Protein AF-0000000073586048 (afdb_homodimer)

Radius of gyration: 29.09 Å; Cα contacts (8 Å, |Δi|>4): 1306; chains: 2; bounding box: 111×100×62 Å

InterPro domains:
  IPR004666 Ribosomal bS6 modification enzyme RimK/Lysine biosynthesis enzyme LysX [TIGR00768] (9-281)
  IPR011761 ATP-grasp fold [PS50975] (119-310)
  IPR013651 ATP-grasp fold, RimK-type [PF08443] (114-282)
  IPR013815 ATP-grasp fold, subdomain 1 [G3DSA:3.30.1490.20] (130-196)

Foldseek 3Di:
DPPCPAAEEEEEEAPVCCPPPLNVVLVVLVVVLCVVVVHHYYYDYQVQWDWDQDPNDTWIDGPNDTDPDAHQEYEYDYPLLPDDCVRNLVSQVSNVVVNHCYQFHSQLSVCFQFFVSLVVLCPPVPAFAFDKDWDDDFPCLVVVLVVVCVLPPQKWKAFRRDPLCPRIDGQGDSVSSVVVSVVDDGPGIMMIGRDQPQQQQWKKKFKAAQLFTQFIKIFGDDPRHSDRGVSVVIDIDGDDADPQVRNSVSVSCVSSRHRIKIWIWGAHPVRHTHTDHIGSNPLPVLDDPPPDPVVPPDPPVSCCRSSVVSVSNVVVVVVVSVPPPDSPPPVPPDDPPPPPCPPPPVCPPPPPPPDDPPDDDPD/DPPCPAAEEEEEEAPVCCPPPLNVLLVVLVVVLCVVVVHHYYYDYQVQWDWDQDPNDTWIDGPNHTDPDAHQEYEYDYPLLPDDCVRNLVSQVSNVVVNHCYQFHSQLSVCFQFFVSLVVLCPPVPAFAFDKDWDDDFPCLVVVLVVVCVLPPQKWKAFRRDPLCPRIDGQGDSVSSVVVSVVDDGPGIMMIGRDQPQQQQWKKKFKAAQLFTQFIKIFGDDPRHSDRGVSVVIDIDTDDADPQVRNSVSVSCVSSRHRIKIWIWGAHPVRHTHTDHIGSNPLPVLPDPPPDPCVPPDPPVSVCRSSVVSVRNVVVVVVVSVPPPDSPPPVPPDDPPPPPPPPPPPCPPPPPPVDDPPDPDDD

Organism: Cairina moschata (NCBI:txid8855)

Nearest PDB structures (foldseek):
  7qys-assembly1_D  TM=8.452E-01  e=2.278E-23  Pseudomonas syringae pv. tomato str. DC3000
  7qyr-assembly2_E  TM=8.144E-01  e=6.868E-23  Pseudomonas aeruginosa PAO1
  4iwx-assembly1_A  TM=8.606E-01  e=1.053E-21  Escherichia coli K-12
  7qyr-assembly2_G  TM=8.186E-01  e=7.876E-22  Pseudomonas aeruginosa PAO1
  3vpc-assembly1_D  TM=8.293E-01  e=9.572E-21  Sulfurisphaera tokodaii

Structure (mmCIF, N/CA/C/O backbone):
data_AF-0000000073586048-model_v1
#
loop_
_entity.id
_entity.type
_entity.pdbx_description
1 polymer 'N-acetylaspartylglutamate synthase'
#
loop_
_atom_site.group_PDB
_atom_site.id
_atom_site.type_symbol
_atom_site.label_atom_id
_atom_site.label_alt_id
_atom_site.label_comp_id
_atom_site.label_asym_id
_atom_site.label_entity_id
_atom_site.label_seq_id
_atom_site.pdbx_PDB_ins_code
_atom_site.Cartn_x
_atom_site.Cartn_y
_atom_site.Cartn_z
_atom_site.occupancy
_atom_site.B_iso_or_equiv
_atom_site.auth_seq_id
_atom_site.auth_comp_id
_atom_site.auth_asym_id
_atom_site.auth_atom_id
_atom_site.pdbx_PDB_model_num
ATOM 1 N N . MET A 1 1 ? -30.688 -3.879 30.047 1 24.64 1 MET A N 1
ATOM 2 C CA . MET A 1 1 ? -31.297 -4.234 28.766 1 24.64 1 MET A CA 1
ATOM 3 C C . MET A 1 1 ? -30.375 -3.873 27.609 1 24.64 1 MET A C 1
ATOM 5 O O . MET A 1 1 ? -30 -2.709 27.453 1 24.64 1 MET A O 1
ATOM 9 N N . CYS A 1 2 ? -29.312 -4.562 27.312 1 34.91 2 CYS A N 1
ATOM 10 C CA . CYS A 1 2 ? -28.25 -4.375 26.312 1 34.91 2 CYS A CA 1
ATOM 11 C C . CYS A 1 2 ? -28.844 -3.996 24.969 1 34.91 2 CYS A C 1
ATOM 13 O O . CYS A 1 2 ? -29.656 -4.73 24.406 1 34.91 2 CYS A O 1
ATOM 15 N N . SER A 1 3 ? -29.375 -2.848 24.75 1 38.84 3 SER A N 1
ATOM 16 C CA . SER A 1 3 ? -30.078 -2.357 23.578 1 38.84 3 SER A CA 1
ATOM 17 C C . SER A 1 3 ? -29.562 -3.021 22.297 1 38.84 3 SER A C 1
ATOM 19 O O . SER A 1 3 ? -28.359 -3.02 22.031 1 38.84 3 SER A O 1
ATOM 21 N N . SER A 1 4 ? -30.078 -4.145 21.781 1 48.06 4 SER A N 1
ATOM 22 C CA . SER A 1 4 ? -29.812 -5.129 20.734 1 48.06 4 SER A CA 1
ATOM 23 C C . SER A 1 4 ? -29.609 -4.457 19.375 1 48.06 4 SER A C 1
ATOM 25 O O . SER A 1 4 ? -30.562 -4.246 18.641 1 48.06 4 SER A O 1
ATOM 27 N N . VAL A 1 5 ? -28.875 -3.408 19.312 1 59.84 5 VAL A N 1
ATOM 28 C CA . VAL A 1 5 ? -28.703 -2.752 18.016 1 59.84 5 VAL A CA 1
ATOM 29 C C . VAL A 1 5 ? -28.391 -3.795 16.953 1 59.84 5 VAL A C 1
ATOM 31 O O . VAL A 1 5 ? -27.562 -4.676 17.156 1 59.84 5 VAL A O 1
ATOM 34 N N . ALA A 1 6 ? -29.422 -3.982 16 1 71.44 6 ALA A N 1
ATOM 35 C CA . ALA A 1 6 ? -29.297 -4.898 14.867 1 71.44 6 ALA A CA 1
ATOM 36 C C . ALA A 1 6 ? -27.938 -4.773 14.203 1 71.44 6 ALA A C 1
ATOM 38 O O . ALA A 1 6 ? -27.406 -3.666 14.055 1 71.44 6 ALA A O 1
ATOM 39 N N . PRO A 1 7 ? -27.391 -5.98 14.016 1 79.94 7 PRO A N 1
ATOM 40 C CA . PRO A 1 7 ? -26.109 -5.934 13.312 1 79.94 7 PRO A CA 1
ATOM 41 C C . PRO A 1 7 ? -26.203 -5.246 11.953 1 79.94 7 PRO A C 1
ATOM 43 O O . PRO A 1 7 ? -27.25 -5.32 11.297 1 79.94 7 PRO A O 1
ATOM 46 N N . ARG A 1 8 ? -25.25 -4.457 11.664 1 89.19 8 ARG A N 1
ATOM 47 C CA . ARG A 1 8 ? -25.219 -3.678 10.438 1 89.19 8 ARG A CA 1
ATOM 48 C C . ARG A 1 8 ? -24.203 -4.238 9.461 1 89.19 8 ARG A C 1
ATOM 50 O O . ARG A 1 8 ? -23.062 -4.523 9.836 1 89.19 8 ARG A O 1
ATOM 57 N N . LEU A 1 9 ? -24.672 -4.508 8.211 1 90.19 9 LEU A N 1
ATOM 58 C CA . LEU A 1 9 ? -23.844 -5.035 7.133 1 90.19 9 LEU A CA 1
ATOM 59 C C . LEU A 1 9 ? -23.844 -4.094 5.934 1 90.19 9 LEU A C 1
ATOM 61 O O . LEU A 1 9 ? -24.906 -3.625 5.508 1 90.19 9 LEU A O 1
ATOM 65 N N . TRP A 1 10 ? -22.609 -3.738 5.473 1 94.25 10 TRP A N 1
ATOM 66 C CA . TRP A 1 10 ? -22.484 -2.959 4.242 1 94.25 10 TRP A CA 1
ATOM 67 C C . TRP A 1 10 ? -21.922 -3.805 3.113 1 94.25 10 TRP A C 1
ATOM 69 O O . TRP A 1 10 ? -21.109 -4.703 3.354 1 94.25 10 TRP A O 1
ATOM 79 N N . PHE A 1 11 ? -22.484 -3.629 1.967 1 94.19 11 PHE A N 1
ATOM 80 C CA . PHE A 1 11 ? -21.812 -4.031 0.738 1 94.19 11 PHE A CA 1
ATOM 81 C C . PHE A 1 11 ? -21.172 -2.832 0.05 1 94.19 11 PHE A C 1
ATOM 83 O O . PHE A 1 11 ? -21.859 -1.874 -0.305 1 94.19 11 PHE A O 1
ATOM 90 N N . LEU A 1 12 ? -19.859 -2.824 -0.031 1 94.88 12 LEU A N 1
ATOM 91 C CA . LEU A 1 12 ? -19.125 -1.706 -0.6 1 94.88 12 LEU A CA 1
ATOM 92 C C . LEU A 1 12 ? -18.422 -2.119 -1.891 1 94.88 12 LEU A C 1
ATOM 94 O O . LEU A 1 12 ? -17.625 -3.062 -1.898 1 94.88 12 LEU A O 1
ATOM 98 N N . THR A 1 13 ? -18.719 -1.441 -3.029 1 93.12 13 THR A N 1
ATOM 99 C CA . THR A 1 13 ? -18.078 -1.728 -4.305 1 93.12 13 THR A CA 1
ATOM 100 C C . THR A 1 13 ? -17.812 -0.439 -5.078 1 93.12 13 THR A C 1
ATOM 102 O O . THR A 1 13 ? -17.984 0.658 -4.547 1 93.12 13 THR A O 1
ATOM 105 N N . ASP A 1 14 ? -17.25 -0.596 -6.199 1 91.56 14 ASP A N 1
ATOM 106 C CA . ASP A 1 14 ? -16.859 0.542 -7.023 1 91.56 14 ASP A CA 1
ATOM 107 C C . ASP A 1 14 ? -17.797 0.711 -8.211 1 91.56 14 ASP A C 1
ATOM 109 O O . ASP A 1 14 ? -18.297 -0.273 -8.766 1 91.56 14 ASP A O 1
ATOM 113 N N . ARG A 1 15 ? -17.984 1.997 -8.672 1 89.94 15 ARG A N 1
ATOM 114 C CA . ARG A 1 15 ? -18.891 2.33 -9.773 1 89.94 15 ARG A CA 1
ATOM 115 C C . ARG A 1 15 ? -18.469 1.628 -11.055 1 89.94 15 ARG A C 1
ATOM 117 O O . ARG A 1 15 ? -19.312 1.212 -11.852 1 89.94 15 ARG A O 1
ATOM 124 N N . ARG A 1 16 ? -17.203 1.386 -11.258 1 88 16 ARG A N 1
ATOM 125 C CA . ARG A 1 16 ? -16.672 0.818 -12.492 1 88 16 ARG A CA 1
ATOM 126 C C . ARG A 1 16 ? -17.062 -0.646 -12.641 1 88 16 ARG A C 1
ATOM 128 O O . ARG A 1 16 ? -17.062 -1.186 -13.75 1 88 16 ARG A O 1
ATOM 135 N N . ILE A 1 17 ? -17.406 -1.292 -11.484 1 88.81 17 ILE A N 1
ATOM 136 C CA . ILE A 1 17 ? -17.672 -2.723 -11.594 1 88.81 17 ILE A CA 1
ATOM 137 C C . ILE A 1 17 ? -19.062 -3.031 -11.031 1 88.81 17 ILE A C 1
ATOM 139 O O . ILE A 1 17 ? -19.453 -4.199 -10.922 1 88.81 17 ILE A O 1
ATOM 143 N N . ARG A 1 18 ? -19.797 -2.049 -10.695 1 89.75 18 ARG A N 1
ATOM 144 C CA . ARG A 1 18 ? -21.078 -2.238 -10.016 1 89.75 18 ARG A CA 1
ATOM 145 C C . ARG A 1 18 ? -22.047 -3.055 -10.875 1 89.75 18 ARG A C 1
ATOM 147 O O . ARG A 1 18 ? -22.859 -3.809 -10.352 1 89.75 18 ARG A O 1
ATOM 154 N N . GLU A 1 19 ? -21.859 -2.951 -12.211 1 90.94 19 GLU A N 1
ATOM 155 C CA . GLU A 1 19 ? -22.828 -3.604 -13.102 1 90.94 19 GLU A CA 1
ATOM 156 C C . GLU A 1 19 ? -22.344 -5 -13.5 1 90.94 19 GLU A C 1
ATOM 158 O O . GLU A 1 19 ? -23.062 -5.742 -14.164 1 90.94 19 GLU A O 1
ATOM 163 N N . ASP A 1 20 ? -21.172 -5.305 -13.062 1 82.5 20 ASP A N 1
ATOM 164 C CA . ASP A 1 20 ? -20.672 -6.645 -13.367 1 82.5 20 ASP A CA 1
ATOM 165 C C . ASP A 1 20 ? -21.531 -7.711 -12.688 1 82.5 20 ASP A C 1
ATOM 167 O O . ASP A 1 20 ? -22.016 -7.504 -11.57 1 82.5 20 ASP A O 1
ATOM 171 N N . TYR A 1 21 ? -21.625 -8.82 -13.273 1 76.75 21 TYR A N 1
ATOM 172 C CA . TYR A 1 21 ? -22.5 -9.906 -12.859 1 76.75 21 TYR A CA 1
ATOM 173 C C . TYR A 1 21 ? -22.188 -10.344 -11.43 1 76.75 21 TYR A C 1
ATOM 175 O O . TYR A 1 21 ? -23.094 -10.43 -10.594 1 76.75 21 TYR A O 1
ATOM 183 N N . PRO A 1 22 ? -20.938 -10.562 -11.055 1 76.31 22 PRO A N 1
ATOM 184 C CA . PRO A 1 22 ? -20.656 -11.008 -9.688 1 76.31 22 PRO A CA 1
ATOM 185 C C . PRO A 1 22 ? -21.156 -10.016 -8.641 1 76.31 22 PRO A C 1
ATOM 187 O O . PRO A 1 22 ? -21.719 -10.422 -7.621 1 76.31 22 PRO A O 1
ATOM 190 N N . GLN A 1 23 ? -21 -8.773 -8.922 1 84.06 23 GLN A N 1
ATOM 191 C CA . GLN A 1 23 ? -21.422 -7.762 -7.961 1 84.06 23 GLN A CA 1
ATOM 192 C C . GLN A 1 23 ? -22.953 -7.742 -7.824 1 84.06 23 GLN A C 1
ATOM 194 O O . GLN A 1 23 ? -23.469 -7.609 -6.715 1 84.06 23 GLN A O 1
ATOM 199 N N . GLN A 1 24 ? -23.594 -7.918 -8.938 1 83.25 24 GLN A N 1
ATOM 200 C CA . GLN A 1 24 ? -25.047 -7.934 -8.914 1 83.25 24 GLN A CA 1
ATOM 201 C C . GLN A 1 24 ? -25.578 -9.125 -8.125 1 83.25 24 GLN A C 1
ATOM 203 O O . GLN A 1 24 ? -26.516 -8.992 -7.344 1 83.25 24 GLN A O 1
ATOM 208 N N . GLU A 1 25 ? -24.906 -10.242 -8.297 1 78.19 25 GLU A N 1
ATOM 209 C CA . GLU A 1 25 ? -25.328 -11.461 -7.605 1 78.19 25 GLU A CA 1
ATOM 210 C C . GLU A 1 25 ? -25.047 -11.375 -6.109 1 78.19 25 GLU A C 1
ATOM 212 O O . GLU A 1 25 ? -25.859 -11.805 -5.289 1 78.19 25 GLU A O 1
ATOM 217 N N . ILE A 1 26 ? -23.938 -10.828 -5.773 1 80.44 26 ILE A N 1
ATOM 218 C CA . ILE A 1 26 ? -23.578 -10.664 -4.371 1 80.44 26 ILE A CA 1
ATOM 219 C C . ILE A 1 26 ? -24.578 -9.719 -3.691 1 80.44 26 ILE A C 1
ATOM 221 O O . ILE A 1 26 ? -25.062 -10.008 -2.598 1 80.44 26 ILE A O 1
ATOM 225 N N . LEU A 1 27 ? -24.859 -8.648 -4.418 1 86.62 27 LEU A N 1
ATOM 226 C CA . LEU A 1 27 ? -25.797 -7.676 -3.879 1 86.62 27 LEU A CA 1
ATOM 227 C C . LEU A 1 27 ? -27.156 -8.312 -3.643 1 86.62 27 LEU A C 1
ATOM 229 O O . LEU A 1 27 ? -27.75 -8.141 -2.576 1 86.62 27 LEU A O 1
ATOM 233 N N . ARG A 1 28 ? -27.594 -9.055 -4.594 1 83.06 28 ARG A N 1
ATOM 234 C CA . ARG A 1 28 ? -28.891 -9.727 -4.488 1 83.06 28 ARG A CA 1
ATOM 235 C C . ARG A 1 28 ? -28.906 -10.703 -3.322 1 83.06 28 ARG A C 1
ATOM 237 O O . ARG A 1 28 ? -29.844 -10.711 -2.525 1 83.06 28 ARG A O 1
ATOM 244 N N . ALA A 1 29 ? -27.875 -11.484 -3.234 1 78 29 ALA A N 1
ATOM 245 C CA . ALA A 1 29 ? -27.781 -12.5 -2.188 1 78 29 ALA A CA 1
ATOM 246 C C . ALA A 1 29 ? -27.719 -11.859 -0.806 1 78 29 ALA A C 1
ATOM 248 O O . ALA A 1 29 ? -28.375 -12.32 0.133 1 78 29 ALA A O 1
ATOM 249 N N . LEU A 1 30 ? -26.938 -10.789 -0.663 1 82.69 30 LEU A N 1
ATOM 250 C CA . LEU A 1 30 ? -26.797 -10.109 0.619 1 82.69 30 LEU A CA 1
ATOM 251 C C . LEU A 1 30 ? -28.094 -9.445 1.04 1 82.69 30 LEU A C 1
ATOM 253 O O . LEU A 1 30 ? -28.5 -9.523 2.207 1 82.69 30 LEU A O 1
ATOM 257 N N . LYS A 1 31 ? -28.75 -8.844 0.092 1 85.38 31 LYS A N 1
ATOM 258 C CA . LYS A 1 31 ? -30.016 -8.203 0.384 1 85.38 31 LYS A CA 1
ATOM 259 C C . LYS A 1 31 ? -31.047 -9.219 0.887 1 85.38 31 LYS A C 1
ATOM 261 O O . LYS A 1 31 ? -31.719 -8.984 1.894 1 85.38 31 LYS A O 1
ATOM 266 N N . ALA A 1 32 ? -31.078 -10.305 0.212 1 80.88 32 ALA A N 1
ATOM 267 C CA . ALA A 1 32 ? -32.031 -11.344 0.572 1 80.88 32 ALA A CA 1
ATOM 268 C C . ALA A 1 32 ? -31.719 -11.914 1.957 1 80.88 32 ALA A C 1
ATOM 270 O O . ALA A 1 32 ? -32.625 -12.031 2.795 1 80.88 32 ALA A O 1
ATOM 271 N N . LYS A 1 33 ? -30.531 -12.172 2.213 1 77.75 33 LYS A N 1
ATOM 272 C CA . LYS A 1 33 ? -30.141 -12.773 3.482 1 77.75 33 LYS A CA 1
ATOM 273 C C . LYS A 1 33 ? -30.328 -11.797 4.641 1 77.75 33 LYS A C 1
ATOM 275 O O . LYS A 1 33 ? -30.75 -12.195 5.73 1 77.75 33 LYS A O 1
ATOM 280 N N . CYS A 1 34 ? -30 -10.555 4.387 1 80.88 34 CYS A N 1
ATOM 281 C CA . CYS A 1 34 ? -30.156 -9.547 5.438 1 80.88 34 CYS A CA 1
ATOM 282 C C . CYS A 1 34 ? -31.625 -9.336 5.781 1 80.88 34 CYS A C 1
ATOM 284 O O . CYS A 1 34 ? -31.969 -9.086 6.941 1 80.88 34 CYS A O 1
ATOM 286 N N . CYS A 1 35 ? -32.406 -9.492 4.773 1 84.19 35 CYS A N 1
ATOM 287 C CA . CYS A 1 35 ? -33.844 -9.406 5.016 1 84.19 35 CYS A CA 1
ATOM 288 C C . CYS A 1 35 ? -34.344 -10.57 5.863 1 84.19 35 CYS A C 1
ATOM 290 O O . CYS A 1 35 ? -35.094 -10.383 6.816 1 84.19 35 CYS A O 1
ATOM 292 N N . GLU A 1 36 ? -33.812 -11.664 5.562 1 78.12 36 GLU A N 1
ATOM 293 C CA . GLU A 1 36 ? -34.188 -12.883 6.273 1 78.12 36 GLU A CA 1
ATOM 294 C C . GLU A 1 36 ? -33.75 -12.828 7.738 1 78.12 36 GLU A C 1
ATOM 296 O O . GLU A 1 36 ? -34.5 -13.258 8.625 1 78.12 36 GLU A O 1
ATOM 301 N N . GLU A 1 37 ? -32.625 -12.195 7.953 1 77.12 37 GLU A N 1
ATOM 302 C CA . GLU A 1 37 ? -32.062 -12.203 9.289 1 77.12 37 GLU A CA 1
ATOM 303 C C . GLU A 1 37 ? -32.281 -10.875 10.008 1 77.12 37 GLU A C 1
ATOM 305 O O . GLU A 1 37 ? -31.781 -10.656 11.102 1 77.12 37 GLU A O 1
ATOM 310 N N . GLU A 1 38 ? -32.938 -9.93 9.383 1 82.38 38 GLU A N 1
ATOM 311 C CA . GLU A 1 38 ? -33.312 -8.633 9.953 1 82.38 38 GLU A CA 1
ATOM 312 C C . GLU A 1 38 ? -32.062 -7.836 10.312 1 82.38 38 GLU A C 1
ATOM 314 O O . GLU A 1 38 ? -31.953 -7.305 11.422 1 82.38 38 GLU A O 1
ATOM 319 N N . LEU A 1 39 ? -31.141 -7.906 9.445 1 81 39 LEU A N 1
ATOM 320 C CA . LEU A 1 39 ? -29.922 -7.098 9.578 1 81 39 LEU A CA 1
ATOM 321 C C . LEU A 1 39 ? -30.094 -5.746 8.891 1 81 39 LEU A C 1
ATOM 323 O O . LEU A 1 39 ? -30.812 -5.645 7.887 1 81 39 LEU A O 1
ATOM 327 N N . ASP A 1 40 ? -29.484 -4.766 9.477 1 88.94 40 ASP A N 1
ATOM 328 C CA . ASP A 1 40 ? -29.406 -3.473 8.797 1 88.94 40 ASP A CA 1
ATOM 329 C C . ASP A 1 40 ? -28.406 -3.514 7.656 1 88.94 40 ASP A C 1
ATOM 331 O O . ASP A 1 40 ? -27.203 -3.717 7.883 1 88.94 40 ASP A O 1
ATOM 335 N N . PHE A 1 41 ? -29 -3.41 6.43 1 91.75 41 PHE A N 1
ATOM 336 C CA . PHE A 1 41 ? -28.156 -3.598 5.25 1 91.75 41 PHE A CA 1
ATOM 337 C C . PHE A 1 41 ? -28.078 -2.314 4.434 1 91.75 41 PHE A C 1
ATOM 339 O O . PHE A 1 41 ? -29.094 -1.637 4.234 1 91.75 41 PHE A O 1
ATOM 346 N N . ARG A 1 42 ? -26.828 -1.977 4.004 1 94.75 42 ARG A N 1
ATOM 347 C CA . ARG A 1 42 ? -26.609 -0.87 3.076 1 94.75 42 ARG A CA 1
ATOM 348 C C . ARG A 1 42 ? -25.625 -1.254 1.976 1 94.75 42 ARG A C 1
ATOM 350 O O . ARG A 1 42 ? -24.625 -1.904 2.24 1 94.75 42 ARG A O 1
ATOM 357 N N . ALA A 1 43 ? -26 -0.962 0.736 1 95.44 43 ALA A N 1
ATOM 358 C CA . ALA A 1 43 ? -25.094 -1.071 -0.401 1 95.44 43 ALA A CA 1
ATOM 359 C C . ALA A 1 43 ? -24.578 0.302 -0.83 1 95.44 43 ALA A C 1
ATOM 361 O O . ALA A 1 43 ? -25.375 1.22 -1.062 1 95.44 43 ALA A O 1
ATOM 362 N N . LEU A 1 44 ? -23.266 0.408 -0.854 1 94.94 44 LEU A N 1
ATOM 363 C CA . LEU A 1 44 ? -22.672 1.708 -1.156 1 94.94 44 LEU A CA 1
ATOM 364 C C . LEU A 1 44 ? -21.594 1.581 -2.23 1 94.94 44 LEU A C 1
ATOM 366 O O . LEU A 1 44 ? -20.969 0.526 -2.369 1 94.94 44 LEU A O 1
ATOM 370 N N . LEU A 1 45 ? -21.484 2.666 -2.984 1 93.19 45 LEU A N 1
ATOM 371 C CA . LEU A 1 45 ? -20.328 2.842 -3.844 1 93.19 45 LEU A CA 1
ATOM 372 C C . LEU A 1 45 ? -19.234 3.625 -3.123 1 93.19 45 LEU A C 1
ATOM 374 O O . LEU A 1 45 ? -19.516 4.531 -2.34 1 93.19 45 LEU A O 1
ATOM 378 N N . MET A 1 46 ? -18.031 3.273 -3.416 1 91.06 46 MET A N 1
ATOM 379 C CA . MET A 1 46 ? -16.906 3.902 -2.75 1 91.06 46 MET A CA 1
ATOM 380 C C . MET A 1 46 ? -16.922 5.414 -2.941 1 91.06 46 MET A C 1
ATOM 382 O O . MET A 1 46 ? -16.562 6.168 -2.035 1 91.06 46 MET A O 1
ATOM 386 N N . ASP A 1 47 ? -17.375 5.82 -4.094 1 89.19 47 ASP A N 1
ATOM 387 C CA . ASP A 1 47 ? -17.344 7.25 -4.387 1 89.19 47 ASP A CA 1
ATOM 388 C C . ASP A 1 47 ? -18.5 7.977 -3.697 1 89.19 47 ASP A C 1
ATOM 390 O O . ASP A 1 47 ? -18.609 9.203 -3.791 1 89.19 47 ASP A O 1
ATOM 394 N N . GLU A 1 48 ? -19.344 7.262 -2.98 1 91.75 48 GLU A N 1
ATOM 395 C CA . GLU A 1 48 ? -20.406 7.871 -2.201 1 91.75 48 GLU A CA 1
ATOM 396 C C . GLU A 1 48 ? -19.953 8.195 -0.782 1 91.75 48 GLU A C 1
ATOM 398 O O . GLU A 1 48 ? -20.625 8.906 -0.048 1 91.75 48 GLU A O 1
ATOM 403 N N . VAL A 1 49 ? -18.812 7.719 -0.456 1 93.12 49 VAL A N 1
ATOM 404 C CA . VAL A 1 49 ? -18.328 7.828 0.916 1 93.12 49 VAL A CA 1
ATOM 405 C C . VAL A 1 49 ? -17.375 9.023 1.038 1 93.12 49 VAL A C 1
ATOM 407 O O . VAL A 1 49 ? -16.453 9.172 0.231 1 93.12 49 VAL A O 1
ATOM 410 N N . VAL A 1 50 ? -17.625 9.891 1.949 1 94.88 50 VAL A N 1
ATOM 411 C CA . VAL A 1 50 ? -16.719 10.969 2.316 1 94.88 50 VAL A CA 1
ATOM 412 C C . VAL A 1 50 ? -16 10.625 3.623 1 94.88 50 VAL A C 1
ATOM 414 O O . VAL A 1 50 ? -16.641 10.273 4.613 1 94.88 50 VAL A O 1
ATOM 417 N N . LEU A 1 51 ? -14.758 10.664 3.574 1 96.56 51 LEU A N 1
ATOM 418 C CA . LEU A 1 51 ? -13.93 10.391 4.746 1 96.56 51 LEU A CA 1
ATOM 419 C C . LEU A 1 51 ? -13.664 11.664 5.531 1 96.56 51 LEU A C 1
ATOM 421 O O . LEU A 1 51 ? -13.25 12.68 4.957 1 96.56 51 LEU A O 1
ATOM 425 N N . THR A 1 52 ? -13.875 11.586 6.832 1 97.06 52 THR A N 1
ATOM 426 C CA . THR A 1 52 ? -13.727 12.82 7.605 1 97.06 52 THR A CA 1
ATOM 427 C C . THR A 1 52 ? -12.836 12.594 8.82 1 97.06 52 THR A C 1
ATOM 429 O O . THR A 1 52 ? -12.773 11.477 9.352 1 97.06 52 THR A O 1
ATOM 432 N N . ILE A 1 53 ? -12.102 13.516 9.148 1 97.56 53 ILE A N 1
ATOM 433 C CA . ILE A 1 53 ? -11.43 13.672 10.438 1 97.56 53 ILE A CA 1
ATOM 434 C C . ILE A 1 53 ? -11.891 14.961 11.109 1 97.56 53 ILE A C 1
ATOM 436 O O . ILE A 1 53 ? -11.633 16.062 10.609 1 97.56 53 ILE A O 1
ATOM 440 N N . GLU A 1 54 ? -12.594 14.836 12.125 1 96.12 54 GLU A N 1
ATOM 441 C CA . GLU A 1 54 ? -13.133 15.953 12.891 1 96.12 54 GLU A CA 1
ATOM 442 C C . GLU A 1 54 ? -12.812 15.812 14.375 1 96.12 54 GLU A C 1
ATOM 444 O O . GLU A 1 54 ? -13.031 14.75 14.961 1 96.12 54 GLU A O 1
ATOM 449 N N . ASP A 1 55 ? -12.242 16.875 14.93 1 95.31 55 ASP A N 1
ATOM 450 C CA . ASP A 1 55 ? -11.828 16.891 16.328 1 95.31 55 ASP A CA 1
ATOM 451 C C . ASP A 1 55 ? -10.898 15.719 16.641 1 95.31 55 ASP A C 1
ATOM 453 O O . ASP A 1 55 ? -11.039 15.062 17.672 1 95.31 55 ASP A O 1
ATOM 457 N N . GLY A 1 56 ? -10.156 15.375 15.648 1 95.88 56 GLY A N 1
ATOM 458 C CA . GLY A 1 56 ? -9.125 14.375 15.844 1 95.88 56 GLY A CA 1
ATOM 459 C C . GLY A 1 56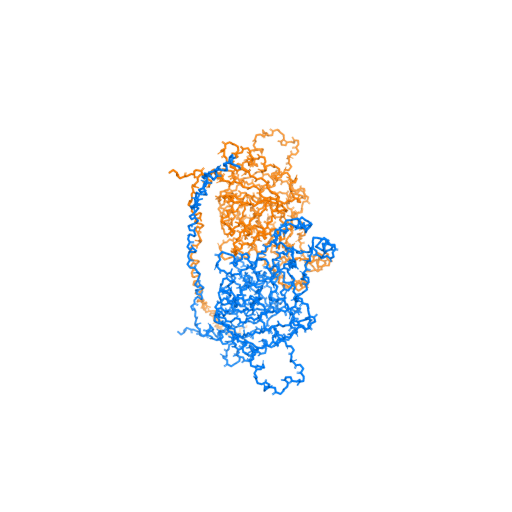 ? -9.648 12.953 15.719 1 95.88 56 GLY A C 1
ATOM 460 O O . GLY A 1 56 ? -8.93 12 16.016 1 95.88 56 GLY A O 1
ATOM 461 N N . ASN A 1 57 ? -10.898 12.852 15.258 1 97.12 57 ASN A N 1
ATOM 462 C CA . ASN A 1 57 ? -11.484 11.523 15.164 1 97.12 57 ASN A CA 1
ATOM 463 C C . ASN A 1 57 ? -11.93 11.203 13.734 1 97.12 57 ASN A C 1
ATOM 465 O O . ASN A 1 57 ? -12.359 12.094 13 1 97.12 57 ASN A O 1
ATOM 469 N N . LEU A 1 58 ? -11.836 9.914 13.453 1 97.94 58 LEU A N 1
ATOM 470 C CA . LEU A 1 58 ? -12.32 9.461 12.156 1 97.94 58 LEU A CA 1
ATOM 471 C C . LEU A 1 58 ? -13.844 9.508 12.094 1 97.94 58 LEU A C 1
ATOM 473 O O . LEU A 1 58 ? -14.516 9.227 13.086 1 97.94 58 LEU A O 1
ATOM 477 N N . GLY A 1 59 ? -14.352 9.852 10.938 1 96.94 59 GLY A N 1
ATOM 478 C CA . GLY A 1 59 ? -15.773 9.836 10.656 1 96.94 59 GLY A CA 1
ATOM 479 C C . GLY A 1 59 ? -16.094 9.578 9.195 1 96.94 59 GLY A C 1
ATOM 480 O O . GLY A 1 59 ? -15.188 9.461 8.375 1 96.94 59 GLY A O 1
ATOM 481 N N . LEU A 1 60 ? -17.406 9.453 8.961 1 95.75 60 LEU A N 1
ATOM 482 C CA . LEU A 1 60 ? -17.875 9.188 7.609 1 95.75 60 LEU A CA 1
ATOM 483 C C . LEU A 1 60 ? -19.141 9.992 7.309 1 95.75 60 LEU A C 1
ATOM 485 O O . LEU A 1 60 ? -19.953 10.234 8.195 1 95.75 60 LEU A O 1
ATOM 489 N N . ARG A 1 61 ? -19.172 10.391 6.105 1 94.5 61 ARG A N 1
ATOM 490 C CA . ARG A 1 61 ? -20.422 10.914 5.562 1 94.5 61 ARG A CA 1
ATOM 491 C C . ARG A 1 61 ? -20.812 10.18 4.281 1 94.5 61 ARG A C 1
ATOM 493 O O . ARG A 1 61 ? -19.953 9.82 3.479 1 94.5 61 ARG A O 1
ATOM 500 N N . VAL A 1 62 ? -22.047 9.914 4.129 1 92.31 62 VAL A N 1
ATOM 501 C CA . VAL A 1 62 ? -22.594 9.305 2.92 1 92.31 62 VAL A CA 1
ATOM 502 C C . VAL A 1 62 ? -23.766 10.148 2.404 1 92.31 62 VAL A C 1
ATOM 504 O O . VAL A 1 62 ? -24.719 10.406 3.133 1 92.31 62 VAL A O 1
ATOM 507 N N . ASN A 1 63 ? -23.609 10.594 1.206 1 85.31 63 ASN A N 1
ATOM 508 C CA . ASN A 1 63 ? -24.625 11.445 0.597 1 85.31 63 ASN A CA 1
ATOM 509 C C . ASN A 1 63 ? -24.969 12.633 1.484 1 85.31 63 ASN A C 1
ATOM 511 O O . ASN A 1 63 ? -26.141 12.906 1.745 1 85.31 63 ASN A O 1
ATOM 515 N N . GLY A 1 64 ? -23.969 13.195 2.094 1 85.69 64 GLY A N 1
ATOM 516 C CA . GLY A 1 64 ? -24.109 14.422 2.859 1 85.69 64 GLY A CA 1
ATOM 517 C C . GLY A 1 64 ? -24.5 14.18 4.305 1 85.69 64 GLY A C 1
ATOM 518 O O . GLY A 1 64 ? -24.578 15.117 5.098 1 85.69 64 GLY A O 1
ATOM 519 N N . GLU A 1 65 ? -24.688 12.891 4.645 1 90.88 65 GLU A N 1
ATOM 520 C CA . GLU A 1 65 ? -25.141 12.578 5.996 1 90.88 65 GLU A CA 1
ATOM 521 C C . GLU A 1 65 ? -24.031 11.969 6.828 1 90.88 65 GLU A C 1
ATOM 523 O O . GLU A 1 65 ? -23.328 11.062 6.367 1 90.88 65 GLU A O 1
ATOM 528 N N . LEU A 1 66 ? -24.047 12.531 8.031 1 92.38 66 LEU A N 1
ATOM 529 C CA . LEU A 1 66 ? -23.094 11.961 8.977 1 92.38 66 LEU A CA 1
ATOM 530 C C . LEU A 1 66 ? -23.531 10.57 9.422 1 92.38 66 LEU A C 1
ATOM 532 O O . LEU A 1 66 ? -24.672 10.367 9.828 1 92.38 66 LEU A O 1
ATOM 536 N N . ILE A 1 67 ? -22.625 9.625 9.281 1 94.69 67 ILE A N 1
ATOM 537 C CA . ILE A 1 67 ? -22.906 8.266 9.711 1 94.69 67 ILE A CA 1
ATOM 538 C C . ILE A 1 67 ? -22.5 8.094 11.18 1 94.69 67 ILE A C 1
ATOM 540 O O . ILE A 1 67 ? -21.359 8.328 11.547 1 94.69 67 ILE A O 1
ATOM 544 N N . THR A 1 68 ? -23.422 7.711 11.977 1 91.75 68 THR A N 1
ATOM 545 C CA . THR A 1 68 ? -23.156 7.578 13.406 1 91.75 68 THR A CA 1
ATOM 546 C C . THR A 1 68 ? -23.141 6.109 13.82 1 91.75 68 THR A C 1
ATOM 548 O O . THR A 1 68 ? -22.641 5.77 14.891 1 91.75 68 THR A O 1
ATOM 551 N N . ALA A 1 69 ? -23.797 5.301 12.992 1 91.12 69 ALA A N 1
ATOM 552 C CA . ALA A 1 69 ? -23.766 3.859 13.219 1 91.12 69 ALA A CA 1
ATOM 553 C C . ALA A 1 69 ? -23 3.141 12.117 1 91.12 69 ALA A C 1
ATOM 555 O O . ALA A 1 69 ? -23.453 3.07 10.969 1 91.12 69 ALA A O 1
ATOM 556 N N . TYR A 1 70 ? -21.906 2.572 12.555 1 92.06 70 TYR A N 1
ATOM 557 C CA . TYR A 1 70 ? -21.016 1.955 11.578 1 92.06 70 TYR A CA 1
ATOM 558 C C . TYR A 1 70 ? -21.297 0.463 11.445 1 92.06 70 TYR A C 1
ATOM 560 O O . TYR A 1 70 ? -21.766 -0.17 12.398 1 92.06 70 TYR A O 1
ATOM 568 N N . PRO A 1 71 ? -21.031 -0.079 10.273 1 92.12 71 PRO A N 1
ATOM 569 C CA . PRO A 1 71 ? -21.219 -1.521 10.109 1 92.12 71 PRO A CA 1
ATOM 570 C C . PRO A 1 71 ? -20.203 -2.348 10.891 1 92.12 71 PRO A C 1
ATOM 572 O O . PRO A 1 71 ? -19.047 -1.925 11.047 1 92.12 71 PRO A O 1
ATOM 575 N N . GLN A 1 72 ? -20.703 -3.459 11.289 1 86.75 72 GLN A N 1
ATOM 576 C CA . GLN A 1 72 ? -19.766 -4.406 11.883 1 86.75 72 GLN A CA 1
ATOM 577 C C . GLN A 1 72 ? -18.938 -5.102 10.805 1 86.75 72 GLN A C 1
ATOM 579 O O . GLN A 1 72 ? -17.734 -5.332 10.992 1 86.75 72 GLN A O 1
ATOM 584 N N . VAL A 1 73 ? -19.625 -5.375 9.703 1 89.19 73 VAL A N 1
ATOM 585 C CA . VAL A 1 73 ? -18.969 -6.07 8.602 1 89.19 73 VAL A CA 1
ATOM 586 C C . VAL A 1 73 ? -19.203 -5.312 7.297 1 89.19 73 VAL A C 1
ATOM 588 O O . VAL A 1 73 ? -20.312 -4.812 7.055 1 89.19 73 VAL A O 1
ATOM 591 N N . VAL A 1 74 ? -18.188 -5.199 6.586 1 93.5 74 VAL A N 1
ATOM 592 C CA . VAL A 1 74 ? -18.266 -4.641 5.242 1 93.5 74 VAL A CA 1
ATOM 593 C C . VAL A 1 74 ? -17.781 -5.668 4.223 1 93.5 74 VAL A C 1
ATOM 595 O O . VAL A 1 74 ? -16.609 -6.07 4.25 1 93.5 74 VAL A O 1
ATOM 598 N N . VAL A 1 75 ? -18.672 -6.125 3.354 1 90.94 75 VAL A N 1
ATOM 599 C CA . VAL A 1 75 ? -18.281 -6.949 2.217 1 90.94 75 VAL A CA 1
ATOM 600 C C . VAL A 1 75 ? -17.781 -6.059 1.081 1 90.94 75 VAL A C 1
ATOM 602 O O . VAL A 1 75 ? -18.5 -5.18 0.609 1 90.94 75 VAL A O 1
ATOM 605 N N . VAL A 1 76 ? -16.547 -6.379 0.649 1 93.31 76 VAL A N 1
ATOM 606 C CA . VAL A 1 76 ? -15.883 -5.449 -0.258 1 93.31 76 VAL A CA 1
ATOM 607 C C . VAL A 1 76 ? -15.648 -6.125 -1.607 1 93.31 76 VAL A C 1
ATOM 609 O O . VAL A 1 76 ? -15.234 -7.285 -1.666 1 93.31 76 VAL A O 1
ATOM 612 N N . ARG A 1 77 ? -15.93 -5.383 -2.66 1 91.31 77 ARG A N 1
ATOM 613 C CA . ARG A 1 77 ? -15.523 -5.727 -4.02 1 91.31 77 ARG A CA 1
ATOM 614 C C . ARG A 1 77 ? -14.812 -4.559 -4.691 1 91.31 77 ARG A C 1
ATOM 616 O O . ARG A 1 77 ? -15.391 -3.482 -4.859 1 91.31 77 ARG A O 1
ATOM 623 N N . VAL A 1 78 ? -13.547 -4.785 -4.984 1 90.25 78 VAL A N 1
ATOM 624 C CA . VAL A 1 78 ? -12.75 -3.725 -5.586 1 90.25 78 VAL A CA 1
ATOM 625 C C . VAL A 1 78 ? -12.43 -4.074 -7.035 1 90.25 78 VAL A C 1
ATOM 627 O O . VAL A 1 78 ? -12.461 -5.246 -7.418 1 90.25 78 VAL A O 1
ATOM 630 N N . PRO A 1 79 ? -12.164 -3.035 -7.812 1 87.62 79 PRO A N 1
ATOM 631 C CA . PRO A 1 79 ? -11.742 -3.297 -9.188 1 87.62 79 PRO A CA 1
ATOM 632 C C . PRO A 1 79 ? -10.273 -3.711 -9.289 1 87.62 79 PRO A C 1
ATOM 634 O O . PRO A 1 79 ? -9.422 -2.891 -9.633 1 87.62 79 PRO A O 1
ATOM 637 N N . THR A 1 80 ? -9.914 -4.855 -9.039 1 78.44 80 THR A N 1
ATOM 638 C CA . THR A 1 80 ? -8.578 -5.375 -8.773 1 78.44 80 THR A CA 1
ATOM 639 C C . THR A 1 80 ? -7.594 -4.918 -9.844 1 78.44 80 THR A C 1
ATOM 641 O O . THR A 1 80 ? -6.457 -4.555 -9.539 1 78.44 80 THR A O 1
ATOM 644 N N . PRO A 1 81 ? -7.852 -4.918 -11.18 1 73.12 81 PRO A N 1
ATOM 645 C CA . PRO A 1 81 ? -6.75 -4.418 -12 1 73.12 81 PRO A CA 1
ATOM 646 C C . PRO A 1 81 ? -6.543 -2.912 -11.867 1 73.12 81 PRO A C 1
ATOM 648 O O . PRO A 1 81 ? -5.461 -2.402 -12.164 1 73.12 81 PRO A O 1
ATOM 651 N N . TRP A 1 82 ? -7.5 -2.244 -11.305 1 82.44 82 TRP A N 1
ATOM 652 C CA . TRP A 1 82 ? -7.445 -0.788 -11.352 1 82.44 82 TRP A CA 1
ATOM 653 C C . TRP A 1 82 ? -7.469 -0.201 -9.938 1 82.44 82 TRP A C 1
ATOM 655 O O . TRP A 1 82 ? -7.605 1.013 -9.766 1 82.44 82 TRP A O 1
ATOM 665 N N . VAL A 1 83 ? -7.344 -1.098 -9.023 1 87.69 83 VAL A N 1
ATOM 666 C CA . VAL A 1 83 ? -7.414 -0.616 -7.648 1 87.69 83 VAL A CA 1
ATOM 667 C C . VAL A 1 83 ? -6.332 0.433 -7.414 1 87.69 83 VAL A C 1
ATOM 669 O O . VAL A 1 83 ? -5.164 0.215 -7.75 1 87.69 83 VAL A O 1
ATOM 672 N N . GLN A 1 84 ? -6.762 1.512 -6.945 1 87.06 84 GLN A N 1
ATOM 673 C CA . GLN A 1 84 ? -5.824 2.584 -6.629 1 87.06 84 GLN A CA 1
ATOM 674 C C . GLN A 1 84 ? -5.621 2.711 -5.121 1 87.06 84 GLN A C 1
ATOM 676 O O . GLN A 1 84 ? -6.582 2.885 -4.375 1 87.06 84 GLN A O 1
ATOM 681 N N . SER A 1 85 ? -4.391 2.707 -4.758 1 88.19 85 SER A N 1
ATOM 682 C CA . SER A 1 85 ? -4.059 2.77 -3.34 1 88.19 85 SER A CA 1
ATOM 683 C C . SER A 1 85 ? -4.543 4.074 -2.717 1 88.19 85 SER A C 1
ATOM 685 O O . SER A 1 85 ? -5.156 4.07 -1.647 1 88.19 85 SER A O 1
ATOM 687 N N . ASP A 1 86 ? -4.387 5.16 -3.408 1 89.75 86 ASP A N 1
ATOM 688 C CA . ASP A 1 86 ? -4.656 6.473 -2.832 1 89.75 86 ASP A CA 1
ATOM 689 C C . ASP A 1 86 ? -6.156 6.762 -2.807 1 89.75 86 ASP A C 1
ATOM 691 O O . ASP A 1 86 ? -6.594 7.73 -2.184 1 89.75 86 ASP A O 1
ATOM 695 N N . SER A 1 87 ? -6.906 5.914 -3.432 1 89.81 87 SER A N 1
ATOM 696 C CA . SER A 1 87 ? -8.344 6.168 -3.494 1 89.81 87 SER A CA 1
ATOM 697 C C . SER A 1 87 ? -9.133 5.016 -2.887 1 89.81 87 SER A C 1
ATOM 699 O O . SER A 1 87 ? -9.508 5.059 -1.713 1 89.81 87 SER A O 1
ATOM 701 N N . ASP A 1 88 ? -9.125 3.904 -3.594 1 91.56 88 ASP A N 1
ATOM 702 C CA . ASP A 1 88 ? -9.922 2.766 -3.162 1 91.56 88 ASP A CA 1
ATOM 703 C C . ASP A 1 88 ? -9.453 2.238 -1.81 1 91.56 88 ASP A C 1
ATOM 705 O O . ASP A 1 88 ? -10.25 2.062 -0.89 1 91.56 88 ASP A O 1
ATOM 709 N N . ILE A 1 89 ? -8.219 2.064 -1.7 1 93.62 89 ILE A N 1
ATOM 710 C CA . ILE A 1 89 ? -7.664 1.477 -0.488 1 93.62 89 ILE A CA 1
ATOM 711 C C . ILE A 1 89 ? -7.797 2.459 0.672 1 93.62 89 ILE A C 1
ATOM 713 O O . ILE A 1 89 ? -7.984 2.053 1.821 1 93.62 89 ILE A O 1
ATOM 717 N N . THR A 1 90 ? -7.75 3.754 0.381 1 95.44 90 THR A N 1
ATOM 718 C CA . THR A 1 90 ? -7.926 4.766 1.416 1 95.44 90 THR A CA 1
ATOM 719 C C . THR A 1 90 ? -9.281 4.605 2.105 1 95.44 90 THR A C 1
ATOM 721 O O . THR A 1 90 ? -9.375 4.695 3.33 1 95.44 90 THR A O 1
ATOM 724 N N . VAL A 1 91 ? -10.305 4.332 1.327 1 95.94 91 VAL A N 1
ATOM 725 C CA . VAL A 1 91 ? -11.641 4.145 1.872 1 95.94 91 VAL A CA 1
ATOM 726 C C . VAL A 1 91 ? -11.664 2.914 2.773 1 95.94 91 VAL A C 1
ATOM 728 O O . VAL A 1 91 ? -12.18 2.967 3.895 1 95.94 91 VAL A O 1
ATOM 731 N N . LEU A 1 92 ? -11.086 1.87 2.305 1 96.75 92 LEU A N 1
ATOM 732 C CA . LEU A 1 92 ? -11.102 0.615 3.047 1 96.75 92 LEU A CA 1
ATOM 733 C C . LEU A 1 92 ? -10.305 0.742 4.344 1 96.75 92 LEU A C 1
ATOM 735 O O . LEU A 1 92 ? -10.758 0.286 5.398 1 96.75 92 LEU A O 1
ATOM 739 N N . ARG A 1 93 ? -9.18 1.357 4.25 1 96.19 93 ARG A N 1
ATOM 740 C CA . ARG A 1 93 ? -8.359 1.554 5.438 1 96.19 93 ARG A CA 1
ATOM 741 C C . ARG A 1 93 ? -9.086 2.395 6.477 1 96.19 93 ARG A C 1
ATOM 743 O O . ARG A 1 93 ? -8.961 2.148 7.68 1 96.19 93 ARG A O 1
ATOM 750 N N . HIS A 1 94 ? -9.789 3.381 5.98 1 97.69 94 HIS A N 1
ATOM 751 C CA . HIS A 1 94 ? -10.555 4.246 6.875 1 97.69 94 HIS A CA 1
ATOM 752 C C . HIS A 1 94 ? -11.586 3.449 7.664 1 97.69 94 HIS A C 1
ATOM 754 O O . HIS A 1 94 ? -11.656 3.557 8.891 1 97.69 94 HIS A O 1
ATOM 760 N N . LEU A 1 95 ? -12.289 2.621 6.984 1 97.06 95 LEU A N 1
ATOM 761 C CA . LEU A 1 95 ? -13.312 1.789 7.609 1 97.06 95 LEU A CA 1
ATOM 762 C C . LEU A 1 95 ? -12.688 0.797 8.586 1 97.06 95 LEU A C 1
ATOM 764 O O . LEU A 1 95 ? -13.203 0.589 9.68 1 97.06 95 LEU A O 1
ATOM 768 N N . GLU A 1 96 ? -11.594 0.262 8.172 1 96.75 96 GLU A N 1
ATOM 769 C CA . GLU A 1 96 ? -10.898 -0.671 9.055 1 96.75 96 GLU A CA 1
ATOM 770 C C . GLU A 1 96 ? -10.453 0.015 10.336 1 96.75 96 GLU A C 1
ATOM 772 O O . GLU A 1 96 ? -10.633 -0.523 11.43 1 96.75 96 GLU A O 1
ATOM 777 N N . LYS A 1 97 ? -9.898 1.164 10.203 1 96.5 97 LYS A N 1
ATOM 778 C CA . LYS A 1 97 ? -9.398 1.901 11.352 1 96.5 97 LYS A CA 1
ATOM 779 C C . LYS A 1 97 ? -10.539 2.346 12.266 1 96.5 97 LYS A C 1
ATOM 781 O O . LYS A 1 97 ? -10.336 2.584 13.453 1 96.5 97 LYS A O 1
ATOM 786 N N . MET A 1 98 ? -11.695 2.449 11.68 1 96.25 98 MET A N 1
ATOM 787 C CA . MET A 1 98 ? -12.867 2.809 12.469 1 96.25 98 MET A CA 1
ATOM 788 C C . MET A 1 98 ? -13.414 1.593 13.211 1 96.25 98 MET A C 1
ATOM 790 O O . MET A 1 98 ? -14.383 1.706 13.969 1 96.25 98 MET A O 1
ATOM 794 N N . GLY A 1 99 ? -12.883 0.413 12.906 1 92.25 99 GLY A N 1
ATOM 795 C CA . GLY A 1 99 ? -13.258 -0.774 13.664 1 92.25 99 GLY A CA 1
ATOM 796 C C . GLY A 1 99 ? -14.125 -1.735 12.875 1 92.25 99 GLY A C 1
ATOM 797 O O . GLY A 1 99 ? -14.555 -2.764 13.406 1 92.25 99 GLY A O 1
ATOM 798 N N . CYS A 1 100 ? -14.336 -1.462 11.625 1 93.12 100 CYS A N 1
ATOM 799 C CA . CYS A 1 100 ? -15.133 -2.357 10.789 1 93.12 100 CYS A CA 1
ATOM 800 C C . CYS A 1 100 ? -14.312 -3.562 10.344 1 93.12 100 CYS A C 1
ATOM 802 O O . CYS A 1 100 ? -13.117 -3.439 10.062 1 93.12 100 CYS A O 1
ATOM 804 N N . ARG A 1 101 ? -14.992 -4.645 10.289 1 89.69 101 ARG A N 1
ATOM 805 C CA . ARG A 1 101 ? -14.359 -5.816 9.688 1 89.69 101 ARG A CA 1
ATOM 806 C C . ARG A 1 101 ? -14.625 -5.867 8.188 1 89.69 101 ARG A C 1
ATOM 808 O O . ARG A 1 101 ? -15.766 -5.992 7.75 1 89.69 101 ARG A O 1
ATOM 815 N N . LEU A 1 102 ? -13.594 -5.816 7.496 1 93.62 102 LEU A N 1
ATOM 816 C CA . LEU A 1 102 ? -13.75 -5.852 6.043 1 93.62 102 LEU A CA 1
ATOM 817 C C . LEU A 1 102 ? -13.445 -7.242 5.5 1 93.62 102 LEU A C 1
ATOM 819 O O . LEU A 1 102 ? -12.5 -7.898 5.941 1 93.62 102 LEU A O 1
ATOM 823 N N . MET A 1 103 ? -14.297 -7.625 4.562 1 90.25 103 MET A N 1
ATOM 824 C CA . MET A 1 103 ? -14.125 -8.898 3.873 1 90.25 103 MET A CA 1
ATOM 825 C C . MET A 1 103 ? -13.93 -8.688 2.377 1 90.25 103 MET A C 1
ATOM 827 O O . MET A 1 103 ? -14.898 -8.656 1.617 1 90.25 103 MET A O 1
ATOM 831 N N . ASN A 1 104 ? -12.648 -8.602 2.115 1 92.56 104 ASN A N 1
ATOM 832 C CA . ASN A 1 104 ? -11.359 -8.805 2.771 1 92.56 104 ASN A CA 1
ATOM 833 C C . ASN A 1 104 ? -10.781 -7.496 3.297 1 92.56 104 ASN A C 1
ATOM 835 O O . ASN A 1 104 ? -11.234 -6.418 2.918 1 92.56 104 ASN A O 1
ATOM 839 N N . ARG A 1 105 ? -9.781 -7.645 4.172 1 94.19 105 ARG A N 1
ATOM 840 C CA . ARG A 1 105 ? -9.062 -6.488 4.699 1 94.19 105 ARG A CA 1
ATOM 841 C C . ARG A 1 105 ? -8.234 -5.812 3.607 1 94.19 105 ARG A C 1
ATOM 843 O O . ARG A 1 105 ? -7.797 -6.465 2.66 1 94.19 105 ARG A O 1
ATOM 850 N N . PRO A 1 106 ? -7.996 -4.496 3.752 1 95.06 106 PRO A N 1
ATOM 851 C CA . PRO A 1 106 ? -7.281 -3.748 2.713 1 95.06 106 PRO A CA 1
ATOM 852 C C . PRO A 1 106 ? -5.898 -4.324 2.42 1 95.06 106 PRO A C 1
ATOM 854 O O . PRO A 1 106 ? -5.516 -4.453 1.254 1 95.06 106 PRO A O 1
ATOM 857 N N . GLN A 1 107 ? -5.191 -4.727 3.436 1 94.5 107 GLN A N 1
ATOM 858 C CA . GLN A 1 107 ? -3.846 -5.246 3.223 1 94.5 107 GLN A CA 1
ATOM 859 C C . GLN A 1 107 ? -3.881 -6.574 2.471 1 94.5 107 GLN A C 1
ATOM 861 O O . GLN A 1 107 ? -3.016 -6.844 1.636 1 94.5 107 GLN A O 1
ATOM 866 N N . ALA A 1 108 ? -4.824 -7.395 2.783 1 95 108 ALA A N 1
ATOM 867 C CA . ALA A 1 108 ? -4.98 -8.656 2.064 1 95 108 ALA A CA 1
ATOM 868 C C . ALA A 1 108 ? -5.277 -8.414 0.588 1 95 108 ALA A C 1
ATOM 870 O O . ALA A 1 108 ? -4.734 -9.102 -0.281 1 95 108 ALA A O 1
ATOM 871 N N . ILE A 1 109 ? -6.09 -7.453 0.368 1 94.75 109 ILE A N 1
ATOM 872 C CA . ILE A 1 109 ? -6.434 -7.094 -1.004 1 94.75 109 ILE A CA 1
ATOM 873 C C . ILE A 1 109 ? -5.184 -6.625 -1.744 1 94.75 109 ILE A C 1
ATOM 875 O O . ILE A 1 109 ? -4.906 -7.078 -2.857 1 94.75 109 ILE A O 1
ATOM 879 N N . LEU A 1 110 ? -4.426 -5.801 -1.108 1 93.69 110 LEU A N 1
ATOM 880 C CA . LEU A 1 110 ? -3.213 -5.273 -1.72 1 93.69 110 LEU A CA 1
ATOM 881 C C . LEU A 1 110 ? -2.221 -6.391 -2.016 1 93.69 110 LEU A C 1
ATOM 883 O O . LEU A 1 110 ? -1.601 -6.41 -3.082 1 93.69 110 LEU A O 1
ATOM 887 N N . ASN A 1 111 ? -2.121 -7.305 -1.112 1 95.12 111 ASN A N 1
ATOM 888 C CA . ASN A 1 111 ? -1.209 -8.43 -1.291 1 95.12 111 ASN A CA 1
ATOM 889 C C . ASN A 1 111 ? -1.604 -9.289 -2.488 1 95.12 111 ASN A C 1
ATOM 891 O O . ASN A 1 111 ? -0.755 -9.945 -3.094 1 95.12 111 ASN A O 1
ATOM 895 N N . CYS A 1 112 ? -2.832 -9.203 -2.873 1 94.44 112 CYS A N 1
ATOM 896 C CA . CYS A 1 112 ? -3.303 -10.047 -3.967 1 94.44 112 CYS A CA 1
ATOM 897 C C . CYS A 1 112 ? -3.303 -9.281 -5.285 1 94.44 112 CYS A C 1
ATOM 899 O O . CYS A 1 112 ? -3.273 -9.883 -6.359 1 94.44 112 CYS A O 1
ATOM 901 N N . VAL A 1 113 ? -3.367 -7.988 -5.188 1 92.88 113 VAL A N 1
ATOM 902 C CA . VAL A 1 113 ? -3.422 -7.168 -6.395 1 92.88 113 VAL A CA 1
ATOM 903 C C . VAL A 1 113 ? -2.076 -7.215 -7.113 1 92.88 113 VAL A C 1
ATOM 905 O O . VAL A 1 113 ? -2.025 -7.27 -8.344 1 92.88 113 VAL A O 1
ATOM 908 N N . ASN A 1 114 ? -1.038 -7.195 -6.391 1 93.75 114 ASN A N 1
ATOM 909 C CA . ASN A 1 114 ? 0.311 -7.379 -6.918 1 93.75 114 ASN A CA 1
ATOM 910 C C . ASN A 1 114 ? 0.777 -8.828 -6.781 1 93.75 114 ASN A C 1
ATOM 912 O O . ASN A 1 114 ? 1.034 -9.297 -5.672 1 93.75 114 ASN A O 1
ATOM 916 N N . LYS A 1 115 ? 0.965 -9.484 -7.941 1 94.75 115 LYS A N 1
ATOM 917 C CA . LYS A 1 115 ? 1.278 -10.906 -7.949 1 94.75 115 LYS A CA 1
ATOM 918 C C . LYS A 1 115 ? 2.59 -11.188 -7.219 1 94.75 115 LYS A C 1
ATOM 920 O O . LYS A 1 115 ? 2.738 -12.227 -6.57 1 94.75 115 LYS A O 1
ATOM 925 N N . PHE A 1 116 ? 3.48 -10.328 -7.355 1 96.94 116 PHE A N 1
ATOM 926 C CA . PHE A 1 116 ? 4.754 -10.57 -6.684 1 96.94 116 PHE A CA 1
ATOM 927 C C . PHE A 1 116 ? 4.617 -10.375 -5.18 1 96.94 116 PHE A C 1
ATOM 929 O O . PHE A 1 116 ? 5.258 -11.078 -4.395 1 96.94 116 PHE A O 1
ATOM 936 N N . TRP A 1 117 ? 3.803 -9.422 -4.742 1 96.81 117 TRP A N 1
ATOM 937 C CA . TRP A 1 117 ? 3.539 -9.266 -3.314 1 96.81 117 TRP A CA 1
ATOM 938 C C . TRP A 1 117 ? 2.953 -10.539 -2.719 1 96.81 117 TRP A C 1
ATOM 940 O O . TRP A 1 117 ? 3.268 -10.898 -1.583 1 96.81 117 TRP A O 1
ATOM 950 N N . THR A 1 118 ? 2.109 -11.164 -3.473 1 97.81 118 THR A N 1
ATOM 951 C CA . THR A 1 118 ? 1.573 -12.445 -3.027 1 97.81 118 THR A CA 1
ATOM 952 C C . THR A 1 118 ? 2.703 -13.422 -2.703 1 97.81 118 THR A C 1
ATOM 954 O O . THR A 1 118 ? 2.719 -14.023 -1.63 1 97.81 118 THR A O 1
ATOM 957 N N . PHE A 1 119 ? 3.619 -13.539 -3.57 1 98.25 119 PHE A N 1
ATOM 958 C CA . PHE A 1 119 ? 4.723 -14.477 -3.406 1 98.25 119 PHE A CA 1
ATOM 959 C C . PHE A 1 119 ? 5.625 -14.055 -2.256 1 98.25 119 PHE A C 1
ATOM 961 O O . PHE A 1 119 ? 6.141 -14.898 -1.521 1 98.25 119 PHE A O 1
ATOM 968 N N . GLN A 1 120 ? 5.824 -12.742 -2.131 1 97.88 120 GLN A N 1
ATOM 969 C CA . GLN A 1 120 ? 6.605 -12.266 -0.998 1 97.88 120 GLN A CA 1
ATOM 970 C C . GLN A 1 120 ? 5.992 -12.711 0.325 1 97.88 120 GLN A C 1
ATOM 972 O O . GLN A 1 120 ? 6.711 -13.094 1.252 1 97.88 120 GLN A O 1
ATOM 977 N N . GLU A 1 121 ? 4.664 -12.641 0.396 1 97.94 121 GLU A N 1
ATOM 978 C CA . GLU A 1 121 ? 3.961 -13 1.622 1 97.94 121 GLU A CA 1
ATOM 979 C C . GLU A 1 121 ? 4.039 -14.508 1.879 1 97.94 121 GLU A C 1
ATOM 981 O O . GLU A 1 121 ? 4.121 -14.938 3.029 1 97.94 121 GLU A O 1
ATOM 986 N N . LEU A 1 122 ? 4.062 -15.258 0.858 1 98.5 122 LEU A N 1
ATOM 987 C CA . LEU A 1 122 ? 3.986 -16.719 0.987 1 98.5 122 LEU A CA 1
ATOM 988 C C . LEU A 1 122 ? 5.367 -17.312 1.226 1 98.5 122 LEU A C 1
ATOM 990 O O . LEU A 1 122 ? 5.496 -18.359 1.863 1 98.5 122 LEU A O 1
ATOM 994 N N . ALA A 1 123 ? 6.344 -16.672 0.733 1 98.25 123 ALA A N 1
ATOM 995 C CA . ALA A 1 123 ? 7.707 -17.172 0.847 1 98.25 123 ALA A CA 1
ATOM 996 C C . ALA A 1 123 ? 8.102 -17.375 2.309 1 98.25 123 ALA A C 1
ATOM 998 O O . ALA A 1 123 ? 7.762 -16.547 3.164 1 98.25 123 ALA A O 1
ATOM 999 N N . GLY A 1 124 ? 8.789 -18.484 2.572 1 96.12 124 GLY A N 1
ATOM 1000 C CA . GLY A 1 124 ? 9.273 -18.781 3.912 1 96.12 124 GLY A CA 1
ATOM 1001 C C . GLY A 1 124 ? 8.273 -19.547 4.758 1 96.12 124 GLY A C 1
ATOM 1002 O O . GLY A 1 124 ? 8.578 -19.922 5.891 1 96.12 124 GLY A O 1
ATOM 1003 N N . HIS A 1 125 ? 7.102 -19.844 4.207 1 97 125 HIS A N 1
ATOM 1004 C CA . HIS A 1 125 ? 6.07 -20.516 4.988 1 97 125 HIS A CA 1
ATOM 1005 C C . HIS A 1 125 ? 5.887 -21.969 4.531 1 97 125 HIS A C 1
ATOM 1007 O O . HIS A 1 125 ? 4.887 -22.609 4.859 1 97 125 HIS A O 1
ATOM 1013 N N . GLY A 1 126 ? 6.75 -22.422 3.75 1 96.25 126 GLY A N 1
ATOM 1014 C CA . GLY A 1 126 ? 6.668 -23.797 3.266 1 96.25 126 GLY A CA 1
ATOM 1015 C C . GLY A 1 126 ? 5.691 -23.969 2.117 1 96.25 126 GLY A C 1
ATOM 1016 O O . GLY A 1 126 ? 5.289 -25.078 1.798 1 96.25 126 GLY A O 1
ATOM 1017 N N . VAL A 1 127 ? 5.215 -22.922 1.589 1 97.94 127 VAL A N 1
ATOM 1018 C CA . VAL A 1 127 ? 4.316 -22.953 0.44 1 97.94 127 VAL A CA 1
ATOM 1019 C C . VAL A 1 127 ? 5.121 -23.172 -0.84 1 97.94 127 VAL A C 1
ATOM 1021 O O . VAL A 1 127 ? 6.113 -22.484 -1.081 1 97.94 127 VAL A O 1
ATOM 1024 N N . PRO A 1 128 ? 4.738 -24.172 -1.603 1 98.12 128 PRO A N 1
ATOM 1025 C CA . PRO A 1 128 ? 5.441 -24.375 -2.869 1 98.12 128 PRO A CA 1
ATOM 1026 C C . PRO A 1 128 ? 5.184 -23.25 -3.875 1 98.12 128 PRO A C 1
ATOM 1028 O O . PRO A 1 128 ? 4.035 -23.016 -4.262 1 98.12 128 PRO A O 1
ATOM 1031 N N . LEU A 1 129 ? 6.215 -22.609 -4.273 1 98.31 129 LEU A N 1
ATOM 1032 C CA . LEU A 1 129 ? 6.176 -21.531 -5.254 1 98.31 129 LEU A CA 1
ATOM 1033 C C . LEU A 1 129 ? 7.148 -21.812 -6.395 1 98.31 129 LEU A C 1
ATOM 1035 O O . LEU A 1 129 ? 8.258 -22.297 -6.172 1 98.31 129 LEU A O 1
ATOM 1039 N N . PRO A 1 130 ? 6.738 -21.516 -7.633 1 97.62 130 PRO A N 1
ATOM 1040 C CA . PRO A 1 130 ? 7.777 -21.531 -8.664 1 97.62 130 PRO A CA 1
ATOM 1041 C C . PRO A 1 130 ? 8.875 -20.5 -8.414 1 97.62 130 PRO A C 1
ATOM 1043 O O . PRO A 1 130 ? 8.609 -19.422 -7.863 1 97.62 130 PRO A O 1
ATOM 1046 N N . ASP A 1 131 ? 10.109 -20.844 -8.82 1 97.88 131 ASP A N 1
ATOM 1047 C CA . ASP A 1 131 ? 11.164 -19.844 -8.742 1 97.88 131 ASP A CA 1
ATOM 1048 C C . ASP A 1 131 ? 10.789 -18.578 -9.523 1 97.88 131 ASP A C 1
ATOM 1050 O O . ASP A 1 131 ? 10.398 -18.672 -10.688 1 97.88 131 ASP A O 1
ATOM 1054 N N . THR A 1 132 ? 10.867 -17.438 -8.844 1 98.12 132 THR A N 1
ATOM 1055 C CA . THR A 1 132 ? 10.336 -16.203 -9.398 1 98.12 132 THR A CA 1
ATOM 1056 C C . THR A 1 132 ? 11.281 -15.039 -9.133 1 98.12 132 THR A C 1
ATOM 1058 O O . THR A 1 132 ? 11.789 -14.883 -8.016 1 98.12 132 THR A O 1
ATOM 1061 N N . PHE A 1 133 ? 11.562 -14.258 -10.18 1 96.31 133 PHE A N 1
ATOM 1062 C CA . PHE A 1 133 ? 12.367 -13.047 -10.062 1 96.31 133 PHE A CA 1
ATOM 1063 C C . PHE A 1 133 ? 11.555 -11.812 -10.43 1 96.31 133 PHE A C 1
ATOM 1065 O O . PHE A 1 133 ? 10.664 -11.883 -11.281 1 96.31 133 PHE A O 1
ATOM 1072 N N . SER A 1 134 ? 11.797 -10.742 -9.773 1 95.38 134 SER A N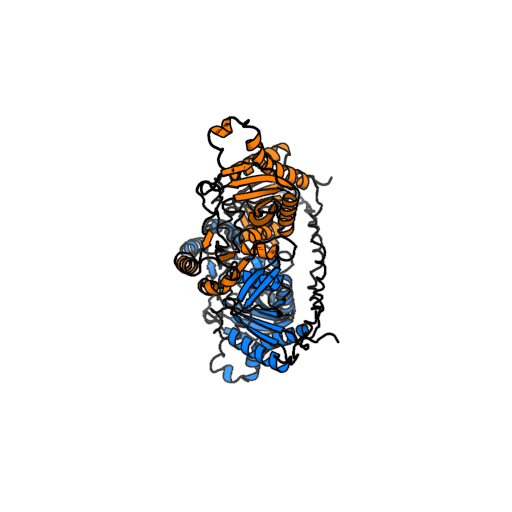 1
ATOM 1073 C CA . SER A 1 134 ? 11.25 -9.438 -10.133 1 95.38 134 SER A CA 1
ATOM 1074 C C . SER A 1 134 ? 12.242 -8.32 -9.805 1 95.38 134 SER A C 1
ATOM 1076 O O . SER A 1 134 ? 13.422 -8.586 -9.539 1 95.38 134 SER A O 1
ATOM 1078 N N . TYR A 1 135 ? 11.875 -7.141 -10.016 1 90.38 135 TYR A N 1
ATOM 1079 C CA . TYR A 1 135 ? 12.781 -6.008 -9.859 1 90.38 135 TYR A CA 1
ATOM 1080 C C . TYR A 1 135 ? 12.031 -4.77 -9.383 1 90.38 135 TYR A C 1
ATOM 1082 O O . TYR A 1 135 ? 10.797 -4.734 -9.406 1 90.38 135 TYR A O 1
ATOM 1090 N N . GLY A 1 136 ? 12.867 -3.973 -8.711 1 80.19 136 GLY A N 1
ATOM 1091 C CA . GLY A 1 136 ? 12.344 -2.656 -8.391 1 80.19 136 GLY A CA 1
ATOM 1092 C C . GLY A 1 136 ? 12.773 -1.585 -9.375 1 80.19 136 GLY A C 1
ATOM 1093 O O . GLY A 1 136 ? 13.672 -1.805 -10.188 1 80.19 136 GLY A O 1
ATOM 1094 N N . GLY A 1 137 ? 12.195 -0.494 -9.359 1 66.19 137 GLY A N 1
ATOM 1095 C CA . GLY A 1 137 ? 12.562 0.656 -10.164 1 66.19 137 GLY A CA 1
ATOM 1096 C C . GLY A 1 137 ? 11.969 0.62 -11.562 1 66.19 137 GLY A C 1
ATOM 1097 O O . GLY A 1 137 ? 11.742 -0.457 -12.117 1 66.19 137 GLY A O 1
ATOM 1098 N N . HIS A 1 138 ? 11.438 1.703 -12.008 1 60.47 138 HIS A N 1
ATOM 1099 C CA . HIS A 1 138 ? 10.812 1.875 -13.312 1 60.47 138 HIS A CA 1
ATOM 1100 C C . HIS A 1 138 ? 11.812 1.636 -14.438 1 60.47 138 HIS A C 1
ATOM 1102 O O . HIS A 1 138 ? 12.992 1.983 -14.312 1 60.47 138 HIS A O 1
ATOM 1108 N N . GLU A 1 139 ? 11.484 0.888 -15.375 1 61.47 139 GLU A N 1
ATOM 1109 C CA . GLU A 1 139 ? 12.148 0.847 -16.672 1 61.47 139 GLU A CA 1
ATOM 1110 C C . GLU A 1 139 ? 13.359 -0.082 -16.656 1 61.47 139 GLU A C 1
ATOM 1112 O O . GLU A 1 139 ? 14.312 0.116 -17.406 1 61.47 139 GLU A O 1
ATOM 1117 N N . ASN A 1 140 ? 13.156 -0.996 -15.797 1 77.69 140 ASN A N 1
ATOM 1118 C CA . ASN A 1 140 ? 14.367 -1.807 -15.727 1 77.69 140 ASN A CA 1
ATOM 1119 C C . ASN A 1 140 ? 14.109 -3.23 -16.219 1 77.69 140 ASN A C 1
ATOM 1121 O O . ASN A 1 140 ? 14.781 -4.168 -15.781 1 77.69 140 ASN A O 1
ATOM 1125 N N . PHE A 1 141 ? 13.234 -3.35 -17.141 1 83.12 141 PHE A N 1
ATOM 1126 C CA . PHE A 1 141 ? 12.938 -4.66 -17.719 1 83.12 141 PHE A CA 1
ATOM 1127 C C . PHE A 1 141 ? 14.172 -5.238 -18.406 1 83.12 141 PHE A C 1
ATOM 1129 O O . PHE A 1 141 ? 14.445 -6.434 -18.297 1 83.12 141 PHE A O 1
ATOM 1136 N N . ALA A 1 142 ? 14.938 -4.355 -19.047 1 81.44 142 ALA A N 1
ATOM 1137 C CA . ALA A 1 142 ? 16.062 -4.789 -19.859 1 81.44 142 ALA A CA 1
ATOM 1138 C C . ALA A 1 142 ? 17.141 -5.461 -19 1 81.44 142 ALA A C 1
ATOM 1140 O O . ALA A 1 142 ? 17.797 -6.406 -19.453 1 81.44 142 ALA A O 1
ATOM 1141 N N . LYS A 1 143 ? 17.219 -5 -17.891 1 83.69 143 LYS A N 1
ATOM 1142 C CA . LYS A 1 143 ? 18.25 -5.578 -17.031 1 83.69 143 LYS A CA 1
ATOM 1143 C C . LYS A 1 143 ? 17.906 -7.023 -16.672 1 83.69 143 LYS A C 1
ATOM 1145 O O . LYS A 1 143 ? 18.797 -7.824 -16.391 1 83.69 143 LYS A O 1
ATOM 1150 N N . MET A 1 144 ? 16.594 -7.344 -16.688 1 88.19 144 MET A N 1
ATOM 1151 C CA . MET A 1 144 ? 16.141 -8.664 -16.266 1 88.19 144 MET A CA 1
ATOM 1152 C C . MET A 1 144 ? 16.422 -9.711 -17.344 1 88.19 144 MET A C 1
ATOM 1154 O O . MET A 1 144 ? 16.359 -10.914 -17.078 1 88.19 144 MET A O 1
ATOM 1158 N N . ILE A 1 145 ? 16.766 -9.234 -18.516 1 86.75 145 ILE A N 1
ATOM 1159 C CA . ILE A 1 145 ? 17.047 -10.164 -19.609 1 86.75 145 ILE A CA 1
ATOM 1160 C C . ILE A 1 145 ? 18.219 -11.062 -19.219 1 86.75 145 ILE A C 1
ATOM 1162 O O . ILE A 1 145 ? 18.156 -12.281 -19.406 1 86.75 145 ILE A O 1
ATOM 1166 N N . ASP A 1 146 ? 19.172 -10.438 -18.609 1 87.38 146 ASP A N 1
ATOM 1167 C CA . ASP A 1 146 ? 20.344 -11.211 -18.203 1 87.38 146 ASP A CA 1
ATOM 1168 C C . ASP A 1 146 ? 20.141 -11.844 -16.828 1 87.38 146 ASP A C 1
ATOM 1170 O O . ASP A 1 146 ? 20.469 -13.008 -16.609 1 87.38 146 ASP A O 1
ATOM 1174 N N . GLU A 1 147 ? 19.516 -11.133 -15.953 1 89.38 147 GLU A N 1
ATOM 1175 C CA . GLU A 1 147 ? 19.375 -11.547 -14.562 1 89.38 147 GLU A CA 1
ATOM 1176 C C . GLU A 1 147 ? 18.453 -12.758 -14.438 1 89.38 147 GLU A C 1
ATOM 1178 O O . GLU A 1 147 ? 18.641 -13.594 -13.547 1 89.38 147 GLU A O 1
ATOM 1183 N N . ALA A 1 148 ? 17.531 -12.867 -15.281 1 89.25 148 ALA A N 1
ATOM 1184 C CA . ALA A 1 148 ? 16.516 -13.914 -15.164 1 89.25 148 ALA A CA 1
ATOM 1185 C C . ALA A 1 148 ? 16.969 -15.203 -15.852 1 89.25 148 ALA A C 1
ATOM 1187 O O . ALA A 1 148 ? 16.281 -16.219 -15.766 1 89.25 148 ALA A O 1
ATOM 1188 N N . GLU A 1 149 ? 18.109 -15.211 -16.516 1 90.5 149 GLU A N 1
ATOM 1189 C CA . GLU A 1 149 ? 18.578 -16.375 -17.266 1 90.5 149 GLU A CA 1
ATOM 1190 C C . GLU A 1 149 ? 18.734 -17.594 -16.344 1 90.5 149 GLU A C 1
ATOM 1192 O O . GLU A 1 149 ? 18.594 -18.719 -16.797 1 90.5 149 GLU A O 1
ATOM 1197 N N . VAL A 1 150 ? 18.969 -17.328 -15.156 1 89.94 150 VAL A N 1
ATOM 1198 C CA . VAL A 1 150 ? 19.172 -18.406 -14.195 1 89.94 150 VAL A CA 1
ATOM 1199 C C . VAL A 1 150 ? 17.891 -19.234 -14.07 1 89.94 150 VAL A C 1
ATOM 1201 O O . VAL A 1 150 ? 17.953 -20.406 -13.695 1 89.94 150 VAL A O 1
ATOM 1204 N N . LEU A 1 151 ? 16.75 -18.734 -14.375 1 93.5 151 LEU A N 1
ATOM 1205 C CA . LEU A 1 151 ? 15.477 -19.438 -14.336 1 93.5 151 LEU A CA 1
ATOM 1206 C C . LEU A 1 151 ? 15.352 -20.406 -15.508 1 93.5 151 LEU A C 1
ATOM 1208 O O . LEU A 1 151 ? 14.477 -21.281 -15.508 1 93.5 151 LEU A O 1
ATOM 1212 N N . GLU A 1 152 ? 16.188 -20.219 -16.438 1 93.44 152 GLU A N 1
ATOM 1213 C CA . GLU A 1 152 ? 16.203 -21.047 -17.641 1 93.44 152 GLU A CA 1
ATOM 1214 C C . GLU A 1 152 ? 14.992 -20.781 -18.516 1 93.44 152 GLU A C 1
ATOM 1216 O O . GLU A 1 152 ? 13.938 -20.359 -18.031 1 93.44 152 GLU A O 1
ATOM 1221 N N . PHE A 1 153 ? 15.164 -21.047 -19.828 1 94.69 153 PHE A N 1
ATOM 1222 C CA . PHE A 1 153 ? 14.094 -20.922 -20.797 1 94.69 153 PHE A CA 1
ATOM 1223 C C . PHE A 1 153 ? 13.484 -22.297 -21.109 1 94.69 153 PHE A C 1
ATOM 1225 O O . PHE A 1 153 ? 14.164 -23.312 -21.031 1 94.69 153 PHE A O 1
ATOM 1232 N N . PRO A 1 154 ? 12.227 -22.469 -21.469 1 96.06 154 PRO A N 1
ATOM 1233 C CA . PRO A 1 154 ? 11.289 -21.344 -21.5 1 96.06 154 PRO A CA 1
ATOM 1234 C C . PRO A 1 154 ? 10.906 -20.859 -20.109 1 96.06 154 PRO A C 1
ATOM 1236 O O . PRO A 1 154 ? 10.938 -21.641 -19.141 1 96.06 154 PRO A O 1
ATOM 1239 N N . MET A 1 155 ? 10.609 -19.547 -19.953 1 96.06 155 MET A N 1
ATOM 1240 C CA . MET A 1 155 ? 10.164 -19 -18.672 1 96.06 155 MET A CA 1
ATOM 1241 C C . MET A 1 155 ? 8.914 -18.141 -18.859 1 96.06 155 MET A C 1
ATOM 1243 O O . MET A 1 155 ? 8.641 -17.672 -19.969 1 96.06 155 MET A O 1
ATOM 1247 N N . VAL A 1 156 ? 8.141 -18 -17.812 1 95.81 156 VAL A N 1
ATOM 1248 C CA . VAL A 1 156 ? 6.895 -17.25 -17.828 1 95.81 156 VAL A CA 1
ATOM 1249 C C . VAL A 1 156 ? 7.16 -15.797 -17.422 1 95.81 156 VAL A C 1
ATOM 1251 O O . VAL A 1 156 ? 7.871 -15.539 -16.453 1 95.81 156 VAL A O 1
ATOM 1254 N N . VAL A 1 157 ? 6.664 -14.859 -18.188 1 93.94 157 VAL A N 1
ATOM 1255 C CA . VAL A 1 157 ? 6.762 -13.43 -17.891 1 93.94 157 VAL A CA 1
ATOM 1256 C C . VAL A 1 157 ? 5.367 -12.852 -17.688 1 93.94 157 VAL A C 1
ATOM 1258 O O . VAL A 1 157 ? 4.492 -12.977 -18.547 1 93.94 157 VAL A O 1
ATOM 1261 N N . LYS A 1 158 ? 5.195 -12.273 -16.453 1 93.06 158 LYS A N 1
ATOM 1262 C CA . LYS A 1 158 ? 3.885 -11.75 -16.078 1 93.06 158 LYS A CA 1
ATOM 1263 C C . LYS A 1 158 ? 3.998 -10.32 -15.555 1 93.06 158 LYS A C 1
ATOM 1265 O O . LYS A 1 158 ? 4.898 -10.008 -14.781 1 93.06 158 LYS A O 1
ATOM 1270 N N . ASN A 1 159 ? 3.08 -9.477 -16.094 1 91.75 159 ASN A N 1
ATOM 1271 C CA . ASN A 1 159 ? 2.918 -8.195 -15.406 1 91.75 159 ASN A CA 1
ATOM 1272 C C . ASN A 1 159 ? 2.412 -8.391 -13.977 1 91.75 159 ASN A C 1
ATOM 1274 O O . ASN A 1 159 ? 1.479 -9.156 -13.742 1 91.75 159 ASN A O 1
ATOM 1278 N N . THR A 1 160 ? 2.986 -7.715 -13.008 1 92.44 160 THR A N 1
ATOM 1279 C CA . THR A 1 160 ? 2.648 -7.973 -11.609 1 92.44 160 THR A CA 1
ATOM 1280 C C . THR A 1 160 ? 1.204 -7.578 -11.32 1 92.44 160 THR A C 1
ATOM 1282 O O . THR A 1 160 ? 0.593 -8.078 -10.375 1 92.44 160 THR A O 1
ATOM 1285 N N . ARG A 1 161 ? 0.64 -6.672 -12.109 1 90.06 161 ARG A N 1
ATOM 1286 C CA . ARG A 1 161 ? -0.737 -6.223 -11.922 1 90.06 161 ARG A CA 1
ATOM 1287 C C . ARG A 1 161 ? -1.635 -6.738 -13.047 1 90.06 161 ARG A C 1
ATOM 1289 O O . ARG A 1 161 ? -2.768 -6.273 -13.203 1 90.06 161 ARG A O 1
ATOM 1296 N N . GLY A 1 162 ? -1.104 -7.574 -13.812 1 84.25 162 GLY A N 1
ATOM 1297 C CA . GLY A 1 162 ? -1.894 -8.102 -14.914 1 84.25 162 GLY A CA 1
ATOM 1298 C C . GLY A 1 162 ? -3.086 -8.922 -14.453 1 84.25 162 GLY A C 1
ATOM 1299 O O . GLY A 1 162 ? -3.082 -9.469 -13.352 1 84.25 162 GLY A O 1
ATOM 1300 N N . HIS A 1 163 ? -4.078 -8.898 -15.398 1 79.25 163 HIS A N 1
ATOM 1301 C CA . HIS A 1 163 ? -5.309 -9.633 -15.094 1 79.25 163 HIS A CA 1
ATOM 1302 C C . HIS A 1 163 ? -5.84 -10.344 -16.328 1 79.25 163 HIS A C 1
ATOM 1304 O O . HIS A 1 163 ? -5.48 -10 -17.453 1 79.25 163 HIS A O 1
ATOM 1310 N N . ARG A 1 164 ? -6.594 -11.375 -16.016 1 75.69 164 ARG A N 1
ATOM 1311 C CA . ARG A 1 164 ? -7.34 -12.07 -17.062 1 75.69 164 ARG A CA 1
ATOM 1312 C C . ARG A 1 164 ? -6.398 -12.68 -18.094 1 75.69 164 ARG A C 1
ATOM 1314 O O . ARG A 1 164 ? -6.734 -12.75 -19.281 1 75.69 164 ARG A O 1
ATOM 1321 N N . GLY A 1 165 ? -5.25 -12.969 -17.594 1 75.62 165 GLY A N 1
ATOM 1322 C CA . GLY A 1 165 ? -4.297 -13.602 -18.5 1 75.62 165 GLY A CA 1
ATOM 1323 C C . GLY A 1 165 ? -3.666 -12.633 -19.469 1 75.62 165 GLY A C 1
ATOM 1324 O O . GLY A 1 165 ? -2.832 -13.023 -20.297 1 75.62 165 GLY A O 1
ATOM 1325 N N . LYS A 1 166 ? -3.994 -11.391 -19.203 1 77.75 166 LYS A N 1
ATOM 1326 C CA . LYS A 1 166 ? -3.41 -10.375 -20.062 1 77.75 166 LYS A CA 1
ATOM 1327 C C . LYS A 1 166 ? -1.98 -10.047 -19.641 1 77.75 166 LYS A C 1
ATOM 1329 O O . LYS A 1 166 ? -1.638 -10.148 -18.453 1 77.75 166 LYS A O 1
ATOM 1334 N N . ALA A 1 167 ? -1.145 -9.883 -20.453 1 82.94 167 ALA A N 1
ATOM 1335 C CA . ALA A 1 167 ? 0.249 -9.5 -20.234 1 82.94 167 ALA A CA 1
ATOM 1336 C C . ALA A 1 167 ? 1.036 -10.648 -19.609 1 82.94 167 ALA A C 1
ATOM 1338 O O . ALA A 1 167 ? 1.779 -10.438 -18.641 1 82.94 167 ALA A O 1
ATOM 1339 N N . VAL A 1 168 ? 0.632 -11.828 -19.828 1 88.5 168 VAL A N 1
ATOM 1340 C CA . VAL A 1 168 ? 1.357 -13.047 -19.469 1 88.5 168 VAL A CA 1
ATOM 1341 C C . VAL A 1 168 ? 1.922 -13.688 -20.734 1 88.5 168 VAL A C 1
ATOM 1343 O O . VAL A 1 168 ? 1.194 -13.898 -21.719 1 88.5 168 VAL A O 1
ATOM 1346 N N . PHE A 1 169 ? 3.236 -14.07 -20.672 1 90.31 169 PHE A N 1
ATOM 1347 C CA . PHE A 1 169 ? 3.904 -14.609 -21.859 1 90.31 169 PHE A CA 1
ATOM 1348 C C . PHE A 1 169 ? 4.848 -15.742 -21.484 1 90.31 169 PHE A C 1
ATOM 1350 O O . PHE A 1 169 ? 5.375 -15.773 -20.359 1 90.31 169 PHE A O 1
ATOM 1357 N N . LEU A 1 170 ? 4.887 -16.641 -22.438 1 93.88 170 LEU A N 1
ATOM 1358 C CA . LEU A 1 170 ? 5.941 -17.641 -22.344 1 93.88 170 LEU A CA 1
ATOM 1359 C C . LEU A 1 170 ? 7.137 -17.25 -23.203 1 93.88 170 LEU A C 1
ATOM 1361 O O . LEU A 1 170 ? 7.066 -17.312 -24.438 1 93.88 170 LEU A O 1
ATOM 1365 N N . ALA A 1 171 ? 8.188 -16.844 -22.594 1 94.5 171 ALA A N 1
ATOM 1366 C CA . ALA A 1 171 ? 9.406 -16.516 -23.328 1 94.5 171 ALA A CA 1
ATOM 1367 C C . ALA A 1 171 ? 10.211 -17.766 -23.656 1 94.5 171 ALA A C 1
ATOM 1369 O O . ALA A 1 171 ? 10.672 -18.469 -22.75 1 94.5 171 ALA A O 1
ATOM 1370 N N . ARG A 1 172 ? 10.492 -17.969 -24.859 1 94.94 172 ARG A N 1
ATOM 1371 C CA . ARG A 1 172 ? 11.117 -19.203 -25.312 1 94.94 172 ARG A CA 1
ATOM 1372 C C . ARG A 1 172 ? 12.633 -19.125 -25.188 1 94.94 172 ARG A C 1
ATOM 1374 O O . ARG A 1 172 ? 13.289 -20.141 -24.938 1 94.94 172 ARG A O 1
ATOM 1381 N N . ASP A 1 173 ? 13.18 -18.016 -25.484 1 93.75 173 ASP A N 1
ATOM 1382 C CA . ASP A 1 173 ? 14.617 -17.781 -25.406 1 93.75 173 ASP A CA 1
ATOM 1383 C C . ASP A 1 173 ? 14.914 -16.312 -25.125 1 93.75 173 ASP A C 1
ATOM 1385 O O . ASP A 1 173 ? 14 -15.508 -24.953 1 93.75 173 ASP A O 1
ATOM 1389 N N . LYS A 1 174 ? 16.188 -16.094 -25.031 1 92.88 174 LYS A N 1
ATOM 1390 C CA . LYS A 1 174 ? 16.656 -14.758 -24.672 1 92.88 174 LYS A CA 1
ATOM 1391 C C . LYS A 1 174 ? 16.234 -13.727 -25.703 1 92.88 174 LYS A C 1
ATOM 1393 O O . LYS A 1 174 ? 15.859 -12.602 -25.359 1 92.88 174 LYS A O 1
ATOM 1398 N N . HIS A 1 175 ? 16.297 -14.055 -26.938 1 92 175 HIS A N 1
ATOM 1399 C CA . HIS A 1 175 ? 15.914 -13.148 -28 1 92 175 HIS A CA 1
ATOM 1400 C C . HIS A 1 175 ? 14.43 -12.82 -27.938 1 92 175 HIS A C 1
ATOM 1402 O O . HIS A 1 175 ? 14.039 -11.656 -28.109 1 92 175 HIS A O 1
ATOM 1408 N N . HIS A 1 176 ? 13.664 -13.82 -27.719 1 92.88 176 HIS A N 1
ATOM 1409 C CA . HIS A 1 176 ? 12.227 -13.609 -27.562 1 92.88 176 HIS A CA 1
ATOM 1410 C C . HIS A 1 176 ? 11.93 -12.672 -26.406 1 92.88 176 HIS A C 1
ATOM 1412 O O . HIS A 1 176 ? 11.094 -11.773 -26.516 1 92.88 176 HIS A O 1
ATOM 1418 N N . LEU A 1 177 ? 12.578 -12.875 -25.344 1 90.94 177 LEU A N 1
ATOM 1419 C CA . LEU A 1 177 ? 12.43 -12.023 -24.156 1 90.94 177 LEU A CA 1
ATOM 1420 C C . LEU A 1 177 ? 12.781 -10.578 -24.484 1 90.94 177 LEU A C 1
ATOM 1422 O O . LEU A 1 177 ? 12.086 -9.656 -24.062 1 90.94 177 LEU A O 1
ATOM 1426 N N . ALA A 1 178 ? 13.789 -10.367 -25.188 1 89.25 178 ALA A N 1
ATOM 1427 C CA . ALA A 1 178 ? 14.211 -9.031 -25.609 1 89.25 178 ALA A CA 1
ATOM 1428 C C . ALA A 1 178 ? 13.148 -8.375 -26.484 1 89.25 178 ALA A C 1
ATOM 1430 O O . ALA A 1 178 ? 12.875 -7.176 -26.359 1 89.25 178 ALA A O 1
ATOM 1431 N N . ASP A 1 179 ? 12.547 -9.094 -27.328 1 88.38 179 ASP A N 1
ATOM 1432 C CA . ASP A 1 179 ? 11.484 -8.586 -28.188 1 88.38 179 ASP A CA 1
ATOM 1433 C C . ASP A 1 179 ? 10.273 -8.141 -27.375 1 88.38 179 ASP A C 1
ATOM 1435 O O . ASP A 1 179 ? 9.648 -7.125 -27.688 1 88.38 179 ASP A O 1
ATOM 1439 N N . LEU A 1 180 ? 10 -8.914 -26.344 1 84.31 180 LEU A N 1
ATOM 1440 C CA . LEU A 1 180 ? 8.875 -8.602 -25.484 1 84.31 180 LEU A CA 1
ATOM 1441 C C . LEU A 1 180 ? 9.086 -7.262 -24.781 1 84.31 180 LEU A C 1
ATOM 1443 O O . LEU A 1 180 ? 8.141 -6.496 -24.578 1 84.31 180 LEU A O 1
ATOM 1447 N N . SER A 1 181 ? 10.273 -7 -24.406 1 81.81 181 SER A N 1
ATOM 1448 C CA . SER A 1 181 ? 10.617 -5.77 -23.703 1 81.81 181 SER A CA 1
ATOM 1449 C C . SER A 1 181 ? 10.164 -4.539 -24.469 1 81.81 181 SER A C 1
ATOM 1451 O O . SER A 1 181 ? 9.812 -3.518 -23.875 1 81.81 181 SER A O 1
ATOM 1453 N N . HIS A 1 182 ? 10.023 -4.645 -25.75 1 77.94 182 HIS A N 1
ATOM 1454 C CA . HIS A 1 182 ? 9.664 -3.529 -26.625 1 77.94 182 HIS A CA 1
ATOM 1455 C C . HIS A 1 182 ? 8.156 -3.436 -26.797 1 77.94 182 HIS A C 1
ATOM 1457 O O . HIS A 1 182 ? 7.637 -2.396 -27.219 1 77.94 182 HIS A O 1
ATOM 1463 N N . LEU A 1 183 ? 7.504 -4.504 -26.359 1 70.38 183 LEU A N 1
ATOM 1464 C CA . LEU A 1 183 ? 6.086 -4.578 -26.688 1 70.38 183 LEU A CA 1
ATOM 1465 C C . LEU A 1 183 ? 5.227 -4.316 -25.453 1 70.38 183 LEU A C 1
ATOM 1467 O O . LEU A 1 183 ? 4.027 -4.062 -25.562 1 70.38 183 LEU A O 1
ATOM 1471 N N . ILE A 1 184 ? 5.953 -4.277 -24.375 1 73 184 ILE A N 1
ATOM 1472 C CA . ILE A 1 184 ? 5.121 -4.297 -23.188 1 73 184 ILE A CA 1
ATOM 1473 C C . ILE A 1 184 ? 5.105 -2.908 -22.547 1 73 184 ILE A C 1
ATOM 1475 O O . ILE A 1 184 ? 5.996 -2.094 -22.797 1 73 184 ILE A O 1
ATOM 1479 N N . ARG A 1 185 ? 3.939 -2.672 -21.828 1 72.5 185 ARG A N 1
ATOM 1480 C CA . ARG A 1 185 ? 3.809 -1.455 -21.031 1 72.5 185 ARG A CA 1
ATOM 1481 C C . ARG A 1 185 ? 4.523 -1.596 -19.688 1 72.5 185 ARG A C 1
ATOM 1483 O O . ARG A 1 185 ? 4.52 -2.672 -19.094 1 72.5 185 ARG A O 1
ATOM 1490 N N . HIS A 1 186 ? 5.082 -0.559 -19.297 1 67.88 186 HIS A N 1
ATOM 1491 C CA . HIS A 1 186 ? 5.969 -0.654 -18.141 1 67.88 186 HIS A CA 1
ATOM 1492 C C . HIS A 1 186 ? 5.395 0.091 -16.938 1 67.88 186 HIS A C 1
ATOM 1494 O O . HIS A 1 186 ? 6.141 0.588 -16.094 1 67.88 186 HIS A O 1
ATOM 1500 N N . ASP A 1 187 ? 4.113 0.171 -16.844 1 74.69 187 ASP A N 1
ATOM 1501 C CA . ASP A 1 187 ? 3.488 0.89 -15.734 1 74.69 187 ASP A CA 1
ATOM 1502 C C . ASP A 1 187 ? 3.76 0.192 -14.398 1 74.69 187 ASP A C 1
ATOM 1504 O O . ASP A 1 187 ? 3.855 0.845 -13.359 1 74.69 187 ASP A O 1
ATOM 1508 N N . ALA A 1 188 ? 3.822 -1.122 -14.445 1 83.38 188 ALA A N 1
ATOM 1509 C CA . ALA A 1 188 ? 4.215 -1.938 -13.297 1 83.38 188 ALA A CA 1
ATOM 1510 C C . ALA A 1 188 ? 5.324 -2.912 -13.672 1 83.38 188 ALA A C 1
ATOM 1512 O O . ALA A 1 188 ? 5.473 -3.275 -14.844 1 83.38 188 ALA A O 1
ATOM 1513 N N . PRO A 1 189 ? 6.043 -3.301 -12.664 1 90.5 189 PRO A N 1
ATOM 1514 C CA . PRO A 1 189 ? 7.098 -4.266 -12.977 1 90.5 189 PRO A CA 1
ATOM 1515 C C . PRO A 1 189 ? 6.547 -5.617 -13.43 1 90.5 189 PRO A C 1
ATOM 1517 O O . PRO A 1 189 ? 5.355 -5.887 -13.266 1 90.5 189 PRO A O 1
ATOM 1520 N N . TYR A 1 190 ? 7.453 -6.359 -14.078 1 92.62 190 TYR A N 1
ATOM 1521 C CA . TYR A 1 190 ? 7.133 -7.73 -14.469 1 92.62 190 TYR A CA 1
ATOM 1522 C C . TYR A 1 190 ? 7.82 -8.734 -13.547 1 92.62 190 TYR A C 1
ATOM 1524 O O . TYR A 1 190 ? 8.812 -8.406 -12.891 1 92.62 190 TYR A O 1
ATOM 1532 N N . LEU A 1 191 ? 7.207 -9.836 -13.445 1 94.75 191 LEU A N 1
ATOM 1533 C CA . LEU A 1 191 ? 7.902 -10.945 -12.805 1 94.75 191 LEU A CA 1
ATOM 1534 C C . LEU A 1 191 ? 8.258 -12.023 -13.82 1 94.75 191 LEU A C 1
ATOM 1536 O O . LEU A 1 191 ? 7.598 -12.148 -14.852 1 94.75 191 LEU A O 1
ATOM 1540 N N . PHE A 1 192 ? 9.305 -12.719 -13.57 1 95.69 192 PHE A N 1
ATOM 1541 C CA . PHE A 1 192 ? 9.859 -13.82 -14.352 1 95.69 192 PHE A CA 1
ATOM 1542 C C . PHE A 1 192 ? 9.828 -15.117 -13.547 1 95.69 192 PHE A C 1
ATOM 1544 O O . PHE A 1 192 ? 10.32 -15.172 -12.422 1 95.69 192 PHE A O 1
ATOM 1551 N N . GLN A 1 193 ? 9.273 -16.109 -14.148 1 97.25 193 GLN A N 1
ATOM 1552 C CA . GLN A 1 193 ? 8.984 -17.297 -13.352 1 97.25 193 GLN A CA 1
ATOM 1553 C C . GLN A 1 193 ? 9.336 -18.578 -14.109 1 97.25 193 GLN A C 1
ATOM 1555 O O . GLN A 1 193 ? 9.141 -18.656 -15.32 1 97.25 193 GLN A O 1
ATOM 1560 N N . LYS A 1 194 ? 9.805 -19.5 -13.344 1 97 194 LYS A N 1
ATOM 1561 C CA . LYS A 1 194 ? 10.047 -20.812 -13.93 1 97 194 LYS A CA 1
ATOM 1562 C C . LYS A 1 194 ? 8.766 -21.406 -14.516 1 97 194 LYS A C 1
ATOM 1564 O O . LYS A 1 194 ? 7.707 -21.359 -13.891 1 97 194 LYS A O 1
ATOM 1569 N N . TYR A 1 195 ? 8.977 -21.953 -15.727 1 96.56 195 TYR A N 1
ATOM 1570 C CA . TYR A 1 195 ? 7.855 -22.562 -16.438 1 96.56 195 TYR A CA 1
ATOM 1571 C C . TYR A 1 195 ? 7.539 -23.953 -15.891 1 96.56 195 TYR A C 1
ATOM 1573 O O . TYR A 1 195 ? 8.43 -24.797 -15.773 1 96.56 195 TYR A O 1
ATOM 1581 N N . VAL A 1 196 ? 6.258 -24.125 -15.547 1 95.31 196 VAL A N 1
ATOM 1582 C CA . VAL A 1 196 ? 5.789 -25.438 -15.125 1 95.31 196 VAL A CA 1
ATOM 1583 C C . VAL A 1 196 ? 5.098 -26.141 -16.297 1 95.31 196 VAL A C 1
ATOM 1585 O O . VAL A 1 196 ? 3.883 -26.016 -16.469 1 95.31 196 VAL A O 1
ATOM 1588 N N . LYS A 1 197 ? 5.797 -26.891 -16.953 1 93.94 197 LYS A N 1
ATOM 1589 C CA . LYS A 1 197 ? 5.355 -27.469 -18.219 1 93.94 197 LYS A CA 1
ATOM 1590 C C . LYS A 1 197 ? 4.152 -28.391 -18.016 1 93.94 197 LYS A C 1
ATOM 1592 O O . LYS A 1 197 ? 3.256 -28.438 -18.859 1 93.94 197 LYS A O 1
ATOM 1597 N N . GLU A 1 198 ? 4.113 -29.094 -16.906 1 92.31 198 GLU A N 1
ATOM 1598 C CA . GLU A 1 198 ? 3.062 -30.062 -16.625 1 92.31 198 GLU A CA 1
ATOM 1599 C C . GLU A 1 198 ? 1.697 -29.391 -16.531 1 92.31 198 GLU A C 1
ATOM 1601 O O . GLU A 1 198 ? 0.662 -30.047 -16.672 1 92.31 198 GLU A O 1
ATOM 1606 N N . SER A 1 199 ? 1.701 -28.125 -16.281 1 93.25 199 SER A N 1
ATOM 1607 C CA . SER A 1 199 ? 0.452 -27.391 -16.078 1 93.25 199 SER A CA 1
ATOM 1608 C C . SER A 1 199 ? 0.131 -26.5 -17.281 1 93.25 199 SER A C 1
ATOM 1610 O O . SER A 1 199 ? -0.722 -25.625 -17.188 1 93.25 199 SER A O 1
ATOM 1612 N N . HIS A 1 200 ? 0.798 -26.734 -18.375 1 93.38 200 HIS A N 1
ATOM 1613 C CA . HIS A 1 200 ? 0.548 -25.938 -19.562 1 93.38 200 HIS A CA 1
ATOM 1614 C C . HIS A 1 200 ? -0.928 -25.953 -19.938 1 93.38 200 HIS A C 1
ATOM 1616 O O . HIS A 1 200 ? -1.498 -27.031 -20.172 1 93.38 200 HIS A O 1
ATOM 1622 N N . GLY A 1 201 ? -1.515 -24.812 -19.891 1 91.19 201 GLY A N 1
ATOM 1623 C CA . GLY A 1 201 ? -2.895 -24.641 -20.312 1 91.19 201 GLY A CA 1
ATOM 1624 C C . GLY A 1 201 ? -3.898 -25.141 -19.297 1 91.19 201 GLY A C 1
ATOM 1625 O O . GLY A 1 201 ? -5.074 -25.344 -19.625 1 91.19 201 GLY A O 1
ATOM 1626 N N . LYS A 1 202 ? -3.418 -25.438 -18.172 1 92.12 202 LYS A N 1
ATOM 1627 C CA . LYS A 1 202 ? -4.316 -25.969 -17.141 1 92.12 202 LYS A CA 1
ATOM 1628 C C . LYS A 1 202 ? -3.955 -25.422 -15.766 1 92.12 202 LYS A C 1
ATOM 1630 O O . LYS A 1 202 ? -2.773 -25.281 -15.438 1 92.12 202 LYS A O 1
ATOM 1635 N N . ASP A 1 203 ? -4.945 -25.047 -15.016 1 93 203 ASP A N 1
ATOM 1636 C CA . ASP A 1 203 ? -4.793 -24.719 -13.602 1 93 203 ASP A CA 1
ATOM 1637 C C . ASP A 1 203 ? -6.07 -25.016 -12.82 1 93 203 ASP A C 1
ATOM 1639 O O . ASP A 1 203 ? -7.109 -25.312 -13.422 1 93 203 ASP A O 1
ATOM 1643 N N . VAL A 1 204 ? -5.969 -25.141 -11.578 1 92.62 204 VAL A N 1
ATOM 1644 C CA . VAL A 1 204 ? -7.117 -25.375 -10.711 1 92.62 204 VAL A CA 1
ATOM 1645 C C . VAL A 1 204 ? -7.391 -24.141 -9.852 1 92.62 204 VAL A C 1
ATOM 1647 O O . VAL A 1 204 ? -6.504 -23.672 -9.141 1 92.62 204 VAL A O 1
ATOM 1650 N N . ARG A 1 205 ? -8.594 -23.656 -9.984 1 90.12 205 ARG A N 1
ATOM 1651 C CA . ARG A 1 205 ? -9.031 -22.594 -9.094 1 90.12 205 ARG A CA 1
ATOM 1652 C C . ARG A 1 205 ? -9.773 -23.156 -7.887 1 90.12 205 ARG A C 1
ATOM 1654 O O . ARG A 1 205 ? -10.734 -23.906 -8.039 1 90.12 205 ARG A O 1
ATOM 1661 N N . VAL A 1 206 ? -9.297 -22.766 -6.723 1 91.69 206 VAL A N 1
ATOM 1662 C CA . VAL A 1 206 ? -9.898 -23.188 -5.465 1 91.69 206 VAL A CA 1
ATOM 1663 C C . VAL A 1 206 ? -10.531 -21.984 -4.762 1 91.69 206 VAL A C 1
ATOM 1665 O O . VAL A 1 206 ? -9.852 -21 -4.492 1 91.69 206 VAL A O 1
ATOM 1668 N N . ILE A 1 207 ? -11.797 -22.078 -4.453 1 87.94 207 ILE A N 1
ATOM 1669 C CA . ILE A 1 207 ? -12.492 -21 -3.756 1 87.94 207 ILE A CA 1
ATOM 1670 C C . ILE A 1 207 ? -12.5 -21.281 -2.254 1 87.94 207 ILE A C 1
ATOM 1672 O O . ILE A 1 207 ? -12.961 -22.344 -1.816 1 87.94 207 ILE A O 1
ATOM 1676 N N . VAL A 1 208 ? -11.945 -20.359 -1.522 1 89.44 208 VAL A N 1
ATOM 1677 C CA . VAL A 1 208 ? -11.859 -20.484 -0.073 1 89.44 208 VAL A CA 1
ATOM 1678 C C . VAL A 1 208 ? -12.672 -19.391 0.599 1 89.44 208 VAL A C 1
ATOM 1680 O O . VAL A 1 208 ? -12.523 -18.203 0.275 1 89.44 208 VAL A O 1
ATOM 1683 N N . VAL A 1 209 ? -13.586 -19.75 1.495 1 85.06 209 VAL A N 1
ATOM 1684 C CA . VAL A 1 209 ? -14.383 -18.828 2.293 1 85.06 209 VAL A CA 1
ATOM 1685 C C . VAL A 1 209 ? -14.266 -19.188 3.773 1 85.06 209 VAL A C 1
ATOM 1687 O O . VAL A 1 209 ? -14.57 -20.312 4.176 1 85.06 209 VAL A O 1
ATOM 1690 N N . GLY A 1 210 ? -13.82 -18.281 4.531 1 82.81 210 GLY A N 1
ATOM 1691 C CA . GLY A 1 210 ? -13.703 -18.516 5.961 1 82.81 210 GLY A CA 1
ATOM 1692 C C . GLY A 1 210 ? -12.789 -19.672 6.305 1 82.81 210 GLY A C 1
ATOM 1693 O O . GLY A 1 210 ? -13.109 -20.484 7.176 1 82.81 210 GLY A O 1
ATOM 1694 N N . GLY A 1 211 ? -11.836 -19.875 5.473 1 86.12 211 GLY A N 1
ATOM 1695 C CA . GLY A 1 211 ? -10.875 -20.938 5.746 1 86.12 211 GLY A CA 1
ATOM 1696 C C . GLY A 1 211 ? -11.352 -22.297 5.301 1 86.12 211 GLY A C 1
ATOM 1697 O O . GLY A 1 211 ? -10.805 -23.328 5.715 1 86.12 211 GLY A O 1
ATOM 1698 N N . ARG A 1 212 ? -12.352 -22.328 4.488 1 85.44 212 ARG A N 1
ATOM 1699 C CA . ARG A 1 212 ? -12.875 -23.594 3.967 1 85.44 212 ARG A CA 1
ATOM 1700 C C . ARG A 1 212 ? -12.969 -23.562 2.445 1 85.44 212 ARG A C 1
ATOM 1702 O O . ARG A 1 212 ? -13.359 -22.547 1.863 1 85.44 212 ARG A O 1
ATOM 1709 N N . VAL A 1 213 ? -12.617 -24.703 1.906 1 87.88 213 VAL A N 1
ATOM 1710 C CA . VAL A 1 213 ? -12.789 -24.844 0.463 1 87.88 213 VAL A CA 1
ATOM 1711 C C . VAL A 1 213 ? -14.266 -25.031 0.13 1 87.88 213 VAL A C 1
ATOM 1713 O O . VAL A 1 213 ? -14.898 -25.969 0.64 1 87.88 213 VAL A O 1
ATOM 1716 N N . VAL A 1 214 ? -14.773 -24.203 -0.707 1 80.56 214 VAL A N 1
ATOM 1717 C CA . VAL A 1 214 ? -16.203 -24.297 -1 1 80.56 214 VAL A CA 1
ATOM 1718 C C . VAL A 1 214 ? -16.391 -24.688 -2.461 1 80.56 214 VAL A C 1
ATOM 1720 O O . VAL A 1 214 ? -17.5 -25.047 -2.867 1 80.56 214 VAL A O 1
ATOM 1723 N N . GLY A 1 215 ? -15.32 -24.609 -3.191 1 80.62 215 GLY A N 1
ATOM 1724 C CA . GLY A 1 215 ? -15.406 -24.969 -4.598 1 80.62 215 GLY A CA 1
ATOM 1725 C C . GLY A 1 215 ? -14.055 -25.078 -5.27 1 80.62 215 GLY A C 1
ATOM 1726 O O . GLY A 1 215 ? -13.094 -24.422 -4.848 1 80.62 215 GLY A O 1
ATOM 1727 N N . THR A 1 216 ? -14.047 -25.984 -6.285 1 86.19 216 THR A N 1
ATOM 1728 C CA . THR A 1 216 ? -12.844 -26.172 -7.09 1 86.19 216 THR A CA 1
ATOM 1729 C C . THR A 1 216 ? -13.195 -26.266 -8.57 1 86.19 216 THR A C 1
ATOM 1731 O O . THR A 1 216 ? -14.211 -26.859 -8.945 1 86.19 216 THR A O 1
ATOM 1734 N N . MET A 1 217 ? -12.328 -25.594 -9.32 1 82.62 217 MET A N 1
ATOM 1735 C CA . MET A 1 217 ? -12.562 -25.594 -10.758 1 82.62 217 MET A CA 1
ATOM 1736 C C . MET A 1 217 ? -11.266 -25.828 -11.523 1 82.62 217 MET A C 1
ATOM 1738 O O . MET A 1 217 ? -10.273 -25.125 -11.312 1 82.62 217 MET A O 1
ATOM 1742 N N . LEU A 1 218 ? -11.367 -26.844 -12.367 1 87.94 218 LEU A N 1
ATOM 1743 C CA . LEU A 1 218 ? -10.281 -27.047 -13.312 1 87.94 218 LEU A CA 1
ATOM 1744 C C . LEU A 1 218 ? -10.477 -26.188 -14.555 1 87.94 218 LEU A C 1
ATOM 1746 O O . LEU A 1 218 ? -11.531 -26.25 -15.195 1 87.94 218 LEU A O 1
ATOM 1750 N N . ARG A 1 219 ? -9.523 -25.328 -14.852 1 87.31 219 ARG A N 1
ATOM 1751 C CA . ARG A 1 219 ? -9.586 -24.5 -16.047 1 87.31 219 ARG A CA 1
ATOM 1752 C C . ARG A 1 219 ? -8.594 -24.984 -17.094 1 87.31 219 ARG A C 1
ATOM 1754 O O . ARG A 1 219 ? -7.43 -25.25 -16.797 1 87.31 219 ARG A O 1
ATOM 1761 N N . CYS A 1 220 ? -9.086 -25.078 -18.344 1 88 220 CYS A N 1
ATOM 1762 C CA . CYS A 1 220 ? -8.258 -25.594 -19.422 1 88 220 CYS A CA 1
ATOM 1763 C C . CYS A 1 220 ? -8.344 -24.672 -20.641 1 88 220 CYS A C 1
ATOM 1765 O O . CYS A 1 220 ? -9.422 -24.188 -20.984 1 88 220 CYS A O 1
ATOM 1767 N N . SER A 1 221 ? -7.125 -24.547 -21.172 1 87.12 221 SER A N 1
ATOM 1768 C CA . SER A 1 221 ? -7.102 -23.844 -22.438 1 87.12 221 SER A CA 1
ATOM 1769 C C . SER A 1 221 ? -7.648 -24.703 -23.578 1 87.12 221 SER A C 1
ATOM 1771 O O . SER A 1 221 ? -7.504 -25.922 -23.547 1 87.12 221 SER A O 1
ATOM 1773 N N . THR A 1 222 ? -8.297 -24.062 -24.531 1 80.19 222 THR A N 1
ATOM 1774 C CA . THR A 1 222 ? -8.875 -24.812 -25.641 1 80.19 222 THR A CA 1
ATOM 1775 C C . THR A 1 222 ? -8.055 -24.625 -26.906 1 80.19 222 THR A C 1
ATOM 1777 O O . THR A 1 222 ? -8.234 -25.359 -27.891 1 80.19 222 THR A O 1
ATOM 1780 N N . ASP A 1 223 ? -7.199 -23.688 -26.922 1 82.62 223 ASP A N 1
ATOM 1781 C CA . ASP A 1 223 ? -6.461 -23.391 -28.156 1 82.62 223 ASP A CA 1
ATOM 1782 C C . ASP A 1 223 ? -4.965 -23.609 -27.953 1 82.62 223 ASP A C 1
ATOM 1784 O O . ASP A 1 223 ? -4.148 -23.047 -28.688 1 82.62 223 ASP A O 1
ATOM 1788 N N . GLY A 1 224 ? -4.574 -24.328 -26.953 1 81.12 224 GLY A N 1
ATOM 1789 C CA . GLY A 1 224 ? -3.182 -24.703 -26.75 1 81.12 224 GLY A CA 1
ATOM 1790 C C . GLY A 1 224 ? -2.371 -23.625 -26.062 1 81.12 224 GLY A C 1
ATOM 1791 O O . GLY A 1 224 ? -1.193 -23.828 -25.75 1 81.12 224 GLY A O 1
ATOM 1792 N N . ARG A 1 225 ? -2.898 -22.578 -25.766 1 82.69 225 ARG A N 1
ATOM 1793 C CA . ARG A 1 225 ? -2.197 -21.5 -25.062 1 82.69 225 ARG A CA 1
ATOM 1794 C C . ARG A 1 225 ? -1.877 -21.906 -23.625 1 82.69 225 ARG A C 1
ATOM 1796 O O . ARG A 1 225 ? -2.525 -22.797 -23.062 1 82.69 225 ARG A O 1
ATOM 1803 N N . MET A 1 226 ? -0.86 -21.219 -23.094 1 81.06 226 MET A N 1
ATOM 1804 C CA . MET A 1 226 ? -0.462 -21.469 -21.719 1 81.06 226 MET A CA 1
ATOM 1805 C C . MET A 1 226 ? -1.506 -20.938 -20.734 1 81.06 226 MET A C 1
ATOM 1807 O O . MET A 1 226 ? -1.768 -21.562 -19.703 1 81.06 226 MET A O 1
ATOM 1811 N N . GLN A 1 227 ? -2.16 -19.875 -21.141 1 81.75 227 GLN A N 1
ATOM 1812 C CA . GLN A 1 227 ? -3.176 -19.266 -20.281 1 81.75 227 GLN A CA 1
ATOM 1813 C C . GLN A 1 227 ? -4.477 -20.062 -20.328 1 81.75 227 GLN A C 1
ATOM 1815 O O . GLN A 1 227 ? -4.977 -20.391 -21.406 1 81.75 227 GLN A O 1
ATOM 1820 N N . SER A 1 228 ? -5.035 -20.297 -19.172 1 80.25 228 SER A N 1
ATOM 1821 C CA . SER A 1 228 ? -6.238 -21.109 -19.078 1 80.25 228 SER A CA 1
ATOM 1822 C C . SER A 1 228 ? -7.465 -20.266 -18.75 1 80.25 228 SER A C 1
ATOM 1824 O O . SER A 1 228 ? -8.562 -20.797 -18.562 1 80.25 228 SER A O 1
ATOM 1826 N N . ASN A 1 229 ? -7.301 -19.016 -18.75 1 73.31 229 ASN A N 1
ATOM 1827 C CA . ASN A 1 229 ? -8.352 -18.109 -18.312 1 73.31 229 ASN A CA 1
ATOM 1828 C C . ASN A 1 229 ? -9.617 -18.266 -19.156 1 73.31 229 ASN A C 1
ATOM 1830 O O . ASN A 1 229 ? -9.547 -18.266 -20.391 1 73.31 229 ASN A O 1
ATOM 1834 N N . CYS A 1 230 ? -10.688 -18.281 -18.422 1 66.38 230 CYS A N 1
ATOM 1835 C CA . CYS A 1 230 ? -11.969 -18.359 -19.109 1 66.38 230 CYS A CA 1
ATOM 1836 C C . CYS A 1 230 ? -12.211 -17.109 -19.953 1 66.38 230 CYS A C 1
ATOM 1838 O O . CYS A 1 230 ? -12.836 -17.188 -21.016 1 66.38 230 CYS A O 1
ATOM 1840 N N . SER A 1 231 ? -11.719 -16.031 -19.484 1 69 231 SER A N 1
ATOM 1841 C CA . SER A 1 231 ? -11.844 -14.766 -20.203 1 69 231 SER A CA 1
ATOM 1842 C C . SER A 1 231 ? -11.18 -14.836 -21.578 1 69 231 SER A C 1
ATOM 1844 O O . SER A 1 231 ? -11.492 -14.031 -22.469 1 69 231 SER A O 1
ATOM 1846 N N . LEU A 1 232 ? -10.32 -15.836 -21.75 1 75.06 232 LEU A N 1
ATOM 1847 C CA . LEU A 1 232 ? -9.609 -15.992 -23.016 1 75.06 232 LEU A CA 1
ATOM 1848 C C . LEU A 1 232 ? -10.117 -17.203 -23.781 1 75.06 232 LEU A C 1
ATOM 1850 O O . LEU A 1 232 ? -9.445 -17.703 -24.688 1 75.06 232 LEU A O 1
ATOM 1854 N N . GLY A 1 233 ? -11.211 -17.734 -23.312 1 70.75 233 GLY A N 1
ATOM 1855 C CA . GLY A 1 233 ? -11.82 -18.844 -24.031 1 70.75 233 GLY A CA 1
ATOM 1856 C C . GLY A 1 233 ? -11.586 -20.188 -23.359 1 70.75 233 GLY A C 1
ATOM 1857 O O . GLY A 1 233 ? -12.016 -21.219 -23.875 1 70.75 233 GLY A O 1
ATOM 1858 N N . GLY A 1 234 ? -10.93 -20.141 -22.266 1 74.56 234 GLY A N 1
ATOM 1859 C CA . GLY A 1 234 ? -10.773 -21.375 -21.516 1 74.56 234 GLY A CA 1
ATOM 1860 C C . GLY A 1 234 ? -12.086 -21.906 -20.953 1 74.56 234 GLY A C 1
ATOM 1861 O O . GLY A 1 234 ? -13.086 -21.172 -20.906 1 74.56 234 GLY A O 1
ATOM 1862 N N . VAL A 1 235 ? -11.984 -23.219 -20.656 1 76.69 235 VAL A N 1
ATOM 1863 C CA . VAL A 1 235 ? -13.172 -23.875 -20.109 1 76.69 235 VAL A CA 1
ATOM 1864 C C . VAL A 1 235 ? -12.898 -24.297 -18.656 1 76.69 235 VAL A C 1
ATOM 1866 O O . VAL A 1 235 ? -11.797 -24.75 -18.344 1 76.69 235 VAL A O 1
ATOM 1869 N N . GLY A 1 236 ? -13.883 -24.125 -17.906 1 80.06 236 GLY A N 1
ATOM 1870 C CA . GLY A 1 236 ? -13.82 -24.531 -16.516 1 80.06 236 GLY A CA 1
ATOM 1871 C C . GLY A 1 236 ? -14.719 -25.719 -16.203 1 80.06 236 GLY A C 1
ATOM 1872 O O . GLY A 1 236 ? -15.844 -25.797 -16.703 1 80.06 236 GLY A O 1
ATOM 1873 N N . MET A 1 237 ? -14.117 -26.719 -15.398 1 75.56 237 MET A N 1
ATOM 1874 C CA . MET A 1 237 ? -14.875 -27.875 -14.953 1 75.56 237 MET A CA 1
ATOM 1875 C C . MET A 1 237 ? -14.711 -28.109 -13.453 1 75.56 237 MET A C 1
ATOM 1877 O O . MET A 1 237 ? -13.609 -27.938 -12.914 1 75.56 237 MET A O 1
ATOM 1881 N N . MET A 1 238 ? -15.844 -28.391 -12.898 1 77.69 238 MET A N 1
ATOM 1882 C CA . MET A 1 238 ? -15.719 -28.797 -11.5 1 77.69 238 MET A CA 1
ATOM 1883 C C . MET A 1 238 ? -14.82 -30.031 -11.367 1 77.69 238 MET A C 1
ATOM 1885 O O . MET A 1 238 ? -14.852 -30.922 -12.219 1 77.69 238 MET A O 1
ATOM 1889 N N . CYS A 1 239 ? -14.078 -29.953 -10.328 1 80.62 239 CYS A N 1
ATOM 1890 C CA . CYS A 1 239 ? -13.164 -31.062 -10.125 1 80.62 239 CYS A CA 1
ATOM 1891 C C . CYS A 1 239 ? -12.938 -31.328 -8.648 1 80.62 239 CYS A C 1
ATOM 1893 O O . CYS A 1 239 ? -13.367 -30.547 -7.797 1 80.62 239 CYS A O 1
ATOM 1895 N N . SER A 1 240 ? -12.461 -32.562 -8.438 1 84.38 240 SER A N 1
ATOM 1896 C CA . SER A 1 240 ? -12.023 -32.875 -7.082 1 84.38 240 SER A CA 1
ATOM 1897 C C . SER A 1 240 ? -10.547 -32.531 -6.887 1 84.38 240 SER A C 1
ATOM 1899 O O . SER A 1 240 ? -9.75 -32.625 -7.816 1 84.38 240 SER A O 1
ATOM 1901 N N . LEU A 1 241 ? -10.32 -32.031 -5.758 1 90.19 241 LEU A N 1
ATOM 1902 C CA . LEU A 1 241 ? -8.945 -31.688 -5.391 1 90.19 241 LEU A CA 1
ATOM 1903 C C . LEU A 1 241 ? -8.438 -32.594 -4.273 1 90.19 241 LEU A C 1
ATOM 1905 O O . LEU A 1 241 ? -9.195 -32.969 -3.373 1 90.19 241 LEU A O 1
ATOM 1909 N N . SER A 1 242 ? -7.234 -33.031 -4.355 1 92.88 242 SER A N 1
ATOM 1910 C CA . SER A 1 242 ? -6.633 -33.812 -3.279 1 92.88 242 SER A CA 1
ATOM 1911 C C . SER A 1 242 ? -6.672 -33.062 -1.958 1 92.88 242 SER A C 1
ATOM 1913 O O . SER A 1 242 ? -6.777 -31.812 -1.945 1 92.88 242 SER A O 1
ATOM 1915 N N . GLU A 1 243 ? -6.609 -33.812 -0.933 1 94.44 243 GLU A N 1
ATOM 1916 C CA . GLU A 1 243 ? -6.578 -33.188 0.385 1 94.44 243 GLU A CA 1
ATOM 1917 C C . GLU A 1 243 ? -5.383 -32.25 0.522 1 94.44 243 GLU A C 1
ATOM 1919 O O . GLU A 1 243 ? -5.484 -31.188 1.139 1 94.44 243 GLU A O 1
ATOM 1924 N N . GLN A 1 244 ? -4.344 -32.656 -0.081 1 94.5 244 GLN A N 1
ATOM 1925 C CA . GLN A 1 244 ? -3.152 -31.812 -0.07 1 94.5 244 GLN A CA 1
ATOM 1926 C C . GLN A 1 244 ? -3.412 -30.469 -0.762 1 94.5 244 GLN A C 1
ATOM 1928 O O . GLN A 1 244 ? -2.992 -29.422 -0.272 1 94.5 244 GLN A O 1
ATOM 1933 N N . GLY A 1 245 ? -4.09 -30.547 -1.813 1 96.62 245 GLY A N 1
ATOM 1934 C CA . GLY A 1 245 ? -4.441 -29.328 -2.523 1 96.62 245 GLY A CA 1
ATOM 1935 C C . GLY A 1 245 ? -5.371 -28.422 -1.734 1 96.62 245 GLY A C 1
ATOM 1936 O O . GLY A 1 245 ? -5.188 -27.203 -1.717 1 96.62 245 GLY A O 1
ATOM 1937 N N . LYS A 1 246 ? -6.277 -29.031 -1.105 1 95.94 246 LYS A N 1
ATOM 1938 C CA . LYS A 1 246 ? -7.219 -28.281 -0.288 1 95.94 246 LYS A CA 1
ATOM 1939 C C . LYS A 1 246 ? -6.508 -27.594 0.878 1 95.94 246 LYS A C 1
ATOM 1941 O O . LYS A 1 246 ? -6.719 -26.406 1.131 1 95.94 246 LYS A O 1
ATOM 1946 N N . GLN A 1 247 ? -5.695 -28.344 1.514 1 97.19 247 GLN A N 1
ATOM 1947 C CA . GLN A 1 247 ? -4.957 -27.812 2.654 1 97.19 247 GLN A CA 1
ATOM 1948 C C . GLN A 1 247 ? -4.031 -26.688 2.23 1 97.19 247 GLN A C 1
ATOM 1950 O O . GLN A 1 247 ? -3.891 -25.688 2.945 1 97.19 247 GLN A O 1
ATOM 1955 N N . LEU A 1 248 ? -3.457 -26.859 1.087 1 98.19 248 LEU A N 1
ATOM 1956 C CA . LEU A 1 248 ? -2.576 -25.828 0.564 1 98.19 248 LEU A CA 1
ATOM 1957 C C . LEU A 1 248 ? -3.35 -24.531 0.309 1 98.19 248 LEU A C 1
ATOM 1959 O O . LEU A 1 248 ? -2.898 -23.453 0.686 1 98.19 248 LEU A O 1
ATOM 1963 N N . ALA A 1 249 ? -4.512 -24.641 -0.279 1 97.44 249 ALA A N 1
ATOM 1964 C CA . ALA A 1 249 ? -5.34 -23.469 -0.566 1 97.44 249 ALA A CA 1
ATOM 1965 C C . ALA A 1 249 ? -5.746 -22.766 0.72 1 97.44 249 ALA A C 1
ATOM 1967 O O . ALA A 1 249 ? -5.707 -21.531 0.792 1 97.44 249 ALA A O 1
ATOM 1968 N N . VAL A 1 250 ? -6.055 -23.5 1.664 1 97.12 250 VAL A N 1
ATOM 1969 C CA . VAL A 1 250 ? -6.449 -22.938 2.951 1 97.12 250 VAL A CA 1
ATOM 1970 C C . VAL A 1 250 ? -5.25 -22.25 3.605 1 97.12 250 VAL A C 1
ATOM 1972 O O . VAL A 1 250 ? -5.375 -21.156 4.148 1 97.12 250 VAL A O 1
ATOM 1975 N N . GLN A 1 251 ? -4.133 -22.922 3.553 1 98.25 251 GLN A N 1
ATOM 1976 C CA . GLN A 1 251 ? -2.912 -22.344 4.105 1 98.25 251 GLN A CA 1
ATOM 1977 C C . GLN A 1 251 ? -2.594 -21 3.453 1 98.25 251 GLN A C 1
ATOM 1979 O O . GLN A 1 251 ? -2.275 -20.031 4.145 1 98.25 251 GLN A O 1
ATOM 1984 N N . VAL A 1 252 ? -2.705 -20.953 2.15 1 98.31 252 VAL A N 1
ATOM 1985 C CA . VAL A 1 252 ? -2.441 -19.734 1.394 1 98.31 252 VAL A CA 1
ATOM 1986 C C . VAL A 1 252 ? -3.414 -18.641 1.82 1 98.31 252 VAL A C 1
ATOM 1988 O O . VAL A 1 252 ? -3.006 -17.516 2.094 1 98.31 252 VAL A O 1
ATOM 1991 N N . SER A 1 253 ? -4.652 -18.953 1.913 1 96.31 253 SER A N 1
ATOM 1992 C CA . SER A 1 253 ? -5.676 -18 2.336 1 96.31 253 SER A CA 1
ATOM 1993 C C . SER A 1 253 ? -5.371 -17.438 3.719 1 96.31 253 SER A C 1
ATOM 1995 O O . SER A 1 253 ? -5.484 -16.234 3.941 1 96.31 253 SER A O 1
ATOM 1997 N N . ASN A 1 254 ? -4.887 -18.297 4.602 1 96.62 254 ASN A N 1
ATOM 1998 C CA . ASN A 1 254 ? -4.574 -17.891 5.969 1 96.62 254 ASN A CA 1
ATOM 1999 C C . ASN A 1 254 ? -3.363 -16.969 6.016 1 96.62 254 ASN A C 1
ATOM 2001 O O . ASN A 1 254 ? -3.385 -15.945 6.707 1 96.62 254 ASN A O 1
ATOM 2005 N N . ILE A 1 255 ? -2.393 -17.328 5.297 1 97.62 255 ILE A N 1
ATOM 2006 C CA . ILE A 1 255 ? -1.176 -16.516 5.293 1 97.62 255 ILE A CA 1
ATOM 2007 C C . ILE A 1 255 ? -1.48 -15.133 4.746 1 97.62 255 ILE A C 1
ATOM 2009 O O . ILE A 1 255 ? -1.001 -14.125 5.285 1 97.62 255 ILE A O 1
ATOM 2013 N N . LEU A 1 256 ? -2.322 -15.055 3.752 1 97.38 256 LEU A N 1
ATOM 2014 C CA . LEU A 1 256 ? -2.643 -13.789 3.109 1 97.38 256 LEU A CA 1
ATOM 2015 C C . LEU A 1 256 ? -3.711 -13.031 3.895 1 97.38 256 LEU A C 1
ATOM 2017 O O . LEU A 1 256 ? -3.975 -11.859 3.625 1 97.38 256 LEU A O 1
ATOM 2021 N N . GLY A 1 257 ? -4.332 -13.672 4.812 1 94.31 257 GLY A N 1
ATOM 2022 C CA . GLY A 1 257 ? -5.363 -13.047 5.629 1 94.31 257 GLY A CA 1
ATOM 2023 C C . GLY A 1 257 ? -6.66 -12.812 4.879 1 94.31 257 GLY A C 1
ATOM 2024 O O . GLY A 1 257 ? -7.344 -11.812 5.098 1 94.31 257 GLY A O 1
ATOM 2025 N N . MET A 1 258 ? -7.008 -13.711 4 1 92.81 258 MET A N 1
ATOM 2026 C CA . MET A 1 258 ? -8.203 -13.547 3.178 1 92.81 258 MET A CA 1
ATOM 2027 C C . MET A 1 258 ? -9.383 -14.305 3.773 1 92.81 258 MET A C 1
ATOM 2029 O O . MET A 1 258 ? -9.234 -15.453 4.191 1 92.81 258 MET A O 1
ATOM 2033 N N . ASP A 1 259 ? -10.5 -13.641 3.797 1 88.19 259 ASP A N 1
ATOM 2034 C CA . ASP A 1 259 ? -11.75 -14.297 4.188 1 88.19 259 ASP A CA 1
ATOM 2035 C C . ASP A 1 259 ? -12.398 -14.992 2.996 1 88.19 259 ASP A C 1
ATOM 2037 O O . ASP A 1 259 ? -13 -16.062 3.146 1 88.19 259 ASP A O 1
ATOM 2041 N N . VAL A 1 260 ? -12.312 -14.336 1.917 1 88.19 260 VAL A N 1
ATOM 2042 C CA . VAL A 1 260 ? -12.852 -14.852 0.658 1 88.19 260 VAL A CA 1
ATOM 2043 C C . VAL A 1 260 ? -11.812 -14.688 -0.448 1 88.19 260 VAL A C 1
ATOM 2045 O O . VAL A 1 260 ? -11.32 -13.578 -0.693 1 88.19 260 VAL A O 1
ATOM 2048 N N . CYS A 1 261 ? -11.477 -15.828 -1.067 1 91.56 261 CYS A N 1
ATOM 2049 C CA . CYS A 1 261 ? -10.477 -15.695 -2.123 1 91.56 261 CYS A CA 1
ATOM 2050 C C . CYS A 1 261 ? -10.516 -16.891 -3.064 1 91.56 261 CYS A C 1
ATOM 2052 O O . CYS A 1 261 ? -11.188 -17.891 -2.781 1 91.56 261 CYS A O 1
ATOM 2054 N N . GLY A 1 262 ? -9.969 -16.703 -4.176 1 91.81 262 GLY A N 1
ATOM 2055 C CA . GLY A 1 262 ? -9.664 -17.75 -5.133 1 91.81 262 GLY A CA 1
ATOM 2056 C C . GLY A 1 262 ? -8.18 -18 -5.285 1 91.81 262 GLY A C 1
ATOM 2057 O O . GLY A 1 262 ? -7.414 -17.078 -5.586 1 91.81 262 GLY A O 1
ATOM 2058 N N . ILE A 1 263 ? -7.816 -19.281 -5.074 1 95.81 263 ILE A N 1
ATOM 2059 C CA . ILE A 1 263 ? -6.41 -19.672 -5.191 1 95.81 263 ILE A CA 1
ATOM 2060 C C . ILE A 1 263 ? -6.203 -20.5 -6.457 1 95.81 263 ILE A C 1
ATOM 2062 O O . ILE A 1 263 ? -6.875 -21.516 -6.656 1 95.81 263 ILE A O 1
ATOM 2066 N N . ASP A 1 264 ? -5.316 -20.078 -7.328 1 94.81 264 ASP A N 1
ATOM 2067 C CA . ASP A 1 264 ? -4.973 -20.828 -8.531 1 94.81 264 ASP A CA 1
ATOM 2068 C C . ASP A 1 264 ? -3.75 -21.703 -8.305 1 94.81 264 ASP A C 1
ATOM 2070 O O . ASP A 1 264 ? -2.688 -21.219 -7.918 1 94.81 264 ASP A O 1
ATOM 2074 N N . LEU A 1 265 ? -3.932 -22.953 -8.594 1 97 265 LEU A N 1
ATOM 2075 C CA . LEU A 1 265 ? -2.875 -23.938 -8.375 1 97 265 LEU A CA 1
ATOM 2076 C C . LEU A 1 265 ? -2.426 -24.547 -9.703 1 97 265 LEU A C 1
ATOM 2078 O O . LEU A 1 265 ? -3.252 -24.828 -10.578 1 97 265 LEU A O 1
ATOM 2082 N N . LEU A 1 266 ? -1.094 -24.719 -9.828 1 96.94 266 LEU A N 1
ATOM 2083 C CA . LEU A 1 266 ? -0.509 -25.469 -10.938 1 96.94 266 LEU A CA 1
ATOM 2084 C C . LEU A 1 266 ? -0.189 -26.906 -10.516 1 96.94 266 LEU A C 1
ATOM 2086 O O . LEU A 1 266 ? 0.578 -27.125 -9.578 1 96.94 266 LEU A O 1
ATOM 2090 N N . MET A 1 267 ? -0.739 -27.766 -11.203 1 94.06 267 MET A N 1
ATOM 2091 C CA . MET A 1 267 ? -0.529 -29.172 -10.859 1 94.06 267 MET A CA 1
ATOM 2092 C C . MET A 1 267 ? 0.787 -29.672 -11.438 1 94.06 267 MET A C 1
ATOM 2094 O O . MET A 1 267 ? 1.081 -29.453 -12.617 1 94.06 267 MET A O 1
ATOM 2098 N N . LYS A 1 268 ? 1.52 -30.359 -10.625 1 94.56 268 LYS A N 1
ATOM 2099 C CA . LYS A 1 268 ? 2.766 -30.984 -11.047 1 94.56 268 LYS A CA 1
ATOM 2100 C C . LYS A 1 268 ? 2.531 -32.438 -11.445 1 94.56 268 LYS A C 1
ATOM 2102 O O . LYS A 1 268 ? 1.441 -32.969 -11.242 1 94.56 268 LYS A O 1
ATOM 2107 N N . ASP A 1 269 ? 3.617 -33.062 -11.922 1 92.44 269 ASP A N 1
ATOM 2108 C CA . ASP A 1 269 ? 3.531 -34.438 -12.391 1 92.44 269 ASP A CA 1
ATOM 2109 C C . ASP A 1 269 ? 3.301 -35.406 -11.227 1 92.44 269 ASP A C 1
ATOM 2111 O O . ASP A 1 269 ? 2.621 -36.406 -11.383 1 92.44 269 ASP A O 1
ATOM 2115 N N . ASP A 1 270 ? 3.818 -35.094 -10.094 1 93.5 270 ASP A N 1
ATOM 2116 C CA . ASP A 1 270 ? 3.717 -36 -8.945 1 93.5 270 ASP A CA 1
ATOM 2117 C C . ASP A 1 270 ? 2.414 -35.781 -8.188 1 93.5 270 ASP A C 1
ATOM 2119 O O . ASP A 1 270 ? 2.197 -36.375 -7.125 1 93.5 270 ASP A O 1
ATOM 2123 N N . GLY A 1 271 ? 1.602 -34.906 -8.672 1 91.62 271 GLY A N 1
ATOM 2124 C CA . GLY A 1 271 ? 0.311 -34.656 -8.047 1 91.62 271 GLY A CA 1
ATOM 2125 C C . GLY A 1 271 ? 0.333 -33.5 -7.07 1 91.62 271 GLY A C 1
ATOM 2126 O O . GLY A 1 271 ? -0.716 -33.062 -6.586 1 91.62 271 GLY A O 1
ATOM 2127 N N . SER A 1 272 ? 1.505 -33.062 -6.812 1 95.31 272 SER A N 1
ATOM 2128 C CA . SER A 1 272 ? 1.61 -31.891 -5.938 1 95.31 272 SER A CA 1
ATOM 2129 C C . SER A 1 272 ? 1.347 -30.594 -6.699 1 95.31 272 SER A C 1
ATOM 2131 O O . SER A 1 272 ? 1.008 -30.625 -7.883 1 95.31 272 SER A O 1
ATOM 2133 N N . PHE A 1 273 ? 1.404 -29.469 -5.934 1 97.31 273 PHE A N 1
ATOM 2134 C CA . PHE A 1 273 ? 0.971 -28.219 -6.562 1 97.31 273 PHE A CA 1
ATOM 2135 C C . PHE A 1 273 ? 1.99 -27.109 -6.328 1 97.31 273 PHE A C 1
ATOM 2137 O O . PHE A 1 273 ? 2.727 -27.141 -5.34 1 97.31 273 PHE A O 1
ATOM 2144 N N . TYR A 1 274 ? 2.043 -26.188 -7.277 1 97.94 274 TYR A N 1
ATOM 2145 C CA . TYR A 1 274 ? 2.541 -24.844 -7.043 1 97.94 274 TYR A CA 1
ATOM 2146 C C . TYR A 1 274 ? 1.391 -23.844 -6.906 1 97.94 274 TYR A C 1
ATOM 2148 O O . TYR A 1 274 ? 0.354 -24 -7.555 1 97.94 274 TYR A O 1
ATOM 2156 N N . VAL A 1 275 ? 1.574 -22.906 -6.027 1 98.25 275 VAL A N 1
ATOM 2157 C CA . VAL A 1 275 ? 0.643 -21.781 -6.004 1 98.25 275 VAL A CA 1
ATOM 2158 C C . VAL A 1 275 ? 0.976 -20.812 -7.137 1 98.25 275 VAL A C 1
ATOM 2160 O O . VAL A 1 275 ? 2.123 -20.375 -7.273 1 98.25 275 VAL A O 1
ATOM 2163 N N . CYS A 1 276 ? -0.015 -20.469 -7.918 1 96.31 276 CYS A N 1
ATOM 2164 C CA . CYS A 1 276 ? 0.179 -19.641 -9.102 1 96.31 276 CYS A CA 1
ATOM 2165 C C . CYS A 1 276 ? -0.251 -18.203 -8.836 1 96.31 276 CYS A C 1
ATOM 2167 O O . CYS A 1 276 ? 0.448 -17.266 -9.211 1 96.31 276 CYS A O 1
ATOM 2169 N N . GLU A 1 277 ? -1.376 -18.031 -8.234 1 94.81 277 GLU A N 1
ATOM 2170 C CA . GLU A 1 277 ? -1.97 -16.703 -8 1 94.81 277 GLU A CA 1
ATOM 2171 C C . GLU A 1 277 ? -3.039 -16.766 -6.914 1 94.81 277 GLU A C 1
ATOM 2173 O O . GLU A 1 277 ? -3.592 -17.844 -6.641 1 94.81 277 GLU A O 1
ATOM 2178 N N . ALA A 1 278 ? -3.189 -15.727 -6.23 1 95.75 278 ALA A N 1
ATOM 2179 C CA . ALA A 1 278 ? -4.301 -15.547 -5.297 1 95.75 278 ALA A CA 1
ATOM 2180 C C . ALA A 1 278 ? -5.152 -14.344 -5.688 1 95.75 278 ALA A C 1
ATOM 2182 O O . ALA A 1 278 ? -4.625 -13.266 -5.988 1 95.75 278 ALA A O 1
ATOM 2183 N N . ASN A 1 279 ? -6.445 -14.508 -5.68 1 91.56 279 ASN A N 1
ATOM 2184 C CA . ASN A 1 279 ? -7.391 -13.469 -6.07 1 91.56 279 ASN A CA 1
ATOM 2185 C C . ASN A 1 279 ? -8.305 -13.078 -4.914 1 91.56 279 ASN A C 1
ATOM 2187 O O . ASN A 1 279 ? -8.961 -13.938 -4.32 1 91.56 279 ASN A O 1
ATOM 2191 N N . ALA A 1 280 ? -8.391 -11.773 -4.746 1 90.31 280 ALA A N 1
ATOM 2192 C CA . ALA A 1 280 ? -9.148 -11.273 -3.604 1 90.31 280 ALA A CA 1
ATOM 2193 C C . ALA A 1 280 ? -10.625 -11.094 -3.961 1 90.31 280 ALA A C 1
ATOM 2195 O O . ALA A 1 280 ? -11.469 -10.945 -3.078 1 90.31 280 ALA A O 1
ATOM 2196 N N . ASN A 1 281 ? -11.016 -10.844 -5.25 1 77.25 281 ASN A N 1
ATOM 2197 C CA . ASN A 1 281 ? -12.398 -10.672 -5.676 1 77.25 281 ASN A CA 1
ATOM 2198 C C . ASN A 1 281 ? -13.039 -12.008 -6.055 1 77.25 281 ASN A C 1
ATOM 2200 O O . ASN A 1 281 ? -13.992 -12.039 -6.836 1 77.25 281 ASN A O 1
ATOM 2204 N N . GLU A 1 282 ? -12.641 -12.969 -5.441 1 61.41 282 GLU A N 1
ATOM 2205 C CA . GLU A 1 282 ? -13.125 -14.25 -5.949 1 61.41 282 GLU A CA 1
ATOM 2206 C C . GLU A 1 282 ? -14.609 -14.445 -5.645 1 61.41 282 GLU A C 1
ATOM 2208 O O . GLU A 1 282 ? -15.039 -14.242 -4.508 1 61.41 282 GLU A O 1
ATOM 2213 N N . CYS A 1 283 ? -15.562 -14.125 -6.836 1 51.03 283 CYS A N 1
ATOM 2214 C CA . CYS A 1 283 ? -16.891 -14.688 -7.008 1 51.03 283 CYS A CA 1
ATOM 2215 C C . CYS A 1 283 ? -17.266 -14.773 -8.484 1 51.03 283 CYS A C 1
ATOM 2217 O O . CYS A 1 283 ? -18.375 -15.203 -8.82 1 51.03 283 CYS A O 1
ATOM 2219 N N . ASN A 1 284 ? -16.25 -14.305 -9.383 1 42.84 284 ASN A N 1
ATOM 2220 C CA . ASN A 1 284 ? -16.656 -14.219 -10.781 1 42.84 284 ASN A CA 1
ATOM 2221 C C . ASN A 1 284 ? -16.828 -15.609 -11.391 1 42.84 284 ASN A C 1
ATOM 2223 O O . ASN A 1 284 ? -17.547 -15.766 -12.383 1 42.84 284 ASN A O 1
ATOM 2227 N N . ALA A 1 285 ? -15.75 -16.312 -11.266 1 38.5 285 ALA A N 1
ATOM 2228 C CA . ALA A 1 285 ? -15.609 -17.422 -12.203 1 38.5 285 ALA A CA 1
ATOM 2229 C C . ALA A 1 285 ? -16.922 -18.203 -12.336 1 38.5 285 ALA A C 1
ATOM 2231 O O . ALA A 1 285 ? -16.984 -19.219 -13.031 1 38.5 285 ALA A O 1
ATOM 2232 N N . CYS A 1 286 ? -17.703 -18.094 -11.422 1 34.81 286 CYS A N 1
ATOM 2233 C CA . CYS A 1 286 ? -18.875 -18.828 -11.883 1 34.81 286 CYS A CA 1
ATOM 2234 C C . CYS A 1 286 ? -19.594 -18.094 -13.008 1 34.81 286 CYS A C 1
ATOM 2236 O O . CYS A 1 286 ? -20.609 -17.453 -12.789 1 34.81 286 CYS A O 1
ATOM 2238 N N . GLU A 1 287 ? -18.797 -17.25 -13.797 1 34.34 287 GLU A N 1
ATOM 2239 C CA . GLU A 1 287 ? -19.344 -16.344 -14.805 1 34.34 287 GLU A CA 1
ATOM 2240 C C . GLU A 1 287 ? -20.547 -16.969 -15.508 1 34.34 287 GLU A C 1
ATOM 2242 O O . GLU A 1 287 ? -21.641 -16.422 -15.477 1 34.34 287 GLU A O 1
ATOM 2247 N N . LYS A 1 288 ? -20.125 -17.234 -17.125 1 33.72 288 LYS A N 1
ATOM 2248 C CA . LYS A 1 288 ? -21.172 -17.469 -18.125 1 33.72 288 LYS A CA 1
ATOM 2249 C C . LYS A 1 288 ? -21.938 -18.75 -17.812 1 33.72 288 LYS A C 1
ATOM 2251 O O . LYS A 1 288 ? -21.359 -19.75 -17.391 1 33.72 288 LYS A O 1
ATOM 2256 N N . PRO A 1 289 ? -23.234 -18.703 -17.766 1 30.73 289 PRO A N 1
ATOM 2257 C CA . PRO A 1 289 ? -23.859 -19.984 -18.031 1 30.73 289 PRO A CA 1
ATOM 2258 C C . PRO A 1 289 ? -23.141 -20.781 -19.125 1 30.73 289 PRO A C 1
ATOM 2260 O O . PRO A 1 289 ? -22.75 -20.219 -20.141 1 30.73 289 PRO A O 1
ATOM 2263 N N . MET A 1 290 ? -22.203 -21.766 -18.922 1 28.16 290 MET A N 1
ATOM 2264 C CA . MET A 1 290 ? -22 -22.719 -20 1 28.16 290 MET A CA 1
ATOM 2265 C C . MET A 1 290 ? -23.141 -22.625 -21.016 1 28.16 290 MET A C 1
ATOM 2267 O O . MET A 1 290 ? -24.312 -22.672 -20.641 1 28.16 290 MET A O 1
ATOM 2271 N N . ASP A 1 291 ? -23.062 -22.109 -22.188 1 27.95 291 ASP A N 1
ATOM 2272 C CA . ASP A 1 291 ? -24.078 -22.297 -23.234 1 27.95 291 ASP A CA 1
ATOM 2273 C C . ASP A 1 291 ? -24.984 -23.469 -22.906 1 27.95 291 ASP A C 1
ATOM 2275 O O . ASP A 1 291 ? -24.719 -24.25 -22 1 27.95 291 ASP A O 1
ATOM 2279 N N . GLN A 1 292 ? -25.625 -24.172 -24.125 1 27.91 292 GLN A N 1
ATOM 2280 C CA . GLN A 1 292 ? -26.578 -25.219 -24.484 1 27.91 292 GLN A CA 1
ATOM 2281 C C . GLN A 1 292 ? -26.281 -26.516 -23.75 1 27.91 292 GLN A C 1
ATOM 2283 O O . GLN A 1 292 ? -27.203 -27.219 -23.312 1 27.91 292 GLN A O 1
ATOM 2288 N N . GLN A 1 293 ? -25.141 -27.203 -24.156 1 25.64 293 GLN A N 1
ATOM 2289 C CA . GLN A 1 293 ? -25.047 -28.625 -23.844 1 25.64 293 GLN A CA 1
ATOM 2290 C C . GLN A 1 293 ? -24.969 -28.859 -22.344 1 25.64 293 GLN A C 1
ATOM 2292 O O . GLN A 1 293 ? -25.359 -29.922 -21.844 1 25.64 293 GLN A O 1
ATOM 2297 N N . LEU A 1 294 ? -24.234 -28.094 -21.594 1 27.31 294 LEU A N 1
ATOM 2298 C CA . LEU A 1 294 ? -24.391 -28.469 -20.188 1 27.31 294 LEU A CA 1
ATOM 2299 C C . LEU A 1 294 ? -25.75 -28 -19.656 1 27.31 294 LEU A C 1
ATOM 2301 O O . LEU A 1 294 ? -25.969 -28.016 -18.438 1 27.31 294 LEU A O 1
ATOM 2305 N N . GLN A 1 295 ? -26.781 -27.469 -20.328 1 26.92 295 GLN A N 1
ATOM 2306 C CA . GLN A 1 295 ? -28.219 -27.484 -20.062 1 26.92 295 GLN A CA 1
ATOM 2307 C C . GLN A 1 295 ? -28.656 -28.797 -19.422 1 26.92 295 GLN A C 1
ATOM 2309 O O . GLN A 1 295 ? -29.688 -28.844 -18.75 1 26.92 295 GLN A O 1
ATOM 2314 N N . ARG A 1 296 ? -28.281 -29.938 -19.969 1 26.75 296 ARG A N 1
ATOM 2315 C CA . ARG A 1 296 ? -28.859 -31.156 -19.422 1 26.75 296 ARG A CA 1
ATOM 2316 C C . ARG A 1 296 ? -28.391 -31.375 -17.984 1 26.75 296 ARG A C 1
ATOM 2318 O O . ARG A 1 296 ? -28.828 -32.312 -17.312 1 26.75 296 ARG A O 1
ATOM 2325 N N . LEU A 1 297 ? -27.109 -31.125 -17.688 1 25.89 297 LEU A N 1
ATOM 2326 C CA . LEU A 1 297 ? -26.984 -31.438 -16.266 1 25.89 297 LEU A CA 1
ATOM 2327 C C . LEU A 1 297 ? -27.703 -30.422 -15.406 1 25.89 297 LEU A C 1
ATOM 2329 O O . LEU A 1 297 ? -27.781 -29.25 -15.766 1 25.89 297 LEU A O 1
ATOM 2333 N N . ASN A 1 298 ? -28.594 -30.75 -14.32 1 25.19 298 ASN A N 1
ATOM 2334 C CA . ASN A 1 298 ? -29.594 -30.031 -13.531 1 25.19 298 ASN A CA 1
ATOM 2335 C C . ASN A 1 298 ? -29.078 -28.672 -13.086 1 25.19 298 ASN A C 1
ATOM 2337 O O . ASN A 1 298 ? -27.922 -28.531 -12.68 1 25.19 298 ASN A O 1
ATOM 2341 N N . SER A 1 299 ? -29.531 -27.516 -13.664 1 28.53 299 SER A N 1
ATOM 2342 C CA . SER A 1 299 ? -29.625 -26.078 -13.414 1 28.53 299 SER A CA 1
ATOM 2343 C C . SER A 1 299 ? -29.344 -25.75 -11.945 1 28.53 299 SER A C 1
ATOM 2345 O O . SER A 1 299 ? -29.109 -24.594 -11.594 1 28.53 299 SER A O 1
ATOM 2347 N N . SER A 1 300 ? -29.688 -26.641 -11.031 1 27.72 300 SER A N 1
ATOM 2348 C CA . SER A 1 300 ? -29.703 -26.469 -9.578 1 27.72 300 SER A CA 1
ATOM 2349 C C . SER A 1 300 ? -28.297 -26.312 -9.031 1 27.72 300 SER A C 1
ATOM 2351 O O . SER A 1 300 ? -28.094 -25.672 -7.988 1 27.72 300 SER A O 1
ATOM 2353 N N . THR A 1 301 ? -27.359 -26.984 -9.664 1 25.55 301 THR A N 1
ATOM 2354 C CA . THR A 1 301 ? -26.078 -27.062 -8.977 1 25.55 301 THR A CA 1
ATOM 2355 C C . THR A 1 301 ? -25.25 -25.812 -9.211 1 25.55 301 THR A C 1
ATOM 2357 O O . THR A 1 301 ? -24.531 -25.359 -8.32 1 25.55 301 THR A O 1
ATOM 2360 N N . CYS A 1 302 ? -25.172 -25.375 -10.445 1 28.3 302 CYS A N 1
ATOM 2361 C CA . CYS A 1 302 ? -24.281 -24.219 -10.633 1 28.3 302 CYS A CA 1
ATOM 2362 C C . CYS A 1 302 ? -24.891 -22.969 -10.023 1 28.3 302 CYS A C 1
ATOM 2364 O O . CYS A 1 302 ? -24.172 -22.031 -9.688 1 28.3 302 CYS A O 1
ATOM 2366 N N . ARG A 1 303 ? -26.141 -22.672 -10.219 1 33.66 303 ARG A N 1
ATOM 2367 C CA . ARG A 1 303 ? -26.812 -21.703 -9.367 1 33.66 303 ARG A CA 1
ATOM 2368 C C . ARG A 1 303 ? -26.484 -21.938 -7.895 1 33.66 303 ARG A C 1
ATOM 2370 O O . ARG A 1 303 ? -26.688 -21.062 -7.059 1 33.66 303 ARG A O 1
ATOM 2377 N N . LYS A 1 304 ? -26.219 -23.141 -7.535 1 32.59 304 LYS A N 1
ATOM 2378 C CA . LYS A 1 304 ? -25.844 -23.531 -6.18 1 32.59 304 LYS A CA 1
ATOM 2379 C C . LYS A 1 304 ? -24.422 -23.094 -5.848 1 32.59 304 LYS A C 1
ATOM 2381 O O . LYS A 1 304 ? -24.078 -22.922 -4.676 1 32.59 304 LYS A O 1
ATOM 2386 N N . GLY A 1 305 ? -23.578 -22.922 -6.797 1 33.59 305 GLY A N 1
ATOM 2387 C CA . GLY A 1 305 ? -22.203 -22.594 -6.473 1 33.59 305 GLY A CA 1
ATOM 2388 C C . GLY A 1 305 ? -22.016 -21.156 -6.031 1 33.59 305 GLY A C 1
ATOM 2389 O O . GLY A 1 305 ? -21.375 -20.906 -5.008 1 33.59 305 GLY A O 1
ATOM 2390 N N . PHE A 1 306 ? -22.375 -20.172 -6.977 1 37.16 306 PHE A N 1
ATOM 2391 C CA . PHE A 1 306 ? -22.297 -18.781 -6.539 1 37.16 306 PHE A CA 1
ATOM 2392 C C . PHE A 1 306 ? -23.125 -18.562 -5.277 1 37.16 306 PHE A C 1
ATOM 2394 O O . PHE A 1 306 ? -22.703 -17.844 -4.371 1 37.16 306 PHE A O 1
ATOM 2401 N N . SER A 1 307 ? -24.359 -19 -5.547 1 39.41 307 SER A N 1
ATOM 2402 C CA . SER A 1 307 ? -25.234 -18.938 -4.379 1 39.41 307 SER A CA 1
ATOM 2403 C C . SER A 1 307 ? -24.594 -19.594 -3.168 1 39.41 307 SER A C 1
ATOM 2405 O O . SER A 1 307 ? -24.812 -19.156 -2.031 1 39.41 307 SER A O 1
ATOM 2407 N N . ALA A 1 308 ? -23.703 -20.438 -3.598 1 40.78 308 ALA A N 1
ATOM 2408 C CA . ALA A 1 308 ? -23 -21.094 -2.508 1 40.78 308 ALA A CA 1
ATOM 2409 C C . ALA A 1 308 ? -21.938 -20.188 -1.903 1 40.78 308 ALA A C 1
ATOM 2411 O O . ALA A 1 308 ? -21.781 -20.125 -0.681 1 40.78 308 ALA A O 1
ATOM 2412 N N . SER A 1 309 ? -21.203 -19.453 -2.924 1 46.81 309 SER A N 1
ATOM 2413 C CA . SER A 1 309 ? -20.188 -18.578 -2.348 1 46.81 309 SER A CA 1
ATOM 2414 C C . SER A 1 309 ? -20.828 -17.453 -1.526 1 46.81 309 SER A C 1
ATOM 2416 O O . SER A 1 309 ? -20.391 -17.188 -0.406 1 46.81 309 SER A O 1
ATOM 2418 N N . ALA A 1 310 ? -21.828 -16.812 -2.316 1 49.75 310 ALA A N 1
ATOM 2419 C CA . ALA A 1 310 ? -22.531 -15.789 -1.548 1 49.75 310 ALA A CA 1
ATOM 2420 C C . ALA A 1 310 ? -23.156 -16.375 -0.29 1 49.75 310 ALA A C 1
ATOM 2422 O O . ALA A 1 310 ? -23.094 -15.773 0.784 1 49.75 310 ALA A O 1
ATOM 2423 N N . GLY A 1 311 ? -23.688 -17.547 -0.67 1 50.25 311 GLY A N 1
ATOM 2424 C CA . GLY A 1 311 ? -24.25 -18.234 0.476 1 50.25 311 GLY A CA 1
ATOM 2425 C C . GLY A 1 311 ? -23.234 -18.562 1.543 1 50.25 311 GLY A C 1
ATOM 2426 O O . GLY A 1 311 ? -23.5 -18.406 2.736 1 50.25 311 GLY A O 1
ATOM 2427 N N . CYS A 1 312 ? -22.094 -18.906 0.99 1 53.88 312 CYS A N 1
ATOM 2428 C CA . CYS A 1 312 ? -21.031 -19.25 1.926 1 53.88 312 CYS A CA 1
ATOM 2429 C C . CYS A 1 312 ? -20.531 -18 2.658 1 53.88 312 CYS A C 1
ATOM 2431 O O . CYS A 1 312 ? -20.266 -18.047 3.859 1 53.88 312 CYS A O 1
ATOM 2433 N N . VAL A 1 313 ? -20.438 -16.984 1.797 1 60.66 313 VAL A N 1
ATOM 2434 C CA . VAL A 1 313 ? -20.047 -15.75 2.463 1 60.66 313 VAL A CA 1
ATOM 2435 C C . VAL A 1 313 ? -21.094 -15.391 3.529 1 60.66 313 VAL A C 1
ATOM 2437 O O . VAL A 1 313 ? -20.734 -15.039 4.656 1 60.66 313 VAL A O 1
ATOM 2440 N N . LEU A 1 314 ? -22.25 -15.711 3.064 1 57.97 314 LEU A N 1
ATOM 2441 C CA . LEU A 1 314 ? -23.344 -15.352 3.973 1 57.97 314 LEU A CA 1
ATOM 2442 C C . LEU A 1 314 ? -23.359 -16.281 5.184 1 57.97 314 LEU A C 1
ATOM 2444 O O . LEU A 1 314 ? -23.609 -15.828 6.305 1 57.97 314 LEU A O 1
ATOM 2448 N N . SER A 1 315 ? -23.188 -17.5 4.75 1 56.94 315 SER A N 1
ATOM 2449 C CA . SER A 1 315 ? -23.125 -18.438 5.867 1 56.94 315 SER A CA 1
ATOM 2450 C C . SER A 1 315 ? -21.969 -18.094 6.801 1 56.94 315 SER A C 1
ATOM 2452 O O . SER A 1 315 ? -22.094 -18.172 8.023 1 56.94 315 SER A O 1
ATOM 2454 N N . PHE A 1 316 ? -21 -17.734 6.109 1 56.47 316 PHE A N 1
ATOM 2455 C CA . PHE A 1 316 ? -19.828 -17.328 6.879 1 56.47 316 PHE A CA 1
ATOM 2456 C C . PHE A 1 316 ? -20.125 -16.078 7.691 1 56.47 316 PHE A C 1
ATOM 2458 O O . PHE A 1 316 ? -19.781 -16 8.875 1 56.47 316 PHE A O 1
ATOM 2465 N N . LEU A 1 317 ? -20.734 -15.211 7.027 1 60.16 317 LEU A N 1
ATOM 2466 C CA . LEU A 1 317 ? -21.078 -13.961 7.707 1 60.16 317 LEU A CA 1
ATOM 2467 C C . LEU A 1 317 ? -22.078 -14.211 8.828 1 60.16 317 LEU A C 1
ATOM 2469 O O . LEU A 1 317 ? -22.016 -13.562 9.875 1 60.16 317 LEU A O 1
ATOM 2473 N N . SER A 1 318 ? -23 -15.094 8.508 1 51.97 318 SER A N 1
ATOM 2474 C CA . SER A 1 318 ? -24.016 -15.398 9.516 1 51.97 318 SER A CA 1
ATOM 2475 C C . SER A 1 318 ? -23.375 -15.898 10.805 1 51.97 318 SER A C 1
ATOM 2477 O O . SER A 1 318 ? -23.844 -15.586 11.898 1 51.97 318 SER A O 1
ATOM 2479 N N . GLY A 1 319 ? -22.359 -16.703 10.586 1 48.44 319 GLY A N 1
ATOM 2480 C CA . GLY A 1 319 ? -21.656 -17.125 11.781 1 48.44 319 GLY A CA 1
ATOM 2481 C C . GLY A 1 319 ? -20.969 -16 12.516 1 48.44 319 GLY A C 1
ATOM 2482 O O . GLY A 1 319 ? -20.906 -15.992 13.742 1 48.44 319 GLY A O 1
ATOM 2483 N N . HIS A 1 320 ? -20.484 -15.141 11.797 1 48.16 320 HIS A N 1
ATOM 2484 C CA . HIS A 1 320 ? -19.766 -14.023 12.391 1 48.16 320 HIS A CA 1
ATOM 2485 C C . HIS A 1 320 ? -20.719 -12.953 12.906 1 48.16 320 HIS A C 1
ATOM 2487 O O . HIS A 1 320 ? -20.422 -12.266 13.883 1 48.16 320 HIS A O 1
ATOM 2493 N N . LEU A 1 321 ? -21.688 -12.758 12.141 1 46.25 321 LEU A N 1
ATOM 2494 C CA . LEU A 1 321 ? -22.656 -11.758 12.578 1 46.25 321 LEU A CA 1
ATOM 2495 C C . LEU A 1 321 ? -23.422 -12.242 13.805 1 46.25 321 LEU A C 1
ATOM 2497 O O . LEU A 1 321 ? -23.859 -11.438 14.625 1 46.25 321 LEU A O 1
ATOM 2501 N N . SER A 1 322 ? -23.766 -13.547 13.867 1 41.78 322 SER A N 1
ATOM 2502 C CA . SER A 1 322 ? -24.422 -14.039 15.07 1 41.78 322 SER A CA 1
ATOM 2503 C C . SER A 1 322 ? -23.516 -13.93 16.281 1 41.78 322 SER A C 1
ATOM 2505 O O . SER A 1 322 ? -23.953 -14.125 17.422 1 41.78 322 SER A O 1
ATOM 2507 N N . LEU A 1 323 ? -22.188 -14.18 16.062 1 36.53 323 LEU A N 1
ATOM 2508 C CA . LEU A 1 323 ? -21.297 -14.07 17.234 1 36.53 323 LEU A CA 1
ATOM 2509 C C . LEU A 1 323 ? -21.219 -12.633 17.719 1 36.53 323 LEU A C 1
ATOM 2511 O O . LEU A 1 323 ? -21.078 -11.703 16.922 1 36.53 323 LEU A O 1
ATOM 2515 N N . GLY A 1 324 ? -22.031 -12.18 18.688 1 32.62 324 GLY A N 1
ATOM 2516 C CA . GLY A 1 324 ? -22 -10.914 19.406 1 32.62 324 GLY A CA 1
ATOM 2517 C C . GLY A 1 324 ? -20.688 -10.172 19.219 1 32.62 324 GLY A C 1
ATOM 2518 O O . GLY A 1 324 ? -19.812 -10.617 18.484 1 32.62 324 GLY A O 1
ATOM 2519 N N . ASN A 1 325 ? -20.406 -9.117 20.281 1 34.12 325 ASN A N 1
ATOM 2520 C CA . ASN A 1 325 ? -19.359 -8.133 20.516 1 34.12 325 ASN A CA 1
ATOM 2521 C C . ASN A 1 325 ? -17.969 -8.773 20.562 1 34.12 325 ASN A C 1
ATOM 2523 O O . ASN A 1 325 ? -17.094 -8.305 21.281 1 34.12 325 ASN A O 1
ATOM 2527 N N . ALA A 1 326 ? -17.828 -10.047 20.453 1 29.83 326 ALA A N 1
ATOM 2528 C CA . ALA A 1 326 ? -16.453 -10.422 20.766 1 29.83 326 ALA A CA 1
ATOM 2529 C C . ALA A 1 326 ? -15.484 -9.852 19.734 1 29.83 326 ALA A C 1
ATOM 2531 O O . ALA A 1 326 ? -15.758 -9.883 18.531 1 29.83 326 ALA A O 1
ATOM 2532 N N . PRO A 1 327 ? -14.727 -8.961 20.172 1 30.98 327 PRO A N 1
ATOM 2533 C CA . PRO A 1 327 ? -13.688 -8.445 19.281 1 30.98 327 PRO A CA 1
ATOM 2534 C C . PRO A 1 327 ? -13.062 -9.531 18.406 1 30.98 327 PRO A C 1
ATOM 2536 O O . PRO A 1 327 ? -12.859 -10.656 18.875 1 30.98 327 PRO A O 1
ATOM 2539 N N . PHE A 1 328 ? -13.555 -9.656 17.297 1 31.42 328 PHE A N 1
ATOM 2540 C CA . PHE A 1 328 ? -12.836 -10.523 16.359 1 31.42 328 PHE A CA 1
ATOM 2541 C C . PHE A 1 328 ? -11.359 -10.578 16.719 1 31.42 328 PHE A C 1
ATOM 2543 O O . PHE A 1 328 ? -10.648 -9.578 16.609 1 31.42 328 PHE A O 1
ATOM 2550 N N . THR A 1 329 ? -11.031 -11.281 17.75 1 28.05 329 THR A N 1
ATOM 2551 C CA . THR A 1 329 ? -9.609 -11.5 18 1 28.05 329 THR A CA 1
ATOM 2552 C C . THR A 1 329 ? -8.945 -12.164 16.797 1 28.05 329 THR A C 1
ATOM 2554 O O . THR A 1 329 ? -9.289 -13.289 16.438 1 28.05 329 THR A O 1
ATOM 2557 N N . VAL A 1 330 ? -8.852 -11.453 15.844 1 26.81 330 VAL A N 1
ATOM 2558 C CA . VAL A 1 330 ? -7.934 -12.016 14.859 1 26.81 330 VAL A CA 1
ATOM 2559 C C . VAL A 1 330 ? -6.789 -12.734 15.562 1 26.81 330 VAL A C 1
ATOM 2561 O O . VAL A 1 330 ? -6.066 -12.133 16.359 1 26.81 330 VAL A O 1
ATOM 2564 N N . LYS A 1 331 ? -7 -13.977 15.906 1 27.12 331 LYS A N 1
ATOM 2565 C CA . LYS A 1 331 ? -5.828 -14.703 16.391 1 27.12 331 LYS A CA 1
ATOM 2566 C C . LYS A 1 331 ? -4.574 -14.297 15.617 1 27.12 331 LYS A C 1
ATOM 2568 O O . LYS A 1 331 ? -4.457 -14.562 14.422 1 27.12 331 LYS A O 1
ATOM 2573 N N . GLY A 1 332 ? -4.16 -13.117 15.828 1 26.81 332 GLY A N 1
ATOM 2574 C CA . GLY A 1 332 ? -2.814 -12.828 15.359 1 26.81 332 GLY A CA 1
ATOM 2575 C C . GLY A 1 332 ? -1.842 -13.969 15.594 1 26.81 332 GLY A C 1
ATOM 2576 O O . GLY A 1 332 ? -1.859 -14.602 16.641 1 26.81 332 GLY A O 1
ATOM 2577 N N . ARG A 1 333 ? -1.624 -14.75 14.508 1 25.58 333 ARG A N 1
ATOM 2578 C CA . ARG A 1 333 ? -0.559 -15.734 14.672 1 25.58 333 ARG A CA 1
ATOM 2579 C C . ARG A 1 333 ? 0.428 -15.297 15.75 1 25.58 333 ARG A C 1
ATOM 2581 O O . ARG A 1 333 ? 0.697 -14.109 15.906 1 25.58 333 ARG A O 1
ATOM 2588 N N . ARG A 1 334 ? 0.596 -16.156 16.828 1 25.52 334 ARG A N 1
ATOM 2589 C CA . ARG A 1 334 ? 1.756 -16.219 17.703 1 25.52 334 ARG A CA 1
ATOM 2590 C C . ARG A 1 334 ? 3.016 -15.734 17 1 25.52 334 ARG A C 1
ATOM 2592 O O . ARG A 1 334 ? 3.074 -15.719 15.766 1 25.52 334 ARG A O 1
ATOM 2599 N N . ASP A 1 335 ? 4.008 -15.312 17.797 1 26.47 335 ASP A N 1
ATOM 2600 C CA . ASP A 1 335 ? 5.383 -14.93 17.484 1 26.47 335 ASP A CA 1
ATOM 2601 C C . ASP A 1 335 ? 5.973 -15.82 16.406 1 26.47 335 ASP A C 1
ATOM 2603 O O . ASP A 1 335 ? 5.797 -17.031 16.422 1 26.47 335 ASP A O 1
ATOM 2607 N N . ARG A 1 336 ? 5.969 -15.422 15.211 1 26.89 336 ARG A N 1
ATOM 2608 C CA . ARG A 1 336 ? 6.812 -16.188 14.305 1 26.89 336 ARG A CA 1
ATOM 2609 C C . ARG A 1 336 ? 7.977 -16.828 15.055 1 26.89 336 ARG A C 1
ATOM 2611 O O . ARG A 1 336 ? 8.641 -16.188 15.859 1 26.89 336 ARG A O 1
ATOM 2618 N N . PRO A 1 337 ? 7.832 -18.125 15.305 1 25.27 337 PRO A N 1
ATOM 2619 C CA . PRO A 1 337 ? 9.062 -18.609 15.922 1 25.27 337 PRO A CA 1
ATOM 2620 C C . PRO A 1 337 ? 10.312 -17.922 15.375 1 25.27 337 PRO A C 1
ATOM 2622 O O . PRO A 1 337 ? 10.328 -17.484 14.219 1 25.27 337 PRO A O 1
ATOM 2625 N N . LYS A 1 338 ? 11.062 -17.344 16.219 1 27.39 338 LYS A N 1
ATOM 2626 C CA . LYS A 1 338 ? 12.422 -16.938 15.867 1 27.39 338 LYS A CA 1
ATOM 2627 C C . LYS A 1 338 ? 13.062 -17.938 14.906 1 27.39 338 LYS A C 1
ATOM 2629 O O . LYS A 1 338 ? 13.219 -19.109 15.234 1 27.39 338 LYS A O 1
ATOM 2634 N N . VAL A 1 339 ? 12.633 -17.859 13.688 1 23.95 339 VAL A N 1
ATOM 2635 C CA . VAL A 1 339 ? 13.453 -18.672 12.789 1 23.95 339 VAL A CA 1
ATOM 2636 C C . VAL A 1 339 ? 14.914 -18.609 13.234 1 23.95 339 VAL A C 1
ATOM 2638 O O . VAL A 1 339 ? 15.508 -17.516 13.281 1 23.95 339 VAL A O 1
ATOM 2641 N N . LYS A 1 340 ? 15.219 -19.406 14.195 1 25.53 340 LYS A N 1
ATOM 2642 C CA . LYS A 1 340 ? 16.641 -19.625 14.461 1 25.53 340 LYS A CA 1
ATOM 2643 C C . LYS A 1 340 ? 17.406 -19.859 13.164 1 25.53 340 LYS A C 1
ATOM 2645 O O . LYS A 1 340 ? 17.188 -20.859 12.477 1 25.53 340 LYS A O 1
ATOM 2650 N N . TRP A 1 341 ? 17.578 -18.812 12.398 1 23.05 341 TRP A N 1
ATOM 2651 C CA . TRP A 1 341 ? 18.609 -18.984 11.375 1 23.05 341 TRP A CA 1
ATOM 2652 C C . TRP A 1 341 ? 19.859 -19.625 11.961 1 23.05 341 TRP A C 1
ATOM 2654 O O . TRP A 1 341 ? 20.562 -19 12.773 1 23.05 341 TRP A O 1
ATOM 2664 N N . ASN A 1 342 ? 19.688 -20.797 12.539 1 23.55 342 ASN A N 1
ATOM 2665 C CA . ASN A 1 342 ? 20.938 -21.516 12.758 1 23.55 342 ASN A CA 1
ATOM 2666 C C . ASN A 1 342 ? 21.797 -21.531 11.508 1 23.55 342 ASN A C 1
ATOM 2668 O O . ASN A 1 342 ? 21.422 -22.125 10.492 1 23.55 342 ASN A O 1
ATOM 2672 N N . GLY A 1 343 ? 22.344 -20.406 11.133 1 23.59 343 GLY A N 1
ATOM 2673 C CA . GLY A 1 343 ? 23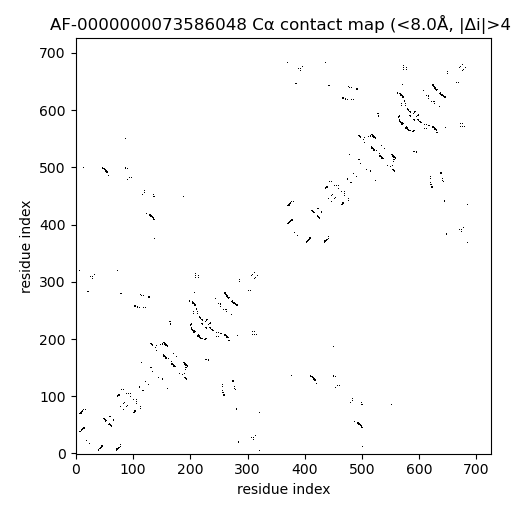.469 -20.344 10.219 1 23.59 343 GLY A CA 1
ATOM 2674 C C . GLY A 1 343 ? 24.453 -21.484 10.414 1 23.59 343 GLY A C 1
ATOM 2675 O O . GLY A 1 343 ? 25.609 -21.406 10 1 23.59 343 GLY A O 1
ATOM 2676 N N . GLU A 1 344 ? 24.094 -22.531 11.219 1 23.42 344 GLU A N 1
ATOM 2677 C CA . GLU A 1 344 ? 25.234 -23.453 11.125 1 23.42 344 GLU A CA 1
ATOM 2678 C C . GLU A 1 344 ? 25.375 -24.016 9.719 1 23.42 344 GLU A C 1
ATOM 2680 O O . GLU A 1 344 ? 24.484 -24.703 9.227 1 23.42 344 GLU A O 1
ATOM 2685 N N . MET A 1 345 ? 25.859 -23.203 8.789 1 23.31 345 MET A N 1
ATOM 2686 C CA . MET A 1 345 ? 26.438 -23.812 7.59 1 23.31 345 MET A CA 1
ATOM 2687 C C . MET A 1 345 ? 27.188 -25.094 7.934 1 23.31 345 MET A C 1
ATOM 2689 O O . MET A 1 345 ? 28.141 -25.062 8.711 1 23.31 345 MET A O 1
ATOM 2693 N N . SER A 1 346 ? 26.5 -26.141 8.219 1 19.95 346 SER A N 1
ATOM 2694 C CA . SER A 1 346 ? 27.219 -27.406 8.312 1 19.95 346 SER A CA 1
ATOM 2695 C C . SER A 1 346 ? 28.234 -27.562 7.176 1 19.95 346 SER A C 1
ATOM 2697 O O . SER A 1 346 ? 27.891 -27.359 6.008 1 19.95 346 SER A O 1
ATOM 2699 N N . ARG A 1 347 ? 29.516 -27.234 7.402 1 22.25 347 ARG A N 1
ATOM 2700 C CA . ARG A 1 347 ? 30.766 -27.531 6.711 1 22.25 347 ARG A CA 1
ATOM 2701 C C . ARG A 1 347 ? 30.781 -28.984 6.23 1 22.25 347 ARG A C 1
ATOM 2703 O O . ARG A 1 347 ? 31.125 -29.891 6.996 1 22.25 347 ARG A O 1
ATOM 2710 N N . ARG A 1 348 ? 29.688 -29.547 5.699 1 22 348 ARG A N 1
ATOM 2711 C CA . ARG A 1 348 ? 30.031 -30.859 5.156 1 22 348 ARG A CA 1
ATOM 2712 C C . ARG A 1 348 ? 31.266 -30.797 4.27 1 22 348 ARG A C 1
ATOM 2714 O O . ARG A 1 348 ? 31.359 -29.922 3.404 1 22 348 ARG A O 1
ATOM 2721 N N . GLY A 1 349 ? 32.438 -31.203 4.832 1 19.97 349 GLY A N 1
ATOM 2722 C CA . GLY A 1 349 ? 33.812 -31.5 4.398 1 19.97 349 GLY A CA 1
ATOM 2723 C C . GLY A 1 349 ? 33.844 -32.25 3.08 1 19.97 349 GLY A C 1
ATOM 2724 O O . GLY A 1 349 ? 33.219 -33.281 2.93 1 19.97 349 GLY A O 1
ATOM 2725 N N . VAL A 1 350 ? 33.594 -31.594 1.945 1 20.48 350 VAL A N 1
ATOM 2726 C CA . VAL A 1 350 ? 34 -32.25 0.715 1 20.48 350 VAL A CA 1
ATOM 2727 C C . VAL A 1 350 ? 35.344 -32.938 0.93 1 20.48 350 VAL A C 1
ATOM 2729 O O . VAL A 1 350 ? 36.344 -32.312 1.297 1 20.48 350 VAL A O 1
ATOM 2732 N N . SER A 1 351 ? 35.312 -34.094 1.558 1 19.55 351 SER A N 1
ATOM 2733 C CA . SER A 1 351 ? 36.469 -35 1.614 1 19.55 351 SER A CA 1
ATOM 2734 C C . SER A 1 351 ? 37.156 -35.094 0.261 1 19.55 351 SER A C 1
ATOM 2736 O O . SER A 1 351 ? 36.5 -35.188 -0.777 1 19.55 351 SER A O 1
ATOM 2738 N N . SER A 1 352 ? 38.344 -34.406 0.131 1 20.72 352 SER A N 1
ATOM 2739 C CA . SER A 1 352 ? 39.406 -34.531 -0.833 1 20.72 352 SER A CA 1
ATOM 2740 C C . SER A 1 352 ? 39.75 -36 -1.091 1 20.72 352 SER A C 1
ATOM 2742 O O . SER A 1 352 ? 40.281 -36.688 -0.209 1 20.72 352 SER A O 1
ATOM 2744 N N . HIS A 1 353 ? 38.781 -36.875 -1.556 1 18.3 353 HIS A N 1
ATOM 2745 C CA . HIS A 1 353 ? 39.281 -38.188 -1.951 1 18.3 353 HIS A CA 1
ATOM 2746 C C . HIS A 1 353 ? 40.469 -38.062 -2.898 1 18.3 353 HIS A C 1
ATOM 2748 O O . HIS A 1 353 ? 40.312 -37.625 -4.047 1 18.3 353 HIS A O 1
ATOM 2754 N N . ASN A 1 354 ? 41.688 -37.656 -2.482 1 19.27 354 ASN A N 1
ATOM 2755 C CA . ASN A 1 354 ? 43 -37.75 -3.137 1 19.27 354 ASN A CA 1
ATOM 2756 C C . ASN A 1 354 ? 43.281 -39.156 -3.646 1 19.27 354 ASN A C 1
ATOM 2758 O O . ASN A 1 354 ? 44.344 -39.438 -4.176 1 19.27 354 ASN A O 1
ATOM 2762 N N . ASP A 1 355 ? 42.625 -40.25 -3.201 1 19.52 355 ASP A N 1
ATOM 2763 C CA . ASP A 1 355 ? 43.562 -41.375 -3.221 1 19.52 355 ASP A CA 1
ATOM 2764 C C . ASP A 1 355 ? 44.188 -41.562 -4.602 1 19.52 355 ASP A C 1
ATOM 2766 O O . ASP A 1 355 ? 43.688 -41 -5.586 1 19.52 355 ASP A O 1
ATOM 2770 N N . HIS A 1 356 ? 44.656 -42.812 -4.934 1 19.61 356 HIS A N 1
ATOM 2771 C CA . HIS A 1 356 ? 45.75 -43.688 -5.289 1 19.61 356 HIS A CA 1
ATOM 2772 C C . HIS A 1 356 ? 45.75 -44 -6.781 1 19.61 356 HIS A C 1
ATOM 2774 O O . HIS A 1 356 ? 46.688 -44.625 -7.301 1 19.61 356 HIS A O 1
ATOM 2780 N N . CYS A 1 357 ? 44.625 -43.844 -7.645 1 19.98 357 CYS A N 1
ATOM 2781 C CA . CYS A 1 357 ? 44.781 -44.938 -8.586 1 19.98 357 CYS A CA 1
ATOM 2782 C C . CYS A 1 357 ? 45.969 -44.719 -9.516 1 19.98 357 CYS A C 1
ATOM 2784 O O . CYS A 1 357 ? 45.875 -43.938 -10.477 1 19.98 357 CYS A O 1
ATOM 2786 N N . LEU A 1 358 ? 47.25 -44.312 -9.047 1 18.78 358 LEU A N 1
ATOM 2787 C CA . LEU A 1 358 ? 48.469 -44.25 -9.859 1 18.78 358 LEU A CA 1
ATOM 2788 C C . LEU A 1 358 ? 48.719 -45.594 -10.562 1 18.78 358 LEU A C 1
ATOM 2790 O O . LEU A 1 358 ? 49.656 -45.688 -11.352 1 18.78 358 LEU A O 1
ATOM 2794 N N . THR A 1 359 ? 48.219 -46.781 -10.453 1 20.41 359 THR A N 1
ATOM 2795 C CA . THR A 1 359 ? 49.125 -47.875 -10.695 1 20.41 359 THR A CA 1
ATOM 2796 C C . THR A 1 359 ? 49.438 -48.031 -12.188 1 20.41 359 THR A C 1
ATOM 2798 O O . THR A 1 359 ? 50.281 -48.812 -12.586 1 20.41 359 THR A O 1
ATOM 2801 N N . ASN A 1 360 ? 49.094 -47.344 -13.312 1 21.89 360 ASN A N 1
ATOM 2802 C CA . ASN A 1 360 ? 49.562 -48.094 -14.492 1 21.89 360 ASN A CA 1
ATOM 2803 C C . ASN A 1 360 ? 51.062 -48.312 -14.477 1 21.89 360 ASN A C 1
ATOM 2805 O O . ASN A 1 360 ? 51.812 -47.406 -14.125 1 21.89 360 ASN A O 1
ATOM 2809 N N . THR A 1 361 ? 51.562 -49.719 -14.57 1 21.22 361 THR A N 1
ATOM 2810 C CA . THR A 1 361 ? 52.5 -50.719 -15.062 1 21.22 361 THR A CA 1
ATOM 2811 C C . THR A 1 361 ? 53 -50.375 -16.469 1 21.22 361 THR A C 1
ATOM 2813 O O . THR A 1 361 ? 52.219 -49.844 -17.281 1 21.22 361 THR A O 1
ATOM 2816 N N . GLU A 1 362 ? 54.406 -50.375 -16.75 1 21.8 362 GLU A N 1
ATOM 2817 C CA . GLU A 1 362 ? 55.406 -50.781 -17.734 1 21.8 362 GLU A CA 1
ATOM 2818 C C . GLU A 1 362 ? 54.969 -52.094 -18.422 1 21.8 362 GLU A C 1
ATOM 2820 O O . GLU A 1 362 ? 55.5 -52.438 -19.469 1 21.8 362 GLU A O 1
ATOM 2825 N N . ASN A 1 363 ? 54.031 -53 -18.359 1 20.25 363 ASN A N 1
ATOM 2826 C CA . ASN A 1 363 ? 53.938 -53.75 -19.609 1 20.25 363 ASN A CA 1
ATOM 2827 C C . ASN A 1 363 ? 53.281 -52.938 -20.719 1 20.25 363 ASN A C 1
ATOM 2829 O O . ASN A 1 363 ? 52.281 -52.281 -20.484 1 20.25 363 ASN A O 1
ATOM 2833 N N . MET B 1 1 ? 33.344 -19.344 19.812 1 24.73 1 MET B N 1
ATOM 2834 C CA . MET B 1 1 ? 33.812 -18.109 19.188 1 24.73 1 MET B CA 1
ATOM 2835 C C . MET B 1 1 ? 32.781 -17.516 18.266 1 24.73 1 MET B C 1
ATOM 2837 O O . MET B 1 1 ? 32.344 -18.172 17.312 1 24.73 1 MET B O 1
ATOM 2841 N N . CYS B 1 2 ? 31.703 -16.906 18.703 1 35 2 CYS B N 1
ATOM 2842 C CA . CYS B 1 2 ? 30.562 -16.312 18.016 1 35 2 CYS B CA 1
ATOM 2843 C C . CYS B 1 2 ? 31.031 -15.492 16.812 1 35 2 CYS B C 1
ATOM 2845 O O . CYS B 1 2 ? 31.828 -14.57 16.953 1 35 2 CYS B O 1
ATOM 2847 N N . SER B 1 3 ? 31.469 -16.047 15.742 1 39.06 3 SER B N 1
ATOM 2848 C CA . SER B 1 3 ? 32.062 -15.438 14.555 1 39.06 3 SER B CA 1
ATOM 2849 C C . SER B 1 3 ? 31.484 -14.047 14.305 1 39.06 3 SER B C 1
ATOM 2851 O O . SER B 1 3 ? 30.266 -13.867 14.258 1 39.06 3 SER B O 1
ATOM 2853 N N . SER B 1 4 ? 32.031 -12.914 14.789 1 48.31 4 SER B N 1
ATOM 2854 C CA . SER B 1 4 ? 31.781 -11.484 14.898 1 48.31 4 SER B CA 1
ATOM 2855 C C . SER B 1 4 ? 31.438 -10.883 13.539 1 48.31 4 SER B C 1
ATOM 2857 O O . SER B 1 4 ? 32.312 -10.406 12.828 1 48.31 4 SER B O 1
ATOM 2859 N N . VAL B 1 5 ? 30.656 -11.531 12.742 1 60.16 5 VAL B N 1
ATOM 2860 C CA . VAL B 1 5 ? 30.375 -10.961 11.43 1 60.16 5 VAL B CA 1
ATOM 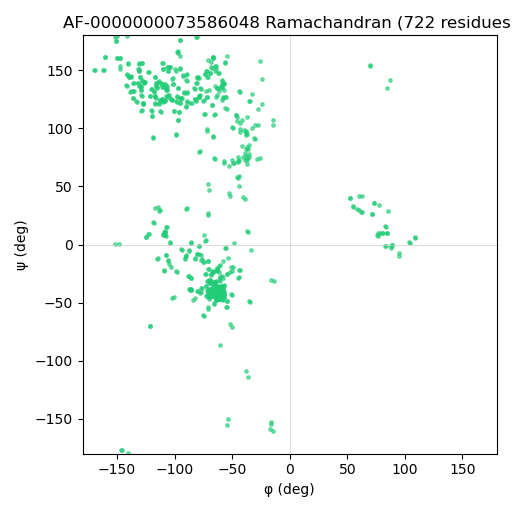2861 C C . VAL B 1 5 ? 30.031 -9.484 11.562 1 60.16 5 VAL B C 1
ATOM 2863 O O . VAL B 1 5 ? 29.234 -9.102 12.43 1 60.16 5 VAL B O 1
ATOM 2866 N N . ALA B 1 6 ? 30.984 -8.602 11.031 1 71.75 6 ALA B N 1
ATOM 2867 C CA . ALA B 1 6 ? 30.812 -7.148 11.023 1 71.75 6 ALA B CA 1
ATOM 2868 C C . ALA B 1 6 ? 29.406 -6.77 10.609 1 71.75 6 ALA B C 1
ATOM 2870 O O . ALA B 1 6 ? 28.828 -7.379 9.703 1 71.75 6 ALA B O 1
ATOM 2871 N N . PRO B 1 7 ? 28.891 -5.883 11.453 1 80.19 7 PRO B N 1
ATOM 2872 C CA . PRO B 1 7 ? 27.547 -5.414 11.062 1 80.19 7 PRO B CA 1
ATOM 2873 C C . PRO B 1 7 ? 27.531 -4.809 9.664 1 80.19 7 PRO B C 1
ATOM 2875 O O . PRO B 1 7 ? 28.516 -4.223 9.219 1 80.19 7 PRO B O 1
ATOM 2878 N N . ARG B 1 8 ? 26.531 -5.121 8.961 1 89.44 8 ARG B N 1
ATOM 2879 C CA . ARG B 1 8 ? 26.391 -4.676 7.574 1 89.44 8 ARG B CA 1
ATOM 2880 C C . ARG B 1 8 ? 25.312 -3.602 7.461 1 89.44 8 ARG B C 1
ATOM 2882 O O . ARG B 1 8 ? 24.203 -3.756 8.008 1 89.44 8 ARG B O 1
ATOM 2889 N N . LEU B 1 9 ? 25.703 -2.461 6.832 1 90.38 9 LEU B N 1
ATOM 2890 C CA . LEU B 1 9 ? 24.812 -1.326 6.617 1 90.38 9 LEU B CA 1
ATOM 2891 C C . LEU B 1 9 ? 24.688 -1.012 5.129 1 90.38 9 LEU B C 1
ATOM 2893 O O . LEU B 1 9 ? 25.703 -0.949 4.414 1 90.38 9 LEU B O 1
ATOM 2897 N N . TRP B 1 10 ? 23.406 -0.933 4.656 1 94.31 10 TRP B N 1
ATOM 2898 C CA . TRP B 1 10 ? 23.156 -0.496 3.285 1 94.31 10 TRP B CA 1
ATOM 2899 C C . TRP B 1 10 ? 22.531 0.893 3.258 1 94.31 10 TRP B C 1
ATOM 2901 O O . TRP B 1 10 ? 21.766 1.254 4.16 1 94.31 10 TRP B O 1
ATOM 2911 N N . PHE B 1 11 ? 23.016 1.681 2.344 1 94.31 11 PHE B N 1
ATOM 2912 C CA . PHE B 1 11 ? 22.266 2.859 1.924 1 94.31 11 PHE B CA 1
ATOM 2913 C C . PHE B 1 11 ? 21.547 2.598 0.612 1 94.31 11 PHE B C 1
ATOM 2915 O O . PHE B 1 11 ? 22.172 2.287 -0.403 1 94.31 11 PHE B O 1
ATOM 2922 N N . LEU B 1 12 ? 20.219 2.602 0.659 1 94.88 12 LEU B N 1
ATOM 2923 C CA . LEU B 1 12 ? 19.391 2.297 -0.506 1 94.88 12 LEU B CA 1
ATOM 2924 C C . LEU B 1 12 ? 18.609 3.527 -0.958 1 94.88 12 LEU B C 1
ATOM 2926 O O . LEU B 1 12 ? 17.859 4.105 -0.179 1 94.88 12 LEU B O 1
ATOM 2930 N N . THR B 1 13 ? 18.812 3.98 -2.225 1 93.12 13 THR B N 1
ATOM 2931 C CA . THR B 1 13 ? 18.078 5.125 -2.766 1 93.12 13 THR B CA 1
ATOM 2932 C C . THR B 1 13 ? 17.703 4.883 -4.227 1 93.12 13 THR B C 1
ATOM 2934 O O . THR B 1 13 ? 17.875 3.777 -4.742 1 93.12 13 THR B O 1
ATOM 2937 N N . ASP B 1 14 ? 17.078 5.828 -4.777 1 91.38 14 ASP B N 1
ATOM 2938 C CA . ASP B 1 14 ? 16.578 5.727 -6.148 1 91.38 14 ASP B CA 1
ATOM 2939 C C . ASP B 1 14 ? 17.422 6.559 -7.102 1 91.38 14 ASP B C 1
ATOM 2941 O O . ASP B 1 14 ? 17.922 7.633 -6.734 1 91.38 14 ASP B O 1
ATOM 2945 N N . ARG B 1 15 ? 17.531 6.102 -8.391 1 89.81 15 ARG B N 1
ATOM 2946 C CA . ARG B 1 15 ? 18.344 6.762 -9.406 1 89.81 15 ARG B CA 1
ATOM 2947 C C . ARG B 1 15 ? 17.859 8.18 -9.656 1 89.81 15 ARG B C 1
ATOM 2949 O O . ARG B 1 15 ? 18.656 9.086 -9.914 1 89.81 15 ARG B O 1
ATOM 2956 N N . ARG B 1 16 ? 16.594 8.445 -9.5 1 87.94 16 ARG B N 1
ATOM 2957 C CA . ARG B 1 16 ? 15.992 9.734 -9.805 1 87.94 16 ARG B CA 1
ATOM 2958 C C . ARG B 1 16 ? 16.422 10.797 -8.805 1 87.94 16 ARG B C 1
ATOM 2960 O O . ARG B 1 16 ? 16.375 11.992 -9.102 1 87.94 16 ARG B O 1
ATOM 2967 N N . ILE B 1 17 ? 16.875 10.336 -7.605 1 88.69 17 ILE B N 1
ATOM 2968 C CA . ILE B 1 17 ? 17.188 11.344 -6.594 1 88.69 17 ILE B CA 1
ATOM 2969 C C . ILE B 1 17 ? 18.609 11.164 -6.105 1 88.69 17 ILE B C 1
ATOM 2971 O O . ILE B 1 17 ? 19.047 11.836 -5.168 1 88.69 17 ILE B O 1
ATOM 2975 N N . ARG B 1 18 ? 19.344 10.297 -6.703 1 89.69 18 ARG B N 1
ATOM 2976 C CA . ARG B 1 18 ? 20.672 9.945 -6.223 1 89.69 18 ARG B CA 1
ATOM 2977 C C . ARG B 1 18 ? 21.594 11.156 -6.215 1 89.69 18 ARG B C 1
ATOM 2979 O O . ARG B 1 18 ? 22.484 11.266 -5.359 1 89.69 18 ARG B O 1
ATOM 2986 N N . GLU B 1 19 ? 21.312 12.125 -7.133 1 90.94 19 GLU B N 1
ATOM 2987 C CA . GLU B 1 19 ? 22.219 13.258 -7.273 1 90.94 19 GLU B CA 1
ATOM 2988 C C . GLU B 1 19 ? 21.766 14.438 -6.418 1 90.94 19 GLU B C 1
ATOM 2990 O O . GLU B 1 19 ? 22.453 15.453 -6.328 1 90.94 19 GLU B O 1
ATOM 2995 N N . ASP B 1 20 ? 20.625 14.242 -5.828 1 82.44 20 ASP B N 1
ATOM 2996 C CA . ASP B 1 20 ? 20.172 15.32 -4.961 1 82.44 20 ASP B CA 1
ATOM 2997 C C . ASP B 1 20 ? 21.109 15.516 -3.773 1 82.44 20 ASP B C 1
ATOM 2999 O O . ASP B 1 20 ? 21.672 14.547 -3.256 1 82.44 20 ASP B O 1
ATOM 3003 N N . TYR B 1 21 ? 21.188 16.688 -3.297 1 76.75 21 TYR B N 1
ATOM 3004 C CA . TYR B 1 21 ? 22.141 17.094 -2.262 1 76.75 21 TYR B CA 1
ATOM 3005 C C . TYR B 1 21 ? 21.953 16.266 -0.999 1 76.75 21 TYR B C 1
ATOM 3007 O O . TYR B 1 21 ? 22.906 15.711 -0.463 1 76.75 21 TYR B O 1
ATOM 3015 N N . PRO B 1 22 ? 20.734 16.062 -0.492 1 76.38 22 PRO B N 1
ATOM 3016 C CA . PRO B 1 22 ? 20.578 15.281 0.739 1 76.38 22 PRO B CA 1
ATOM 3017 C C . PRO B 1 22 ? 21.125 13.859 0.609 1 76.38 22 PRO B C 1
ATOM 3019 O O . PRO B 1 22 ? 21.766 13.359 1.525 1 76.38 22 PRO B O 1
ATOM 3022 N N . GLN B 1 23 ? 20.906 13.281 -0.512 1 84.19 23 GLN B N 1
ATOM 3023 C CA . GLN B 1 23 ? 21.359 11.914 -0.709 1 84.19 23 GLN B CA 1
ATOM 3024 C C . GLN B 1 23 ? 22.891 11.852 -0.756 1 84.19 23 GLN B C 1
ATOM 3026 O O . GLN B 1 23 ? 23.5 10.93 -0.196 1 84.19 23 GLN B O 1
ATOM 3031 N N . GLN B 1 24 ? 23.453 12.844 -1.373 1 83.25 24 GLN B N 1
ATOM 3032 C CA . GLN B 1 24 ? 24.906 12.898 -1.457 1 83.25 24 GLN B CA 1
ATOM 3033 C C . GLN B 1 24 ? 25.531 13.07 -0.076 1 83.25 24 GLN B C 1
ATOM 3035 O O . GLN B 1 24 ? 26.531 12.422 0.248 1 83.25 24 GLN B O 1
ATOM 3040 N N . GLU B 1 25 ? 24.891 13.883 0.729 1 78.06 25 GLU B N 1
ATOM 3041 C CA . GLU B 1 25 ? 25.406 14.141 2.068 1 78.06 25 GLU B CA 1
ATOM 3042 C C . GLU B 1 25 ? 25.234 12.93 2.975 1 78.06 25 GLU B C 1
ATOM 3044 O O . GLU B 1 25 ? 26.125 12.602 3.77 1 78.06 25 GLU B O 1
ATOM 3049 N N . ILE B 1 26 ? 24.141 12.273 2.855 1 80.62 26 ILE B N 1
ATOM 3050 C CA . ILE B 1 26 ? 23.875 11.078 3.645 1 80.62 26 ILE B CA 1
ATOM 3051 C C . ILE B 1 26 ? 24.891 9.992 3.279 1 80.62 26 ILE B C 1
ATOM 3053 O O . ILE B 1 26 ? 25.469 9.352 4.16 1 80.62 26 ILE B O 1
ATOM 3057 N N . LEU B 1 27 ? 25.078 9.883 1.97 1 86.75 27 LEU B N 1
ATOM 3058 C CA . LEU B 1 27 ? 26.016 8.875 1.494 1 86.75 27 LEU B CA 1
ATOM 3059 C C . LEU B 1 27 ? 27.422 9.156 2.031 1 86.75 27 LEU B C 1
ATOM 3061 O O . LEU B 1 27 ? 28.094 8.242 2.535 1 86.75 27 LEU B O 1
ATOM 3065 N N . ARG B 1 28 ? 27.812 10.375 1.966 1 83.19 28 ARG B N 1
ATOM 3066 C CA . ARG B 1 28 ? 29.125 10.766 2.447 1 83.19 28 ARG B CA 1
ATOM 3067 C C . ARG B 1 28 ? 29.266 10.5 3.943 1 83.19 28 ARG B C 1
ATOM 3069 O O . ARG B 1 28 ? 30.266 9.922 4.387 1 83.19 28 ARG B O 1
ATOM 3076 N N . ALA B 1 29 ? 28.281 10.891 4.68 1 78.31 29 ALA B N 1
ATOM 3077 C CA . ALA B 1 29 ? 28.297 10.734 6.133 1 78.31 29 ALA B CA 1
ATOM 3078 C C . ALA B 1 29 ? 28.312 9.258 6.523 1 78.31 29 ALA B C 1
ATOM 3080 O O . ALA B 1 29 ? 29.047 8.852 7.422 1 78.31 29 ALA B O 1
ATOM 3081 N N . LEU B 1 30 ? 27.516 8.43 5.84 1 82.81 30 LEU B N 1
ATOM 3082 C CA . LEU B 1 30 ? 27.438 7.008 6.141 1 82.81 30 LEU B CA 1
ATOM 3083 C C . LEU B 1 30 ? 28.75 6.309 5.805 1 82.81 30 LEU B C 1
ATOM 3085 O O . LEU B 1 30 ? 29.234 5.477 6.578 1 82.81 30 LEU B O 1
ATOM 3089 N N . LYS B 1 31 ? 29.297 6.684 4.695 1 85.38 31 LYS B N 1
ATOM 3090 C CA . LYS B 1 31 ? 30.578 6.094 4.293 1 85.38 31 LYS B CA 1
ATOM 3091 C C . LYS B 1 31 ? 31.656 6.395 5.312 1 85.38 31 LYS B C 1
ATOM 3093 O O . LYS B 1 31 ? 32.406 5.492 5.723 1 85.38 31 LYS B O 1
ATOM 3098 N N . ALA B 1 32 ? 31.688 7.609 5.715 1 81.12 32 ALA B N 1
ATOM 3099 C CA . ALA B 1 32 ? 32.719 8.031 6.672 1 81.12 32 ALA B CA 1
ATOM 3100 C C . ALA B 1 32 ? 32.531 7.32 8.008 1 81.12 32 ALA B C 1
ATOM 3102 O O . ALA B 1 32 ? 33.5 6.789 8.57 1 81.12 32 ALA B O 1
ATOM 3103 N N . LYS B 1 33 ? 31.359 7.238 8.469 1 77.94 33 LYS B N 1
ATOM 3104 C CA . LYS B 1 33 ? 31.094 6.637 9.766 1 77.94 33 LYS B CA 1
ATOM 3105 C C . LYS B 1 33 ? 31.328 5.129 9.734 1 77.94 33 LYS B C 1
ATOM 3107 O O . LYS B 1 33 ? 31.844 4.559 10.703 1 77.94 33 LYS B O 1
ATOM 3112 N N . CYS B 1 34 ? 30.953 4.516 8.648 1 81.19 34 CYS B N 1
ATOM 3113 C CA . CYS B 1 34 ? 31.141 3.074 8.531 1 81.19 34 CYS B CA 1
ATOM 3114 C C . CYS B 1 34 ? 32.625 2.727 8.477 1 81.19 34 CYS B C 1
ATOM 3116 O O . CYS B 1 34 ? 33.062 1.688 8.984 1 81.19 34 CYS B O 1
ATOM 3118 N N . CYS B 1 35 ? 33.344 3.631 7.891 1 84.31 35 CYS B N 1
ATOM 3119 C CA . CYS B 1 35 ? 34.781 3.443 7.867 1 84.31 35 CYS B CA 1
ATOM 3120 C C . CYS B 1 35 ? 35.375 3.553 9.266 1 84.31 35 CYS B C 1
ATOM 3122 O O . CYS B 1 35 ? 36.188 2.727 9.664 1 84.31 35 CYS B O 1
ATOM 3124 N N . GLU B 1 36 ? 34.875 4.465 9.953 1 78.5 36 GLU B N 1
ATOM 3125 C CA . GLU B 1 36 ? 35.344 4.711 11.312 1 78.5 36 GLU B CA 1
ATOM 3126 C C . GLU B 1 36 ? 35.031 3.535 12.234 1 78.5 36 GLU B C 1
ATOM 3128 O O . GLU B 1 36 ? 35.844 3.154 13.07 1 78.5 36 GLU B O 1
ATOM 3133 N N . GLU B 1 37 ? 33.906 2.92 11.969 1 77.38 37 GLU B N 1
ATOM 3134 C CA . GLU B 1 37 ? 33.438 1.877 12.875 1 77.38 37 GLU B CA 1
ATOM 3135 C C . GLU B 1 37 ? 33.656 0.488 12.297 1 77.38 37 GLU B C 1
ATOM 3137 O O . GLU B 1 37 ? 33.219 -0.514 12.859 1 77.38 37 GLU B O 1
ATOM 3142 N N . GLU B 1 38 ? 34.25 0.388 11.125 1 82.44 38 GLU B N 1
ATOM 3143 C CA . GLU B 1 38 ? 34.562 -0.867 10.461 1 82.44 38 GLU B CA 1
ATOM 3144 C C . GLU B 1 38 ? 33.344 -1.698 10.172 1 82.44 38 GLU B C 1
ATOM 3146 O O . GLU B 1 38 ? 33.281 -2.893 10.469 1 82.44 38 GLU B O 1
ATOM 3151 N N . LEU B 1 39 ? 32.344 -1.016 9.742 1 81.44 39 LEU B N 1
ATOM 3152 C CA . LEU B 1 39 ? 31.141 -1.677 9.297 1 81.44 39 LEU B CA 1
ATOM 3153 C C . LEU B 1 39 ? 31.203 -2.004 7.805 1 81.44 39 LEU B C 1
ATOM 3155 O O . LEU B 1 39 ? 31.844 -1.274 7.035 1 81.44 39 LEU B O 1
ATOM 3159 N N . ASP B 1 40 ? 30.594 -3.102 7.477 1 89.12 40 ASP B N 1
ATOM 3160 C CA . ASP B 1 40 ? 30.422 -3.41 6.062 1 89.12 40 ASP B CA 1
ATOM 3161 C C . ASP B 1 40 ? 29.328 -2.543 5.441 1 89.12 40 ASP B C 1
ATOM 3163 O O . ASP B 1 40 ? 28.172 -2.635 5.828 1 89.12 40 ASP B O 1
ATOM 3167 N N . PHE B 1 41 ? 29.828 -1.646 4.527 1 91.81 41 PHE B N 1
ATOM 3168 C CA . PHE B 1 41 ? 28.922 -0.649 3.982 1 91.81 41 PHE B CA 1
ATOM 3169 C C . PHE B 1 41 ? 28.734 -0.846 2.482 1 91.81 41 PHE B C 1
ATOM 3171 O O . PHE B 1 41 ? 29.703 -1.098 1.761 1 91.81 41 PHE B O 1
ATOM 3178 N N . ARG B 1 42 ? 27.438 -0.774 2.051 1 94.81 42 ARG B N 1
ATOM 3179 C CA . ARG B 1 42 ? 27.125 -0.78 0.627 1 94.81 42 ARG B CA 1
ATOM 3180 C C . ARG B 1 42 ? 26.062 0.275 0.296 1 94.81 42 ARG B C 1
ATOM 3182 O O . ARG B 1 42 ? 25.109 0.45 1.04 1 94.81 42 ARG B O 1
ATOM 3189 N N . ALA B 1 43 ? 26.328 1.053 -0.74 1 95.5 43 ALA B N 1
ATOM 3190 C CA . ALA B 1 43 ? 25.344 1.962 -1.312 1 95.5 43 ALA B CA 1
ATOM 3191 C C . ALA B 1 43 ? 24.75 1.392 -2.602 1 95.5 43 ALA B C 1
ATOM 3193 O O . ALA B 1 43 ? 25.484 1.011 -3.512 1 95.5 43 ALA B O 1
ATOM 3194 N N . LEU B 1 44 ? 23.438 1.297 -2.592 1 94.94 44 LEU B N 1
ATOM 3195 C CA . LEU B 1 44 ? 22.781 0.674 -3.736 1 94.94 44 LEU B CA 1
ATOM 3196 C C . LEU B 1 44 ? 21.625 1.543 -4.242 1 94.94 44 LEU B C 1
ATOM 3198 O O . LEU B 1 44 ? 21.031 2.305 -3.477 1 94.94 44 LEU B O 1
ATOM 3202 N N . LEU B 1 45 ? 21.422 1.419 -5.551 1 93.06 45 LEU B N 1
ATOM 3203 C CA . LEU B 1 45 ? 20.203 1.925 -6.145 1 93.06 45 LEU B CA 1
ATOM 3204 C C . LEU B 1 45 ? 19.141 0.834 -6.207 1 93.06 45 LEU B C 1
ATOM 3206 O O . LEU B 1 45 ? 19.453 -0.338 -6.422 1 93.06 45 LEU B O 1
ATOM 3210 N N . MET B 1 46 ? 17.938 1.232 -6.039 1 90.88 46 MET B N 1
ATOM 3211 C CA . MET B 1 46 ? 16.828 0.279 -6.012 1 90.88 46 MET B CA 1
ATOM 3212 C C . MET B 1 46 ? 16.781 -0.545 -7.297 1 90.88 46 MET B C 1
ATOM 3214 O O . MET B 1 46 ? 16.469 -1.734 -7.266 1 90.88 46 MET B O 1
ATOM 3218 N N . ASP B 1 47 ? 17.125 0.091 -8.367 1 89.06 47 ASP B N 1
ATOM 3219 C CA . ASP B 1 47 ? 17.016 -0.6 -9.648 1 89.06 47 ASP B CA 1
ATOM 3220 C C . ASP B 1 47 ? 18.203 -1.553 -9.859 1 89.06 47 ASP B C 1
ATOM 3222 O O . ASP B 1 47 ? 18.266 -2.256 -10.867 1 89.06 47 ASP B O 1
ATOM 3226 N N . GLU B 1 48 ? 19.125 -1.605 -8.914 1 91.69 48 GLU B N 1
ATOM 3227 C CA . GLU B 1 48 ? 20.234 -2.557 -8.977 1 91.69 48 GLU B CA 1
ATOM 3228 C C . GLU B 1 48 ? 19.859 -3.867 -8.289 1 91.69 48 GLU B C 1
ATOM 3230 O O . GLU B 1 48 ? 20.578 -4.867 -8.43 1 91.69 48 GLU B O 1
ATOM 3235 N N . VAL B 1 49 ? 18.781 -3.863 -7.625 1 93.19 49 VAL B N 1
ATOM 3236 C CA . VAL B 1 49 ? 18.406 -5.004 -6.801 1 93.19 49 VAL B CA 1
ATOM 3237 C C . VAL B 1 49 ? 17.422 -5.895 -7.566 1 93.19 49 VAL B C 1
ATOM 3239 O O . VAL B 1 49 ? 16.438 -5.406 -8.133 1 93.19 49 VAL B O 1
ATOM 3242 N N . VAL B 1 50 ? 17.703 -7.137 -7.656 1 94.94 50 VAL B N 1
ATOM 3243 C CA . VAL B 1 50 ? 16.781 -8.141 -8.188 1 94.94 50 VAL B CA 1
ATOM 3244 C C . VAL B 1 50 ? 16.188 -8.953 -7.035 1 94.94 50 VAL B C 1
ATOM 3246 O O . VAL B 1 50 ? 16.922 -9.461 -6.18 1 94.94 50 VAL B O 1
ATOM 3249 N N . LEU B 1 51 ? 14.93 -8.992 -7 1 96.56 51 LEU B N 1
ATOM 3250 C CA . LEU B 1 51 ? 14.203 -9.742 -5.984 1 96.56 51 LEU B CA 1
ATOM 3251 C C . LEU B 1 51 ? 13.953 -11.172 -6.438 1 96.56 51 LEU B C 1
ATOM 3253 O O . LEU B 1 51 ? 13.461 -11.398 -7.547 1 96.56 51 LEU B O 1
ATOM 3257 N N . THR B 1 52 ? 14.281 -12.109 -5.562 1 97.06 52 THR B N 1
ATOM 3258 C CA . THR B 1 52 ? 14.156 -13.492 -6 1 97.06 52 THR B CA 1
ATOM 3259 C C . THR B 1 52 ? 13.367 -14.312 -4.984 1 97.06 52 THR B C 1
ATOM 3261 O O . THR B 1 52 ? 13.375 -14 -3.789 1 97.06 52 THR B O 1
ATOM 3264 N N . ILE B 1 53 ? 12.617 -15.195 -5.43 1 97.56 53 ILE B N 1
ATOM 3265 C CA . ILE B 1 53 ? 12.031 -16.297 -4.676 1 97.56 53 ILE B CA 1
ATOM 3266 C C . ILE B 1 53 ? 12.492 -17.625 -5.27 1 97.56 53 ILE B C 1
ATOM 3268 O O . ILE B 1 53 ? 12.164 -17.953 -6.41 1 97.56 53 ILE B O 1
ATOM 3272 N N . GLU B 1 54 ? 13.289 -18.312 -4.574 1 96.06 54 GLU B N 1
ATOM 3273 C CA . GLU B 1 54 ? 13.836 -19.594 -4.988 1 96.06 54 GLU B CA 1
ATOM 3274 C C . GLU B 1 54 ? 13.641 -20.656 -3.91 1 96.06 54 GLU B C 1
ATOM 3276 O O . GLU B 1 54 ? 13.938 -20.406 -2.736 1 96.06 54 GLU B O 1
ATOM 3281 N N . ASP B 1 55 ? 13.078 -21.781 -4.328 1 95.31 55 ASP B N 1
ATOM 3282 C CA . ASP B 1 55 ? 12.773 -22.875 -3.416 1 95.31 55 ASP B CA 1
ATOM 3283 C C . ASP B 1 55 ? 11.914 -22.391 -2.252 1 95.31 55 ASP B C 1
ATOM 3285 O O . ASP B 1 55 ? 12.156 -22.766 -1.1 1 95.31 55 ASP B O 1
ATOM 3289 N N . GLY B 1 56 ? 11.102 -21.453 -2.564 1 96 56 GLY B N 1
ATOM 3290 C CA . GLY B 1 56 ? 10.125 -21 -1.594 1 96 56 GLY B CA 1
ATOM 3291 C C . GLY B 1 56 ? 10.68 -19.969 -0.627 1 96 56 GLY B C 1
ATOM 3292 O O . GLY B 1 56 ? 10.016 -19.594 0.347 1 96 56 GLY B O 1
ATOM 3293 N N . ASN B 1 57 ? 11.898 -19.484 -0.935 1 97.19 57 ASN B N 1
ATOM 3294 C CA . ASN B 1 57 ? 12.516 -18.547 -0.019 1 97.19 57 ASN B CA 1
ATOM 3295 C C . ASN B 1 57 ? 12.859 -17.234 -0.719 1 97.19 57 ASN B C 1
ATOM 3297 O O . ASN B 1 57 ? 13.203 -17.219 -1.903 1 97.19 57 ASN B O 1
ATOM 3301 N N . LEU B 1 58 ? 12.789 -16.203 0.088 1 98 58 LEU B N 1
ATOM 3302 C CA . LEU B 1 58 ? 13.195 -14.898 -0.428 1 98 58 LEU B CA 1
ATOM 3303 C C . LEU B 1 58 ? 14.703 -14.828 -0.621 1 98 58 LEU B C 1
ATOM 3305 O O . LEU B 1 58 ? 15.461 -15.391 0.175 1 98 58 LEU B O 1
ATOM 3309 N N . GLY B 1 59 ? 15.117 -14.133 -1.661 1 97 59 GLY B N 1
ATOM 3310 C CA . GLY B 1 59 ? 16.516 -13.859 -1.938 1 97 59 GLY B CA 1
ATOM 3311 C C . GLY B 1 59 ? 16.734 -12.562 -2.691 1 97 59 GLY B C 1
ATOM 3312 O O . GLY B 1 59 ? 15.781 -11.875 -3.055 1 97 59 GLY B O 1
ATOM 3313 N N . LEU B 1 60 ? 18.016 -12.258 -2.854 1 95.88 60 LEU B N 1
ATOM 3314 C CA . LEU B 1 60 ? 18.406 -11.031 -3.539 1 95.88 60 LEU B CA 1
ATOM 3315 C C . LEU B 1 60 ? 19.609 -11.273 -4.449 1 95.88 60 LEU B C 1
ATOM 3317 O O . LEU B 1 60 ? 20.484 -12.086 -4.129 1 95.88 60 LEU B O 1
ATOM 3321 N N . ARG B 1 61 ? 19.547 -10.594 -5.516 1 94.62 61 ARG B N 1
ATOM 3322 C CA . ARG B 1 61 ? 20.734 -10.469 -6.359 1 94.62 61 ARG B CA 1
ATOM 3323 C C . ARG B 1 61 ? 21.047 -9 -6.645 1 94.62 61 ARG B C 1
ATOM 3325 O O . ARG B 1 61 ? 20.141 -8.188 -6.812 1 94.62 61 ARG B O 1
ATOM 3332 N N . VAL B 1 62 ? 22.266 -8.672 -6.629 1 92.44 62 VAL B N 1
ATOM 3333 C CA . VAL B 1 62 ? 22.734 -7.336 -6.973 1 92.44 62 VAL B CA 1
ATOM 3334 C C . VAL B 1 62 ? 23.828 -7.438 -8.039 1 92.44 62 VAL B C 1
ATOM 3336 O O . VAL B 1 62 ? 24.844 -8.125 -7.84 1 92.44 62 VAL B O 1
ATOM 3339 N N . ASN B 1 63 ? 23.562 -6.805 -9.133 1 85.31 63 ASN B N 1
ATOM 3340 C CA . ASN B 1 63 ? 24.5 -6.844 -10.242 1 85.31 63 ASN B CA 1
ATOM 3341 C C . ASN B 1 63 ? 24.875 -8.273 -10.617 1 85.31 63 ASN B C 1
ATOM 3343 O O . ASN B 1 63 ? 26.062 -8.602 -10.75 1 85.31 63 ASN B O 1
ATOM 3347 N N . GLY B 1 64 ? 23.891 -9.141 -10.594 1 85.56 64 GLY B N 1
ATOM 3348 C CA . GLY B 1 64 ? 24.062 -10.508 -11.062 1 85.56 64 GLY B CA 1
ATOM 3349 C C . GLY B 1 64 ? 24.562 -11.453 -9.984 1 85.56 64 GLY B C 1
ATOM 3350 O O . GLY B 1 64 ? 24.672 -12.656 -10.203 1 85.56 64 GLY B O 1
ATOM 3351 N N . GLU B 1 65 ? 24.828 -10.867 -8.797 1 90.94 65 GLU B N 1
ATOM 3352 C CA . GLU B 1 65 ? 25.406 -11.688 -7.73 1 90.94 65 GLU B CA 1
ATOM 3353 C C . GLU B 1 65 ? 24.375 -11.984 -6.645 1 90.94 65 GLU B C 1
ATOM 3355 O O . GLU B 1 65 ? 23.672 -11.07 -6.188 1 90.94 65 GLU B O 1
ATOM 3360 N N . LEU B 1 66 ? 24.469 -13.266 -6.312 1 92.44 66 LEU B N 1
ATOM 3361 C CA . LEU B 1 66 ? 23.609 -13.664 -5.199 1 92.44 66 LEU B CA 1
ATOM 3362 C C . LEU B 1 66 ? 24.125 -13.094 -3.883 1 92.44 66 LEU B C 1
ATOM 3364 O O . LEU B 1 66 ? 25.297 -13.234 -3.562 1 92.44 66 LEU B O 1
ATOM 3368 N N . ILE B 1 67 ? 23.234 -12.422 -3.186 1 94.75 67 ILE B N 1
ATOM 3369 C CA . ILE B 1 67 ? 23.609 -11.867 -1.886 1 94.75 67 ILE B CA 1
ATOM 3370 C C . ILE B 1 67 ? 23.328 -12.898 -0.792 1 94.75 67 ILE B C 1
ATOM 3372 O O . ILE B 1 67 ? 22.188 -13.375 -0.655 1 94.75 67 ILE B O 1
ATOM 3376 N N . THR B 1 68 ? 24.312 -13.234 -0.052 1 91.81 68 THR B N 1
ATOM 3377 C CA . THR B 1 68 ? 24.156 -14.258 0.979 1 91.81 68 THR B CA 1
ATOM 3378 C C . THR B 1 68 ? 24.203 -13.633 2.371 1 91.81 68 THR B C 1
ATOM 3380 O O . THR B 1 68 ? 23.797 -14.258 3.354 1 91.81 68 THR B O 1
ATOM 3383 N N . ALA B 1 69 ? 24.828 -12.461 2.418 1 91.25 69 ALA B N 1
ATOM 3384 C CA . ALA B 1 69 ? 24.875 -11.719 3.672 1 91.25 69 ALA B CA 1
ATOM 3385 C C . ALA B 1 69 ? 24.047 -10.438 3.58 1 91.25 69 ALA B C 1
ATOM 3387 O O . ALA B 1 69 ? 24.406 -9.5 2.869 1 91.25 69 ALA B O 1
ATOM 3388 N N . TYR B 1 70 ? 23 -10.445 4.379 1 92.31 70 TYR B N 1
ATOM 3389 C CA . TYR B 1 70 ? 22.078 -9.32 4.293 1 92.31 70 TYR B CA 1
ATOM 3390 C C . TYR B 1 70 ? 22.406 -8.258 5.34 1 92.31 70 TYR B C 1
ATOM 3392 O O . TYR B 1 70 ? 22.953 -8.57 6.395 1 92.31 70 TYR B O 1
ATOM 3400 N N . PRO B 1 71 ? 22.078 -7.02 5.023 1 92.38 71 PRO B N 1
ATOM 3401 C CA . PRO B 1 71 ? 22.312 -5.965 6.012 1 92.38 71 PRO B CA 1
ATOM 3402 C C . PRO B 1 71 ? 21.375 -6.066 7.219 1 92.38 71 PRO B C 1
ATOM 3404 O O . PRO B 1 71 ? 20.234 -6.496 7.082 1 92.38 71 PRO B O 1
ATOM 3407 N N . GLN B 1 72 ? 21.953 -5.656 8.281 1 87.12 72 GLN B N 1
ATOM 3408 C CA . GLN B 1 72 ? 21.094 -5.539 9.461 1 87.12 72 GLN B CA 1
ATOM 3409 C C . GLN B 1 72 ? 20.219 -4.297 9.375 1 87.12 72 GLN B C 1
ATOM 3411 O O . GLN B 1 72 ? 19.047 -4.332 9.766 1 87.12 72 GLN B O 1
ATOM 3416 N N . VAL B 1 73 ? 20.828 -3.244 8.828 1 89.5 73 VAL B N 1
ATOM 3417 C CA . VAL B 1 73 ? 20.109 -1.978 8.711 1 89.5 73 VAL B CA 1
ATOM 3418 C C . VAL B 1 73 ? 20.219 -1.452 7.281 1 89.5 73 VAL B C 1
ATOM 3420 O O . VAL B 1 73 ? 21.281 -1.551 6.656 1 89.5 73 VAL B O 1
ATOM 3423 N N . VAL B 1 74 ? 19.141 -1.009 6.828 1 93.69 74 VAL B N 1
ATOM 3424 C CA . VAL B 1 74 ? 19.094 -0.332 5.535 1 93.69 74 VAL B CA 1
ATOM 3425 C C . VAL B 1 74 ? 18.562 1.09 5.715 1 93.69 74 VAL B C 1
ATOM 3427 O O . VAL B 1 74 ? 17.422 1.284 6.125 1 93.69 74 VAL B O 1
ATOM 3430 N N . VAL B 1 75 ? 19.406 2.082 5.434 1 91.12 75 VAL B N 1
ATOM 3431 C CA . VAL B 1 75 ? 18.953 3.469 5.371 1 91.12 75 VAL B CA 1
ATOM 3432 C C . VAL B 1 75 ? 18.344 3.752 4.008 1 91.12 75 VAL B C 1
ATOM 3434 O O . VAL B 1 75 ? 18.984 3.574 2.975 1 91.12 75 VAL B O 1
ATOM 3437 N N . VAL B 1 76 ? 17.094 4.238 4.07 1 93.31 76 VAL B N 1
ATOM 3438 C CA . VAL B 1 76 ? 16.328 4.316 2.83 1 93.31 76 VAL B CA 1
ATOM 3439 C C . VAL B 1 76 ? 16.016 5.773 2.506 1 93.31 76 VAL B C 1
ATOM 3441 O O . VAL B 1 76 ? 15.641 6.547 3.391 1 93.31 76 VAL B O 1
ATOM 3444 N N . ARG B 1 77 ? 16.188 6.117 1.238 1 91.38 77 ARG B N 1
ATOM 3445 C CA . ARG B 1 77 ? 15.703 7.367 0.666 1 91.38 77 ARG B CA 1
ATOM 3446 C C . ARG B 1 77 ? 14.906 7.109 -0.605 1 91.38 77 ARG B C 1
ATOM 3448 O O . ARG B 1 77 ? 15.43 6.566 -1.578 1 91.38 77 ARG B O 1
ATOM 3455 N N . VAL B 1 78 ? 13.633 7.434 -0.525 1 90.12 78 VAL B N 1
ATOM 3456 C CA . VAL B 1 78 ? 12.75 7.188 -1.664 1 90.12 78 VAL B CA 1
ATOM 3457 C C . VAL B 1 78 ? 12.328 8.516 -2.287 1 90.12 78 VAL B C 1
ATOM 3459 O O . VAL B 1 78 ? 12.359 9.555 -1.625 1 90.12 78 VAL B O 1
ATOM 3462 N N . PRO B 1 79 ? 11.969 8.453 -3.551 1 87.56 79 PRO B N 1
ATOM 3463 C CA . PRO B 1 79 ? 11.445 9.664 -4.188 1 87.56 79 PRO B CA 1
ATOM 3464 C C . PRO B 1 79 ? 9.992 9.938 -3.82 1 87.56 79 PRO B C 1
ATOM 3466 O O . PRO B 1 79 ? 9.086 9.641 -4.605 1 87.56 79 PRO B O 1
ATOM 3469 N N . THR B 1 80 ? 9.688 10.469 -2.762 1 78.38 80 THR B N 1
ATOM 3470 C CA . THR B 1 80 ? 8.398 10.531 -2.086 1 78.38 80 THR B CA 1
ATOM 3471 C C . THR B 1 80 ? 7.312 11.023 -3.041 1 78.38 80 THR B C 1
ATOM 3473 O O . THR B 1 80 ? 6.195 10.508 -3.035 1 78.38 80 THR B O 1
ATOM 3476 N N . PRO B 1 81 ? 7.469 12.055 -3.93 1 72.75 81 PRO B N 1
ATOM 3477 C CA . PRO B 1 81 ? 6.301 12.344 -4.77 1 72.75 81 PRO B CA 1
ATOM 3478 C C . PRO B 1 81 ? 6.055 11.266 -5.824 1 72.75 81 PRO B C 1
ATOM 3480 O O . PRO B 1 81 ? 4.941 11.148 -6.344 1 72.75 81 PRO B O 1
ATOM 3483 N N . TRP B 1 82 ? 7.031 10.43 -6.023 1 82.38 82 TRP B N 1
ATOM 3484 C CA . TRP B 1 82 ? 6.926 9.523 -7.164 1 82.38 82 TRP B CA 1
ATOM 3485 C C . TRP B 1 82 ? 7.035 8.07 -6.719 1 82.38 82 TRP B C 1
ATOM 3487 O O . TRP B 1 82 ? 7.148 7.168 -7.551 1 82.38 82 TRP B O 1
ATOM 3497 N N . VAL B 1 83 ? 7.012 7.938 -5.445 1 87.69 83 VAL B N 1
ATOM 3498 C CA . VAL B 1 83 ? 7.164 6.578 -4.941 1 87.69 83 VAL B CA 1
ATOM 3499 C C . VAL B 1 83 ? 6.062 5.688 -5.516 1 87.69 83 VAL B C 1
ATOM 3501 O O . VAL B 1 83 ? 4.883 6.043 -5.473 1 87.69 83 VAL B O 1
ATOM 3504 N N . GLN B 1 84 ? 6.484 4.656 -6.086 1 87 84 GLN B N 1
ATOM 3505 C CA . GLN B 1 84 ? 5.535 3.695 -6.637 1 87 84 GLN B CA 1
ATOM 3506 C C . GLN B 1 84 ? 5.441 2.447 -5.762 1 87 84 GLN B C 1
ATOM 3508 O O . GLN B 1 84 ? 6.453 1.793 -5.496 1 87 84 GLN B O 1
ATOM 3513 N N . SER B 1 85 ? 4.242 2.127 -5.434 1 88.06 85 SER B N 1
ATOM 3514 C CA . SER B 1 85 ? 4.02 0.986 -4.551 1 88.06 85 SER B CA 1
ATOM 3515 C C . SER B 1 85 ? 4.504 -0.311 -5.191 1 88.06 85 SER B C 1
ATOM 3517 O O . SER B 1 85 ? 5.207 -1.1 -4.555 1 88.06 85 SER B O 1
ATOM 3519 N N . ASP B 1 86 ? 4.242 -0.487 -6.438 1 89.62 86 ASP B N 1
ATOM 3520 C CA . ASP B 1 86 ? 4.512 -1.76 -7.102 1 89.62 86 ASP B CA 1
ATOM 3521 C C . ASP B 1 86 ? 5.996 -1.912 -7.418 1 89.62 86 ASP B C 1
ATOM 3523 O O . ASP B 1 86 ? 6.449 -2.998 -7.789 1 89.62 86 ASP B O 1
ATOM 3527 N N . SER B 1 87 ? 6.727 -0.855 -7.234 1 89.75 87 SER B N 1
ATOM 3528 C CA . SER B 1 87 ? 8.141 -0.914 -7.586 1 89.75 87 SER B CA 1
ATOM 3529 C C . SER B 1 87 ? 9.023 -0.617 -6.375 1 89.75 87 SER B C 1
ATOM 3531 O O . SER B 1 87 ? 9.484 -1.536 -5.695 1 89.75 87 SER B O 1
ATOM 3533 N N . ASP B 1 88 ? 9 0.627 -5.965 1 91.5 88 ASP B N 1
ATOM 3534 C CA . ASP B 1 88 ? 9.875 1.053 -4.879 1 91.5 88 ASP B CA 1
ATOM 3535 C C . ASP B 1 88 ? 9.531 0.336 -3.576 1 91.5 88 ASP B C 1
ATOM 3537 O O . ASP B 1 88 ? 10.406 -0.225 -2.916 1 91.5 88 ASP B O 1
ATOM 3541 N N . ILE B 1 89 ? 8.32 0.328 -3.285 1 93.62 89 ILE B N 1
ATOM 3542 C CA . ILE B 1 89 ? 7.879 -0.244 -2.018 1 93.62 89 ILE B CA 1
ATOM 3543 C C . ILE B 1 89 ? 8.062 -1.759 -2.041 1 93.62 89 ILE B C 1
ATOM 3545 O O . ILE B 1 89 ? 8.359 -2.371 -1.012 1 93.62 89 ILE B O 1
ATOM 3549 N N . THR B 1 90 ? 7.949 -2.365 -3.213 1 95.44 90 THR B N 1
ATOM 3550 C CA . THR B 1 90 ? 8.172 -3.801 -3.344 1 95.44 90 THR B CA 1
ATOM 3551 C C . THR B 1 90 ? 9.578 -4.18 -2.883 1 95.44 90 THR B C 1
ATOM 3553 O O . THR B 1 90 ? 9.758 -5.176 -2.182 1 95.44 90 THR B O 1
ATOM 3556 N N . VAL B 1 91 ? 10.547 -3.373 -3.244 1 96 91 VAL B N 1
ATOM 3557 C CA . VAL B 1 91 ? 11.93 -3.623 -2.854 1 96 91 VAL B CA 1
ATOM 3558 C C . VAL B 1 91 ? 12.07 -3.523 -1.336 1 96 91 VAL B C 1
ATOM 3560 O O . VAL B 1 91 ? 12.656 -4.398 -0.699 1 96 91 VAL B O 1
ATOM 3563 N N . LEU B 1 92 ? 11.492 -2.52 -0.793 1 96.81 92 LEU B N 1
ATOM 3564 C CA . LEU B 1 92 ? 11.609 -2.283 0.642 1 96.81 92 LEU B CA 1
ATOM 3565 C C . LEU B 1 92 ? 10.906 -3.385 1.433 1 96.81 92 LEU B C 1
ATOM 3567 O O . LEU B 1 92 ? 11.453 -3.887 2.418 1 96.81 92 LEU B O 1
ATOM 3571 N N . ARG B 1 93 ? 9.75 -3.736 0.985 1 96.31 93 ARG B N 1
ATOM 3572 C CA . ARG B 1 93 ? 9.008 -4.797 1.661 1 96.31 93 ARG B CA 1
ATOM 3573 C C . ARG B 1 93 ? 9.781 -6.113 1.62 1 96.31 93 ARG B C 1
ATOM 3575 O O . ARG B 1 93 ? 9.758 -6.883 2.582 1 96.31 93 ARG B O 1
ATOM 3582 N N . HIS B 1 94 ? 10.414 -6.348 0.498 1 97.81 94 HIS B N 1
ATOM 3583 C CA . HIS B 1 94 ? 11.211 -7.559 0.346 1 97.81 94 HIS B CA 1
ATOM 3584 C C . HIS B 1 94 ? 12.328 -7.617 1.384 1 97.81 94 HIS B C 1
ATOM 3586 O O . HIS B 1 94 ? 12.484 -8.625 2.08 1 97.81 94 HIS B O 1
ATOM 3592 N N . LEU B 1 95 ? 13.016 -6.539 1.534 1 97.19 95 LEU B N 1
ATOM 3593 C CA . LEU B 1 95 ? 14.109 -6.449 2.492 1 97.19 95 LEU B CA 1
ATOM 3594 C C . LEU B 1 95 ? 13.594 -6.586 3.922 1 97.19 95 LEU B C 1
ATOM 3596 O O . LEU B 1 95 ? 14.203 -7.277 4.742 1 97.19 95 LEU B O 1
ATOM 3600 N N . GLU B 1 96 ? 12.492 -5.961 4.152 1 96.88 96 GLU B N 1
ATOM 3601 C CA . GLU B 1 96 ? 11.898 -6.066 5.48 1 96.88 96 GLU B CA 1
ATOM 3602 C C . GLU B 1 96 ? 11.523 -7.508 5.809 1 96.88 96 GLU B C 1
ATOM 3604 O O . GLU B 1 96 ? 11.805 -7.996 6.902 1 96.88 96 GLU B O 1
ATOM 3609 N N . LYS B 1 97 ? 10.93 -8.156 4.883 1 96.56 97 LYS B N 1
ATOM 3610 C CA . LYS B 1 97 ? 10.484 -9.531 5.09 1 96.56 97 LYS B CA 1
ATOM 3611 C C . LYS B 1 97 ? 11.672 -10.477 5.242 1 96.56 97 LYS B C 1
ATOM 3613 O O . LYS B 1 97 ? 11.547 -11.547 5.836 1 96.56 97 LYS B O 1
ATOM 3618 N N . MET B 1 98 ? 12.781 -10.055 4.703 1 96.31 98 MET B N 1
ATOM 3619 C CA . MET B 1 98 ? 13.992 -10.852 4.844 1 96.31 98 MET B CA 1
ATOM 3620 C C . MET B 1 98 ? 14.641 -10.625 6.207 1 96.31 98 MET B C 1
ATOM 3622 O O . MET B 1 98 ? 15.656 -11.242 6.531 1 96.31 98 MET B O 1
ATOM 3626 N N . GLY B 1 99 ? 14.141 -9.656 6.961 1 92.44 99 GLY B N 1
ATOM 3627 C CA . GLY B 1 99 ? 14.609 -9.461 8.32 1 92.44 99 GLY B CA 1
ATOM 3628 C C . GLY B 1 99 ? 15.453 -8.211 8.492 1 92.44 99 GLY B C 1
ATOM 3629 O O . GLY B 1 99 ? 15.961 -7.938 9.578 1 92.44 99 GLY B O 1
ATOM 3630 N N . CYS B 1 100 ? 15.555 -7.414 7.465 1 93.38 100 CYS B N 1
ATOM 3631 C CA . CYS B 1 100 ? 16.328 -6.176 7.555 1 93.38 100 CYS B CA 1
ATOM 3632 C C . CYS B 1 100 ? 15.516 -5.09 8.258 1 93.38 100 CYS B C 1
ATOM 3634 O O . CYS B 1 100 ? 14.305 -4.992 8.07 1 93.38 100 CYS B O 1
ATOM 3636 N N . ARG B 1 101 ? 16.219 -4.324 9 1 90 101 ARG B N 1
ATOM 3637 C CA . ARG B 1 101 ? 15.594 -3.137 9.562 1 90 101 ARG B CA 1
ATOM 3638 C C . ARG B 1 101 ? 15.742 -1.941 8.633 1 90 101 ARG B C 1
ATOM 3640 O O . ARG B 1 101 ? 16.859 -1.485 8.367 1 90 101 ARG B O 1
ATOM 3647 N N . LEU B 1 102 ? 14.664 -1.475 8.234 1 93.81 102 LEU B N 1
ATOM 3648 C CA . LEU B 1 102 ? 14.711 -0.335 7.324 1 93.81 102 LEU B CA 1
ATOM 3649 C C .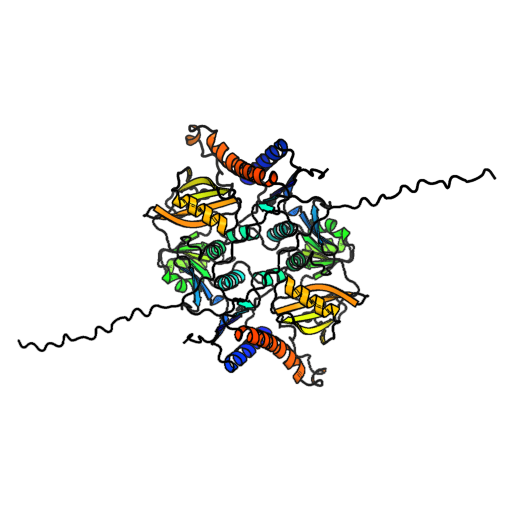 LEU B 1 102 ? 14.414 0.965 8.062 1 93.81 102 LEU B C 1
ATOM 3651 O O . LEU B 1 102 ? 13.531 1.01 8.922 1 93.81 102 LEU B O 1
ATOM 3655 N N . MET B 1 103 ? 15.203 1.965 7.695 1 90.38 103 MET B N 1
ATOM 3656 C CA . MET B 1 103 ? 15.031 3.305 8.25 1 90.38 103 MET B CA 1
ATOM 3657 C C . MET B 1 103 ? 14.711 4.312 7.145 1 90.38 103 MET B C 1
ATOM 3659 O O . MET B 1 103 ? 15.625 4.898 6.555 1 90.38 103 MET B O 1
ATOM 3663 N N . ASN B 1 104 ? 13.422 4.406 7.004 1 92.56 104 ASN B N 1
ATOM 3664 C CA . ASN B 1 104 ? 12.195 3.99 7.68 1 92.56 104 ASN B CA 1
ATOM 3665 C C . ASN B 1 104 ? 11.609 2.727 7.055 1 92.56 104 ASN B C 1
ATOM 3667 O O . ASN B 1 104 ? 12 2.338 5.953 1 92.56 104 ASN B O 1
ATOM 3671 N N . ARG B 1 105 ? 10.68 2.123 7.801 1 94.25 105 ARG B N 1
ATOM 3672 C CA . ARG B 1 105 ? 9.953 0.954 7.309 1 94.25 105 ARG B CA 1
ATOM 3673 C C . ARG B 1 105 ? 9.031 1.326 6.156 1 94.25 105 ARG B C 1
ATOM 3675 O O . ARG B 1 105 ? 8.539 2.455 6.086 1 94.25 105 ARG B O 1
ATOM 3682 N N . PRO B 1 106 ? 8.758 0.344 5.254 1 95.19 106 PRO B N 1
ATOM 3683 C CA . PRO B 1 106 ? 7.938 0.635 4.074 1 95.19 106 PRO B CA 1
ATOM 3684 C C . PRO B 1 106 ? 6.559 1.181 4.434 1 95.19 106 PRO B C 1
ATOM 3686 O O . PRO B 1 106 ? 6.094 2.145 3.818 1 95.19 106 PRO B O 1
ATOM 3689 N N . GLN B 1 107 ? 5.945 0.633 5.438 1 94.56 107 GLN B N 1
ATOM 3690 C CA . GLN B 1 107 ? 4.605 1.08 5.801 1 94.56 107 GLN B CA 1
ATOM 3691 C C . GLN B 1 107 ? 4.629 2.508 6.34 1 94.56 107 GLN B C 1
ATOM 3693 O O . GLN B 1 107 ? 3.711 3.289 6.078 1 94.56 107 GLN B O 1
ATOM 3698 N N . ALA B 1 108 ? 5.617 2.832 7.098 1 95.06 108 ALA B N 1
ATOM 3699 C CA . ALA B 1 108 ? 5.762 4.195 7.594 1 95.06 108 ALA B CA 1
ATOM 3700 C C . ALA B 1 108 ? 5.941 5.184 6.445 1 95.06 108 ALA B C 1
ATOM 3702 O O . ALA B 1 108 ? 5.367 6.277 6.465 1 95.06 108 ALA B O 1
ATOM 3703 N N . ILE B 1 109 ? 6.699 4.766 5.508 1 94.81 109 ILE B N 1
ATOM 3704 C CA . ILE B 1 109 ? 6.926 5.602 4.332 1 94.81 109 ILE B CA 1
ATOM 3705 C C . ILE B 1 109 ? 5.605 5.82 3.594 1 94.81 109 ILE B C 1
ATOM 3707 O O . ILE B 1 109 ? 5.262 6.953 3.252 1 94.81 109 ILE B O 1
ATOM 3711 N N . LEU B 1 110 ? 4.871 4.773 3.432 1 93.75 110 LEU B N 1
ATOM 3712 C CA . LEU B 1 110 ? 3.598 4.859 2.729 1 93.75 110 LEU B CA 1
ATOM 3713 C C . LEU B 1 110 ? 2.625 5.766 3.473 1 93.75 110 LEU B C 1
ATOM 3715 O O . LEU B 1 110 ? 1.924 6.574 2.855 1 93.75 110 LEU B O 1
ATOM 3719 N N . ASN B 1 111 ? 2.631 5.66 4.75 1 95.12 111 ASN B N 1
ATOM 3720 C CA . ASN B 1 111 ? 1.748 6.484 5.57 1 95.12 111 ASN B CA 1
ATOM 3721 C C . ASN B 1 111 ? 2.078 7.969 5.43 1 95.12 111 ASN B C 1
ATOM 3723 O O . ASN B 1 111 ? 1.21 8.82 5.617 1 95.12 111 ASN B O 1
ATOM 3727 N N . CYS B 1 112 ? 3.271 8.258 5.016 1 94.44 112 CYS B N 1
ATOM 3728 C CA . CYS B 1 112 ? 3.688 9.656 4.926 1 94.44 112 CYS B CA 1
ATOM 3729 C C . CYS B 1 112 ? 3.561 10.172 3.498 1 94.44 112 CYS B C 1
ATOM 3731 O O . CYS B 1 112 ? 3.477 11.375 3.275 1 94.44 112 CYS B O 1
ATOM 3733 N N . VAL B 1 113 ? 3.578 9.266 2.568 1 92.88 113 VAL B N 1
ATOM 3734 C CA . VAL B 1 113 ? 3.512 9.664 1.165 1 92.88 113 VAL B CA 1
ATOM 3735 C C . VAL B 1 113 ? 2.119 10.203 0.844 1 92.88 113 VAL B C 1
ATOM 3737 O O . VAL B 1 113 ? 1.98 11.18 0.107 1 92.88 113 VAL B O 1
ATOM 3740 N N . ASN B 1 114 ? 1.14 9.602 1.368 1 93.75 114 ASN B N 1
ATOM 3741 C CA . ASN B 1 114 ? -0.237 10.07 1.274 1 93.75 114 ASN B CA 1
ATOM 3742 C C . ASN B 1 114 ? -0.639 10.875 2.506 1 93.75 114 ASN B C 1
ATOM 3744 O O . ASN B 1 114 ? -0.791 10.32 3.596 1 93.75 114 ASN B O 1
ATOM 3748 N N . LYS B 1 115 ? -0.886 12.188 2.283 1 94.69 115 LYS B N 1
ATOM 3749 C CA . LYS B 1 115 ? -1.146 13.094 3.396 1 94.69 115 LYS B CA 1
ATOM 3750 C C . LYS B 1 115 ? -2.389 12.672 4.172 1 94.69 115 LYS B C 1
ATOM 3752 O O . LYS B 1 115 ? -2.451 12.836 5.395 1 94.69 115 LYS B O 1
ATOM 3757 N N . PHE B 1 116 ? -3.324 12.188 3.5 1 96.88 116 PHE B N 1
ATOM 3758 C CA . PHE B 1 116 ? -4.531 11.781 4.207 1 96.88 116 PHE B CA 1
ATOM 3759 C C . PHE B 1 116 ? -4.293 10.508 5.008 1 96.88 116 PHE B C 1
ATOM 3761 O O . PHE B 1 116 ? -4.848 10.336 6.094 1 96.88 116 PHE B O 1
ATOM 3768 N N . TRP B 1 117 ? -3.48 9.594 4.5 1 96.81 117 TRP B N 1
ATOM 3769 C CA . TRP B 1 117 ? -3.117 8.406 5.266 1 96.81 117 TRP B CA 1
ATOM 3770 C C . TRP B 1 117 ? -2.447 8.789 6.582 1 96.81 117 TRP B C 1
ATOM 3772 O O . TRP B 1 117 ? -2.666 8.141 7.609 1 96.81 117 TRP B O 1
ATOM 3782 N N . THR B 1 118 ? -1.638 9.789 6.512 1 97.81 118 THR B N 1
ATOM 3783 C CA . THR B 1 118 ? -1.025 10.289 7.738 1 97.81 118 THR B CA 1
ATOM 3784 C C . THR B 1 118 ? -2.092 10.633 8.773 1 97.81 118 THR B C 1
ATOM 3786 O O . THR B 1 118 ? -2.006 10.195 9.93 1 97.81 118 THR B O 1
ATOM 3789 N N . PHE B 1 119 ? -3.064 11.336 8.383 1 98.25 119 PHE B N 1
ATOM 3790 C CA . PHE B 1 119 ? -4.117 11.773 9.289 1 98.25 119 PHE B CA 1
ATOM 3791 C C . PHE B 1 119 ? -4.945 10.594 9.766 1 98.25 119 PHE B C 1
ATOM 3793 O O . PHE B 1 119 ? -5.375 10.555 10.922 1 98.25 119 PHE B O 1
ATOM 3800 N N . GLN B 1 120 ? -5.176 9.648 8.859 1 97.88 120 GLN B N 1
ATOM 3801 C CA . GLN B 1 120 ? -5.887 8.445 9.273 1 97.88 120 GLN B CA 1
ATOM 3802 C C . GLN B 1 120 ? -5.156 7.746 10.422 1 97.88 120 GLN B C 1
ATOM 3804 O O . GLN B 1 120 ? -5.789 7.254 11.359 1 97.88 120 GLN B O 1
ATOM 3809 N N . GLU B 1 121 ? -3.834 7.691 10.312 1 97.94 121 GLU B N 1
ATOM 3810 C CA . GLU B 1 121 ? -3.025 7.016 11.32 1 97.94 121 GLU B CA 1
ATOM 3811 C C . GLU B 1 121 ? -3.031 7.781 12.641 1 97.94 121 GLU B C 1
ATOM 3813 O O . GLU B 1 121 ? -3.006 7.176 13.711 1 97.94 121 GLU B O 1
ATOM 3818 N N . LEU B 1 122 ? -3.104 9.047 12.562 1 98.5 122 LEU B N 1
ATOM 3819 C CA . LEU B 1 122 ? -2.963 9.883 13.75 1 98.5 122 LEU B CA 1
ATOM 3820 C C . LEU B 1 122 ? -4.301 10.039 14.469 1 98.5 122 LEU B C 1
ATOM 3822 O O . LEU B 1 122 ? -4.34 10.227 15.68 1 98.5 122 LEU B O 1
ATOM 3826 N N . ALA B 1 123 ? -5.336 9.961 13.742 1 98.25 123 ALA B N 1
ATOM 3827 C CA . ALA B 1 123 ? -6.672 10.148 14.305 1 98.25 123 ALA B CA 1
ATOM 3828 C C . ALA B 1 123 ? -6.945 9.141 15.414 1 98.25 123 ALA B C 1
ATOM 3830 O O . ALA B 1 123 ? -6.566 7.973 15.305 1 98.25 123 ALA B O 1
ATOM 3831 N N . GLY B 1 124 ? -7.566 9.641 16.484 1 96.06 124 GLY B N 1
ATOM 3832 C CA . GLY B 1 124 ? -7.938 8.773 17.609 1 96.06 124 GLY B CA 1
ATOM 3833 C C . GLY B 1 124 ? -6.852 8.648 18.656 1 96.06 124 GLY B C 1
ATOM 3834 O O . GLY B 1 124 ? -7.055 8.023 19.688 1 96.06 124 GLY B O 1
ATOM 3835 N N . HIS B 1 125 ? -5.711 9.312 18.438 1 97 125 HIS B N 1
ATOM 3836 C CA . HIS B 1 125 ? -4.602 9.18 19.375 1 97 125 HIS B CA 1
ATOM 3837 C C . HIS B 1 125 ? -4.402 10.461 20.188 1 97 125 HIS B C 1
ATOM 3839 O O . HIS B 1 125 ? -3.359 10.648 20.812 1 97 125 HIS B O 1
ATOM 3845 N N . GLY B 1 126 ? -5.297 11.336 20.094 1 96.31 126 GLY B N 1
ATOM 3846 C CA . GLY B 1 126 ? -5.199 12.594 20.828 1 96.31 126 GLY B CA 1
ATOM 3847 C C . GLY B 1 126 ? -4.309 13.609 20.156 1 96.31 126 GLY B C 1
ATOM 3848 O O . GLY B 1 126 ? -3.881 14.586 20.781 1 96.31 126 GLY B O 1
ATOM 3849 N N . VAL B 1 127 ? -3.92 13.367 18.984 1 97.94 127 VAL B N 1
ATOM 3850 C CA . VAL B 1 127 ? -3.109 14.297 18.203 1 97.94 127 VAL B CA 1
ATOM 3851 C C . VAL B 1 127 ? -3.998 15.391 17.625 1 97.94 127 VAL B C 1
ATOM 3853 O O . VAL B 1 127 ? -5.031 15.094 17.016 1 97.94 127 VAL B O 1
ATOM 3856 N N . PRO B 1 128 ? -3.633 16.625 17.875 1 98.12 128 PRO B N 1
ATOM 3857 C CA . PRO B 1 128 ? -4.422 17.703 17.281 1 98.12 128 PRO B CA 1
ATOM 3858 C C . PRO B 1 128 ? -4.285 17.766 15.758 1 98.12 128 PRO B C 1
ATOM 3860 O O . PRO B 1 128 ? -3.18 17.953 15.242 1 98.12 128 PRO B O 1
ATOM 3863 N N . LEU B 1 129 ? -5.375 17.625 15.086 1 98.31 129 LEU B N 1
ATOM 3864 C CA . LEU B 1 129 ? -5.449 17.688 13.633 1 98.31 129 LEU B CA 1
ATOM 3865 C C . LEU B 1 129 ? -6.496 18.703 13.18 1 98.31 129 LEU B C 1
ATOM 3867 O O . LEU B 1 129 ? -7.566 18.797 13.789 1 98.31 129 LEU B O 1
ATOM 3871 N N . PRO B 1 130 ? -6.18 19.484 12.141 1 97.62 130 PRO B N 1
ATOM 3872 C CA . PRO B 1 130 ? -7.293 20.25 11.578 1 97.62 130 PRO B CA 1
ATOM 3873 C C . PRO B 1 130 ? -8.406 19.359 11.031 1 97.62 130 PRO B C 1
ATOM 3875 O O . PRO B 1 130 ? -8.133 18.25 10.539 1 97.62 130 PRO B O 1
ATOM 3878 N N . ASP B 1 131 ? -9.656 19.844 11.133 1 97.88 131 ASP B N 1
ATOM 3879 C CA . ASP B 1 131 ? -10.742 19.109 10.484 1 97.88 131 ASP B CA 1
ATOM 3880 C C . ASP B 1 131 ? -10.461 18.906 9 1 97.88 131 ASP B C 1
ATOM 3882 O O . ASP B 1 131 ? -10.156 19.859 8.289 1 97.88 131 ASP B O 1
ATOM 3886 N N . THR B 1 132 ? -10.531 17.656 8.562 1 98.12 132 THR B N 1
ATOM 3887 C CA . THR B 1 132 ? -10.086 17.297 7.223 1 98.12 132 THR B CA 1
ATOM 3888 C C . THR B 1 132 ? -11.055 16.297 6.574 1 98.12 132 THR B C 1
ATOM 3890 O O . THR B 1 132 ? -11.469 15.336 7.207 1 98.12 132 THR B O 1
ATOM 3893 N N . PHE B 1 133 ? -11.438 16.594 5.332 1 96.31 133 PHE B N 1
ATOM 3894 C CA . PHE B 1 133 ? -12.281 15.711 4.543 1 96.31 133 PHE B CA 1
ATOM 3895 C C . PHE B 1 133 ? -11.539 15.227 3.301 1 96.31 133 PHE B C 1
ATOM 3897 O O . PHE B 1 133 ? -10.711 15.953 2.744 1 96.31 133 PHE B O 1
ATOM 3904 N N . SER B 1 134 ? -11.781 14.016 2.916 1 95.38 134 SER B N 1
ATOM 3905 C CA . SER B 1 134 ? -11.32 13.469 1.643 1 95.38 134 SER B CA 1
ATOM 3906 C C . SER B 1 134 ? -12.328 12.469 1.077 1 95.38 134 SER B C 1
ATOM 3908 O O . SER B 1 134 ? -13.469 12.398 1.545 1 95.38 134 SER B O 1
ATOM 3910 N N . TYR B 1 135 ? -12.023 11.883 0.01 1 90.31 135 TYR B N 1
ATOM 3911 C CA . TYR B 1 135 ? -12.961 11.008 -0.683 1 90.31 135 TYR B CA 1
ATOM 3912 C C . TYR B 1 135 ? -12.234 9.867 -1.381 1 90.31 135 TYR B C 1
ATOM 3914 O O . TYR B 1 135 ? -11.008 9.914 -1.543 1 90.31 135 TYR B O 1
ATOM 3922 N N . GLY B 1 136 ? -13.031 8.805 -1.452 1 78.69 136 GLY B N 1
ATOM 3923 C CA . GLY B 1 136 ? -12.547 7.707 -2.279 1 78.69 136 GLY B CA 1
ATOM 3924 C C . GLY B 1 136 ? -13.094 7.742 -3.695 1 78.69 136 GLY B C 1
ATOM 3925 O O . GLY B 1 136 ? -14.07 8.438 -3.973 1 78.69 136 GLY B O 1
ATOM 3926 N N . GLY B 1 137 ? -12.516 7.09 -4.574 1 65.56 137 GLY B N 1
ATOM 3927 C CA . GLY B 1 137 ? -13 6.918 -5.934 1 65.56 137 GLY B CA 1
ATOM 3928 C C . GLY B 1 137 ? -12.562 8.031 -6.871 1 65.56 137 GLY B C 1
ATOM 3929 O O . GLY B 1 137 ? -12.297 9.148 -6.43 1 65.56 137 GLY B O 1
ATOM 3930 N N . HIS B 1 138 ? -12.242 7.684 -8.055 1 61 138 HIS B N 1
ATOM 3931 C CA . HIS B 1 138 ? -11.75 8.586 -9.094 1 61 138 HIS B CA 1
ATOM 3932 C C . HIS B 1 138 ? -12.82 9.602 -9.484 1 61 138 HIS B C 1
ATOM 3934 O O . HIS B 1 138 ? -14.016 9.281 -9.5 1 61 138 HIS B O 1
ATOM 3940 N N . GLU B 1 139 ? -12.453 10.789 -9.625 1 61.94 139 GLU B N 1
ATOM 3941 C CA . GLU B 1 139 ? -13.188 11.828 -10.352 1 61.94 139 GLU B CA 1
ATOM 3942 C C . GLU B 1 139 ? -14.344 12.359 -9.516 1 61.94 139 GLU B C 1
ATOM 3944 O O . GLU B 1 139 ? -15.398 12.711 -10.062 1 61.94 139 GLU B O 1
ATOM 3949 N N . ASN B 1 140 ? -13.977 12.344 -8.289 1 77.25 140 ASN B N 1
ATOM 3950 C CA . ASN B 1 140 ? -15.133 12.773 -7.512 1 77.25 140 ASN B CA 1
ATOM 3951 C C . ASN B 1 140 ? -14.859 14.078 -6.766 1 77.25 140 ASN B C 1
ATOM 3953 O O . ASN B 1 140 ? -15.461 14.336 -5.723 1 77.25 140 ASN B O 1
ATOM 3957 N N . PHE B 1 141 ? -14.039 14.891 -7.348 1 82.94 141 PHE B N 1
ATOM 3958 C CA . PHE B 1 141 ? -13.742 16.188 -6.73 1 82.94 141 PHE B CA 1
ATOM 3959 C C . PHE B 1 141 ? -14.992 17.047 -6.637 1 82.94 141 PHE B C 1
ATOM 3961 O O . PHE B 1 141 ? -15.219 17.719 -5.625 1 82.94 141 PHE B O 1
ATOM 3968 N N . ALA B 1 142 ? -15.828 16.938 -7.656 1 81.31 142 ALA B N 1
ATOM 3969 C CA . ALA B 1 142 ? -17 17.812 -7.762 1 81.31 142 ALA B CA 1
ATOM 3970 C C . ALA B 1 142 ? -17.984 17.547 -6.625 1 81.31 142 ALA B C 1
ATOM 3972 O O . ALA B 1 142 ? -18.625 18.469 -6.133 1 81.31 142 ALA B O 1
ATOM 3973 N N . LYS B 1 143 ? -18 16.391 -6.262 1 83.62 143 LYS B N 1
ATOM 3974 C CA . LYS B 1 143 ? -18.938 16.047 -5.195 1 83.62 143 LYS B CA 1
ATOM 3975 C C . LYS B 1 143 ? -18.516 16.703 -3.879 1 83.62 143 LYS B C 1
ATOM 3977 O O . LYS B 1 143 ? -19.359 16.969 -3.018 1 83.62 143 LYS B O 1
ATOM 3982 N N . MET B 1 144 ? -17.219 16.984 -3.744 1 88.38 144 MET B N 1
ATOM 3983 C CA . MET B 1 144 ? -16.688 17.516 -2.49 1 88.38 144 MET B CA 1
ATOM 3984 C C . MET B 1 144 ? -17.016 19 -2.344 1 88.38 144 MET B C 1
ATOM 3986 O O . MET B 1 144 ? -16.891 19.562 -1.256 1 88.38 144 MET B O 1
ATOM 3990 N N . ILE B 1 145 ? -17.453 19.594 -3.434 1 86.94 145 ILE B N 1
ATOM 3991 C CA . ILE B 1 145 ? -17.781 21.016 -3.387 1 86.94 145 ILE B CA 1
ATOM 3992 C C . ILE B 1 145 ? -18.891 21.25 -2.365 1 86.94 145 ILE B C 1
ATOM 3994 O O . ILE B 1 145 ? -18.797 22.172 -1.547 1 86.94 145 ILE B O 1
ATOM 3998 N N . ASP B 1 146 ? -19.828 20.344 -2.371 1 87.62 146 ASP B N 1
ATOM 3999 C CA . ASP B 1 146 ? -20.938 20.5 -1.426 1 87.62 146 ASP B CA 1
ATOM 4000 C C . ASP B 1 146 ? -20.594 19.844 -0.086 1 87.62 146 ASP B C 1
ATOM 4002 O O . ASP B 1 146 ? -20.859 20.406 0.973 1 87.62 146 ASP B O 1
ATOM 4006 N N . GLU B 1 147 ? -19.938 18.734 -0.134 1 89.44 147 GLU B N 1
ATOM 4007 C CA . GLU B 1 147 ? -19.672 17.938 1.062 1 89.44 147 GLU B CA 1
ATOM 4008 C C . GLU B 1 147 ? -18.703 18.656 1.995 1 89.44 147 GLU B C 1
ATOM 4010 O O . GLU B 1 147 ? -18.766 18.5 3.215 1 89.44 147 GLU B O 1
ATOM 4015 N N . ALA B 1 148 ? -17.844 19.406 1.472 1 89.5 148 ALA B N 1
ATOM 4016 C CA . ALA B 1 148 ? -16.781 20.031 2.262 1 89.5 148 ALA B CA 1
ATOM 4017 C C . ALA B 1 148 ? -17.25 21.359 2.846 1 89.5 148 ALA B C 1
ATOM 4019 O O . ALA B 1 148 ? -16.531 21.984 3.635 1 89.5 148 ALA B O 1
ATOM 4020 N N . GLU B 1 149 ? -18.422 21.844 2.52 1 90.69 149 GLU B N 1
ATOM 4021 C CA . GLU B 1 149 ? -18.906 23.141 2.971 1 90.69 149 GLU B CA 1
ATOM 4022 C C . GLU B 1 149 ? -18.938 23.219 4.492 1 90.69 149 GLU B C 1
ATOM 4024 O O . GLU B 1 149 ? -18.797 24.297 5.07 1 90.69 149 GLU B O 1
ATOM 4029 N N . VAL B 1 150 ? -19.109 22.141 5.082 1 90.12 150 VAL B N 1
ATOM 4030 C CA . VAL B 1 150 ? -19.188 22.078 6.535 1 90.12 150 VAL B CA 1
ATOM 4031 C C . VAL B 1 150 ? -17.875 22.562 7.152 1 90.12 150 VAL B C 1
ATOM 4033 O O . VAL B 1 150 ? -17.859 23.016 8.297 1 90.12 150 VAL B O 1
ATOM 4036 N N . LEU B 1 151 ? -16.781 22.516 6.484 1 93.62 151 LEU B N 1
ATOM 4037 C CA . LEU B 1 151 ? -15.477 22.969 6.945 1 93.62 151 LEU B CA 1
ATOM 4038 C C . LEU B 1 151 ? -15.406 24.5 6.926 1 93.62 151 LEU B C 1
ATOM 4040 O O . LEU B 1 151 ? -14.508 25.094 7.523 1 93.62 151 LEU B O 1
ATOM 4044 N N . GLU B 1 152 ? -16.312 25.062 6.258 1 93.5 152 GLU B N 1
ATOM 4045 C CA . GLU B 1 152 ? -16.406 26.516 6.129 1 93.5 152 GLU B CA 1
ATOM 4046 C C . GLU B 1 152 ? -15.266 27.062 5.27 1 93.5 152 GLU B C 1
ATOM 4048 O O . GLU B 1 152 ? -14.195 26.453 5.184 1 93.5 152 GLU B O 1
ATOM 4053 N N . PHE B 1 153 ? -15.531 28.219 4.648 1 94.75 153 PHE B N 1
ATOM 4054 C CA . PHE B 1 153 ? -14.547 28.938 3.846 1 94.75 153 PHE B CA 1
ATOM 4055 C C . PHE B 1 153 ? -13.914 30.078 4.648 1 94.75 153 PHE B C 1
ATOM 4057 O O . PHE B 1 153 ? -14.547 30.641 5.539 1 94.75 153 PHE B O 1
ATOM 4064 N N . PRO B 1 154 ? -12.664 30.5 4.461 1 96.06 154 PRO B N 1
ATOM 4065 C CA . PRO B 1 154 ? -11.781 29.828 3.506 1 96.06 154 PRO B CA 1
ATOM 4066 C C . PRO B 1 154 ? -11.312 28.469 3.996 1 96.06 154 PRO B C 1
ATOM 4068 O O . PRO B 1 154 ? -11.234 28.234 5.203 1 96.06 154 PRO B O 1
ATOM 4071 N N . MET B 1 155 ? -11.055 27.516 3.061 1 96.12 155 MET B N 1
ATOM 4072 C CA . MET B 1 155 ? -10.531 26.203 3.42 1 96.12 155 MET B CA 1
ATOM 4073 C C . MET B 1 155 ? -9.328 25.844 2.553 1 96.12 155 MET B C 1
ATOM 4075 O O . MET B 1 155 ? -9.148 26.391 1.466 1 96.12 155 MET B O 1
ATOM 4079 N N . VAL B 1 156 ? -8.484 24.969 3.064 1 95.81 156 VAL B N 1
ATOM 4080 C CA . VAL B 1 156 ? -7.27 24.547 2.371 1 95.81 156 VAL B CA 1
ATOM 4081 C C . VAL B 1 156 ? -7.559 23.297 1.543 1 95.81 156 VAL B C 1
ATOM 4083 O O . VAL B 1 156 ? -8.203 22.359 2.021 1 95.81 156 VAL B O 1
ATOM 4086 N N . VAL B 1 157 ? -7.156 23.297 0.305 1 93.94 157 VAL B N 1
ATOM 4087 C CA . VAL B 1 157 ? -7.285 22.156 -0.601 1 93.94 157 VAL B CA 1
ATOM 4088 C C . VAL B 1 157 ? -5.898 21.672 -1.016 1 93.94 157 VAL B C 1
ATOM 4090 O O . VAL B 1 157 ? -5.09 22.438 -1.537 1 93.94 157 VAL B O 1
ATOM 4093 N N . LYS B 1 158 ? -5.66 20.359 -0.685 1 93.12 158 LYS B N 1
ATOM 4094 C CA . LYS B 1 158 ? -4.348 19.781 -0.952 1 93.12 158 LYS B CA 1
ATOM 4095 C C . LYS B 1 158 ? -4.469 18.469 -1.701 1 93.12 158 LYS B C 1
ATOM 4097 O O . LYS B 1 158 ? -5.312 17.625 -1.366 1 93.12 158 LYS B O 1
ATOM 4102 N N . ASN B 1 159 ? -3.625 18.375 -2.762 1 91.81 159 ASN B N 1
ATOM 4103 C CA . ASN B 1 159 ? -3.457 17.031 -3.314 1 91.81 159 ASN B CA 1
ATOM 4104 C C . ASN B 1 159 ? -2.836 16.078 -2.299 1 91.81 159 ASN B C 1
ATOM 4106 O O . ASN B 1 159 ? -1.86 16.422 -1.63 1 91.81 159 ASN B O 1
ATOM 4110 N N . THR B 1 160 ? -3.352 14.867 -2.156 1 92.5 160 THR B N 1
ATOM 4111 C CA . THR B 1 160 ? -2.9 13.977 -1.096 1 92.5 160 THR B CA 1
ATOM 4112 C C . THR B 1 160 ? -1.452 13.547 -1.325 1 92.5 160 THR B C 1
ATOM 4114 O O . THR B 1 160 ? -0.756 13.164 -0.384 1 92.5 160 THR B O 1
ATOM 4117 N N . ARG B 1 161 ? -0.979 13.602 -2.551 1 90.06 161 ARG B N 1
ATOM 4118 C CA . ARG B 1 161 ? 0.391 13.219 -2.881 1 90.06 161 ARG B CA 1
ATOM 4119 C C . ARG B 1 161 ? 1.222 14.438 -3.266 1 90.06 161 ARG B C 1
ATOM 4121 O O . ARG B 1 161 ? 2.326 14.297 -3.797 1 90.06 161 ARG B O 1
ATOM 4128 N N . GLY B 1 162 ? 0.658 15.539 -3.084 1 84.06 162 GLY B N 1
ATOM 4129 C CA . GLY B 1 162 ? 1.381 16.75 -3.441 1 84.06 162 GLY B CA 1
ATOM 4130 C C . GLY B 1 162 ? 2.633 16.953 -2.613 1 84.06 162 GLY B C 1
ATOM 4131 O O . GLY B 1 162 ? 2.736 16.453 -1.492 1 84.06 162 GLY B O 1
ATOM 4132 N N . HIS B 1 163 ? 3.557 17.703 -3.305 1 78.88 163 HIS B N 1
ATOM 4133 C CA . HIS B 1 163 ? 4.828 17.984 -2.646 1 78.88 163 HIS B CA 1
ATOM 4134 C C . HIS B 1 163 ? 5.297 19.406 -2.93 1 78.88 163 HIS B C 1
ATOM 4136 O O . HIS B 1 163 ? 4.844 20.031 -3.893 1 78.88 163 HIS B O 1
ATOM 4142 N N . ARG B 1 164 ? 6.102 19.875 -2.002 1 75.56 164 ARG B N 1
ATOM 4143 C CA . ARG B 1 164 ? 6.789 21.141 -2.188 1 75.56 164 ARG B CA 1
ATOM 4144 C C . ARG B 1 164 ? 5.793 22.297 -2.312 1 75.56 164 ARG B C 1
ATOM 4146 O O . ARG B 1 164 ? 6.035 23.25 -3.043 1 75.56 164 ARG B O 1
ATOM 4153 N N . GLY B 1 165 ? 4.695 22.062 -1.678 1 75.25 165 GLY B N 1
ATOM 4154 C CA . GLY B 1 165 ? 3.697 23.109 -1.692 1 75.25 165 GL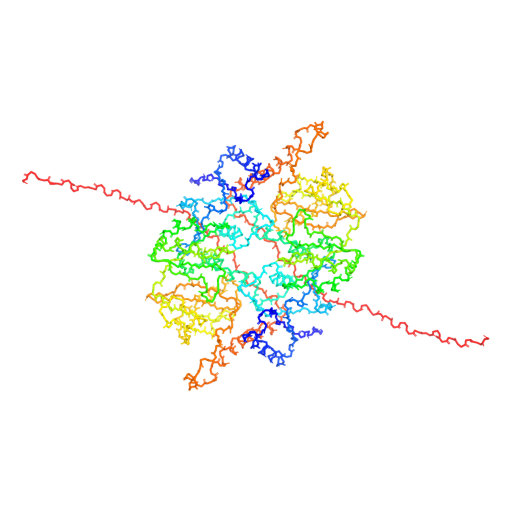Y B CA 1
ATOM 4155 C C . GLY B 1 165 ? 2.957 23.219 -3.014 1 75.25 165 GLY B C 1
ATOM 4156 O O . GLY B 1 165 ? 2.078 24.062 -3.172 1 75.25 165 GLY B O 1
ATOM 4157 N N . LYS B 1 166 ? 3.256 22.219 -3.809 1 77.5 166 LYS B N 1
ATOM 4158 C CA . LYS B 1 166 ? 2.568 22.203 -5.098 1 77.5 166 LYS B CA 1
ATOM 4159 C C . LYS B 1 166 ? 1.164 21.609 -4.961 1 77.5 166 LYS B C 1
ATOM 4161 O O . LYS B 1 166 ? 0.918 20.766 -4.098 1 77.5 166 LYS B O 1
ATOM 4166 N N . ALA B 1 167 ? 0.262 22.109 -5.555 1 82.62 167 ALA B N 1
ATOM 4167 C CA . ALA B 1 167 ? -1.124 21.641 -5.598 1 82.62 167 ALA B CA 1
ATOM 4168 C C . ALA B 1 167 ? -1.817 21.875 -4.254 1 82.62 167 ALA B C 1
ATOM 4170 O O . ALA B 1 167 ? -2.49 20.969 -3.74 1 82.62 167 ALA B O 1
ATOM 4171 N N . VAL B 1 168 ? -1.394 22.812 -3.523 1 88.44 168 VAL B N 1
ATOM 4172 C CA . VAL B 1 168 ? -2.045 23.297 -2.314 1 88.44 168 VAL B CA 1
ATOM 4173 C C . VAL B 1 168 ? -2.68 24.656 -2.586 1 88.44 168 VAL B C 1
ATOM 4175 O O . VAL B 1 168 ? -2.023 25.562 -3.102 1 88.44 168 VAL B O 1
ATOM 4178 N N . PHE B 1 169 ? -3.969 24.812 -2.156 1 90.25 169 PHE B N 1
ATOM 4179 C CA . PHE B 1 169 ? -4.703 26.031 -2.449 1 90.25 169 PHE B CA 1
ATOM 4180 C C . PHE B 1 169 ? -5.574 26.438 -1.265 1 90.25 169 PHE B C 1
ATOM 4182 O O . PHE B 1 169 ? -6.016 25.594 -0.491 1 90.25 169 PHE B O 1
ATOM 4189 N N . LEU B 1 170 ? -5.652 27.75 -1.179 1 93.88 170 LEU B N 1
ATOM 4190 C CA . LEU B 1 170 ? -6.66 28.281 -0.277 1 93.88 170 LEU B CA 1
ATOM 4191 C C . LEU B 1 170 ? -7.93 28.656 -1.04 1 93.88 170 LEU B C 1
ATOM 4193 O O . LEU B 1 170 ? -7.949 29.641 -1.785 1 93.88 170 LEU B O 1
ATOM 4197 N N . ALA B 1 171 ? -8.938 27.891 -0.886 1 94.44 171 ALA B N 1
ATOM 4198 C CA . ALA B 1 171 ? -10.227 28.188 -1.515 1 94.44 171 ALA B CA 1
ATOM 4199 C C . ALA B 1 171 ? -11.008 29.219 -0.697 1 94.44 171 ALA B C 1
ATOM 4201 O O . ALA B 1 171 ? -11.383 28.953 0.448 1 94.44 171 ALA B O 1
ATOM 4202 N N . ARG B 1 172 ? -11.367 30.266 -1.277 1 94.88 172 ARG B N 1
ATOM 4203 C CA . ARG B 1 172 ? -11.977 31.375 -0.562 1 94.88 172 ARG B CA 1
ATOM 4204 C C . ARG B 1 172 ? -13.484 31.188 -0.432 1 94.88 172 ARG B C 1
ATOM 4206 O O . ARG B 1 172 ? -14.086 31.625 0.553 1 94.88 172 ARG B O 1
ATOM 4213 N N . ASP B 1 173 ? -14.094 30.703 -1.437 1 93.75 173 ASP B N 1
ATOM 4214 C CA . ASP B 1 173 ? -15.531 30.438 -1.462 1 93.75 173 ASP B CA 1
ATOM 4215 C C . ASP B 1 173 ? -15.859 29.266 -2.383 1 93.75 173 ASP B C 1
ATOM 4217 O O . ASP B 1 173 ? -14.961 28.656 -2.965 1 93.75 173 ASP B O 1
ATOM 4221 N N . LYS B 1 174 ? -17.125 29 -2.406 1 92.94 174 LYS B N 1
ATOM 4222 C CA . LYS B 1 174 ? -17.609 27.859 -3.16 1 92.94 174 LYS B CA 1
ATOM 4223 C C . LYS B 1 174 ? -17.297 28 -4.648 1 92.94 174 LYS B C 1
ATOM 4225 O O . LYS B 1 174 ? -16.938 27.031 -5.312 1 92.94 174 LYS B O 1
ATOM 4230 N N . HIS B 1 175 ? -17.453 29.141 -5.164 1 92 175 HIS B N 1
ATOM 4231 C CA . HIS B 1 175 ? -17.188 29.406 -6.574 1 92 175 HIS B CA 1
ATOM 4232 C C . HIS B 1 175 ? -15.711 29.188 -6.902 1 92 175 HIS B C 1
ATOM 4234 O O . HIS B 1 175 ? -15.375 28.594 -7.926 1 92 175 HIS B O 1
ATOM 4240 N N . HIS B 1 176 ? -14.891 29.688 -6.047 1 92.81 176 HIS B N 1
ATOM 4241 C CA . HIS B 1 176 ? -13.461 29.484 -6.215 1 92.81 176 HIS B CA 1
ATOM 4242 C C . HIS B 1 176 ? -13.109 28 -6.219 1 92.81 176 HIS B C 1
ATOM 4244 O O . HIS B 1 176 ? -12.32 27.547 -7.047 1 92.81 176 HIS B O 1
ATOM 4250 N N . LEU B 1 177 ? -13.664 27.297 -5.348 1 91.06 177 LEU B N 1
ATOM 4251 C CA . LEU B 1 177 ? -13.453 25.844 -5.258 1 91.06 177 LEU B CA 1
ATOM 4252 C C . LEU B 1 177 ? -13.883 25.156 -6.543 1 91.06 177 LEU B C 1
ATOM 4254 O O . LEU B 1 177 ? -13.195 24.266 -7.031 1 91.06 177 LEU B O 1
ATOM 4258 N N . ALA B 1 178 ? -14.945 25.531 -7.074 1 89.19 178 ALA B N 1
ATOM 4259 C CA . ALA B 1 178 ? -15.445 24.984 -8.328 1 89.19 178 ALA B CA 1
ATOM 4260 C C . ALA B 1 178 ? -14.477 25.266 -9.477 1 89.19 178 ALA B C 1
ATOM 4262 O O . ALA B 1 178 ? -14.242 24.406 -10.328 1 89.19 178 ALA B O 1
ATOM 4263 N N . ASP B 1 179 ? -13.914 26.391 -9.5 1 88.19 179 ASP B N 1
ATOM 4264 C CA . ASP B 1 179 ? -12.945 26.766 -10.531 1 88.19 179 ASP B CA 1
ATOM 4265 C C . ASP B 1 179 ? -11.695 25.891 -10.438 1 88.19 179 ASP B C 1
ATOM 4267 O O . ASP B 1 179 ? -11.133 25.5 -11.461 1 88.19 179 ASP B O 1
ATOM 4271 N N . LEU B 1 180 ? -11.312 25.609 -9.219 1 84.19 180 LEU B N 1
ATOM 4272 C CA . LEU B 1 180 ? -10.141 24.781 -8.992 1 84.19 180 LEU B CA 1
ATOM 4273 C C . LEU B 1 180 ? -10.352 23.375 -9.555 1 84.19 180 LEU B C 1
ATOM 4275 O O . LEU B 1 180 ? -9.43 22.766 -10.086 1 84.19 180 LEU B O 1
ATOM 4279 N N . SER B 1 181 ? -11.516 22.875 -9.422 1 81.69 181 SER B N 1
ATOM 4280 C CA . SER B 1 181 ? -11.852 21.531 -9.883 1 81.69 181 SER B CA 1
ATOM 4281 C C . SER B 1 181 ? -11.508 21.359 -11.359 1 81.69 181 SER B C 1
ATOM 4283 O O . SER B 1 181 ? -11.156 20.25 -11.789 1 81.69 181 SER B O 1
ATOM 4285 N N . HIS B 1 182 ? -11.477 22.422 -12.094 1 77.69 182 HIS B N 1
ATOM 4286 C CA . HIS B 1 182 ? -11.219 22.375 -13.531 1 77.69 182 HIS B CA 1
ATOM 4287 C C . HIS B 1 182 ? -9.734 22.5 -13.836 1 77.69 182 HIS B C 1
ATOM 4289 O O . HIS B 1 182 ? -9.289 22.156 -14.938 1 77.69 182 HIS B O 1
ATOM 4295 N N . LEU B 1 183 ? -9.016 22.859 -12.789 1 70.19 183 LEU B N 1
ATOM 4296 C CA . LEU B 1 183 ? -7.621 23.203 -13.047 1 70.19 183 LEU B CA 1
ATOM 4297 C C . LEU B 1 183 ? -6.688 22.109 -12.523 1 70.19 183 LEU B C 1
ATOM 4299 O O . LEU B 1 183 ? -5.508 22.078 -12.891 1 70.19 183 LEU B O 1
ATOM 4303 N N . ILE B 1 184 ? -7.32 21.25 -11.82 1 72.88 184 ILE B N 1
ATOM 4304 C CA . ILE B 1 184 ? -6.402 20.375 -11.102 1 72.88 184 ILE B CA 1
ATOM 4305 C C . ILE B 1 184 ? -6.383 18.984 -11.758 1 72.88 184 ILE B C 1
ATOM 4307 O O . ILE B 1 184 ? -7.312 18.625 -12.477 1 72.88 184 ILE B O 1
ATOM 4311 N N . ARG B 1 185 ? -5.184 18.328 -11.562 1 72.06 185 ARG B N 1
ATOM 4312 C CA . ARG B 1 185 ? -5.031 16.953 -11.992 1 72.06 185 ARG B CA 1
ATOM 4313 C C . ARG B 1 185 ? -5.641 15.992 -10.977 1 72.06 185 ARG B C 1
ATOM 4315 O O . ARG B 1 185 ? -5.559 16.219 -9.766 1 72.06 185 ARG B O 1
ATOM 4322 N N . HIS B 1 186 ? -6.18 15 -11.484 1 68 186 HIS B N 1
ATOM 4323 C CA . HIS B 1 186 ? -6.973 14.148 -10.609 1 68 186 HIS B CA 1
ATOM 4324 C C . HIS B 1 186 ? -6.332 12.773 -10.445 1 68 186 HIS B C 1
ATOM 4326 O O . HIS B 1 186 ? -7.027 11.781 -10.211 1 68 186 HIS B O 1
ATOM 4332 N N . ASP B 1 187 ? -5.051 12.695 -10.547 1 74.69 187 ASP B N 1
ATOM 4333 C CA . ASP B 1 187 ? -4.375 11.406 -10.438 1 74.69 187 ASP B CA 1
ATOM 4334 C C . ASP B 1 187 ? -4.52 10.828 -9.031 1 74.69 187 ASP B C 1
ATOM 4336 O O . ASP B 1 187 ? -4.578 9.609 -8.859 1 74.69 187 ASP B O 1
ATOM 4340 N N . ALA B 1 188 ? -4.535 11.695 -8.047 1 83.62 188 ALA B N 1
ATOM 4341 C CA . ALA B 1 188 ? -4.805 11.336 -6.66 1 83.62 188 ALA B CA 1
ATOM 4342 C C . ALA B 1 188 ? -5.906 12.211 -6.07 1 83.62 188 ALA B C 1
ATOM 4344 O O . ALA B 1 188 ? -6.129 13.328 -6.531 1 83.62 188 ALA B O 1
ATOM 4345 N N . PRO B 1 189 ? -6.527 11.68 -5.062 1 90.62 189 PRO B N 1
ATOM 4346 C CA . PRO B 1 189 ? -7.57 12.492 -4.441 1 90.62 189 PRO B CA 1
ATOM 4347 C C . PRO B 1 189 ? -7.008 13.734 -3.746 1 90.62 189 PRO B C 1
ATOM 4349 O O . PRO B 1 189 ? -5.797 13.828 -3.523 1 90.62 189 PRO B O 1
ATOM 4352 N N . TYR B 1 190 ? -7.934 14.672 -3.531 1 92.69 190 TYR B N 1
ATOM 4353 C CA . TYR B 1 190 ? -7.598 15.859 -2.754 1 92.69 190 TYR B CA 1
ATOM 4354 C C . TYR B 1 190 ? -8.18 15.773 -1.348 1 92.69 190 TYR B C 1
ATOM 4356 O O . TYR B 1 190 ? -9.133 15.031 -1.108 1 92.69 190 TYR B O 1
ATOM 4364 N N . LEU B 1 191 ? -7.523 16.422 -0.481 1 94.75 191 LEU B N 1
ATOM 4365 C CA . LEU B 1 191 ? -8.133 16.609 0.832 1 94.75 191 LEU B CA 1
ATOM 4366 C C . LEU B 1 191 ? -8.523 18.078 1.04 1 94.75 191 LEU B C 1
ATOM 4368 O O . LEU B 1 191 ? -7.938 18.969 0.426 1 94.75 191 LEU B O 1
ATOM 4372 N N . PHE B 1 192 ? -9.516 18.297 1.81 1 95.75 192 PHE B N 1
ATOM 4373 C CA . PHE B 1 192 ? -10.086 19.578 2.197 1 95.75 192 PHE B CA 1
ATOM 4374 C C . PHE B 1 192 ? -9.953 19.797 3.699 1 95.75 192 PHE B C 1
ATOM 4376 O O . PHE B 1 192 ? -10.352 18.953 4.496 1 95.75 192 PHE B O 1
ATOM 4383 N N . GLN B 1 193 ? -9.414 20.906 4.035 1 97.25 193 GLN B N 1
ATOM 4384 C CA . GLN B 1 193 ? -9.023 21.062 5.43 1 97.25 193 GLN B CA 1
ATOM 4385 C C . GLN B 1 193 ? -9.375 22.453 5.949 1 97.25 193 GLN B C 1
ATOM 4387 O O . GLN B 1 193 ? -9.266 23.438 5.223 1 97.25 193 GLN B O 1
ATOM 4392 N N . LYS B 1 194 ? -9.742 22.453 7.184 1 97 194 LYS B N 1
ATOM 4393 C CA . LYS B 1 194 ? -9.984 23.734 7.84 1 97 194 LYS B CA 1
ATOM 4394 C C . LYS B 1 194 ? -8.734 24.609 7.816 1 97 194 LYS B C 1
ATOM 4396 O O . LYS B 1 194 ? -7.629 24.125 8.094 1 97 194 LYS B O 1
ATOM 4401 N N . TYR B 1 195 ? -9.016 25.875 7.477 1 96.56 195 TYR B N 1
ATOM 4402 C CA . TYR B 1 195 ? -7.93 26.844 7.398 1 96.56 195 TYR B CA 1
ATOM 4403 C C . TYR B 1 195 ? -7.523 27.328 8.781 1 96.56 195 TYR B C 1
ATOM 4405 O O . TYR B 1 195 ? -8.375 27.75 9.57 1 96.56 195 TYR B O 1
ATOM 4413 N N . VAL B 1 196 ? -6.215 27.219 9.031 1 95.25 196 VAL B N 1
ATOM 4414 C CA . VAL B 1 196 ? -5.664 27.766 10.273 1 95.25 196 VAL B CA 1
ATOM 4415 C C . VAL B 1 196 ? -5.043 29.125 10.008 1 95.25 196 VAL B C 1
ATOM 4417 O O . VAL B 1 196 ? -3.85 29.234 9.727 1 95.25 196 VAL B O 1
ATOM 4420 N N . LYS B 1 197 ? -5.762 30.094 10.219 1 93.81 197 LYS B N 1
ATOM 4421 C CA . LYS B 1 197 ? -5.398 31.453 9.812 1 93.81 197 LYS B CA 1
ATOM 4422 C C . LYS B 1 197 ? -4.152 31.938 10.555 1 93.81 197 LYS B C 1
ATOM 4424 O O . LYS B 1 197 ? -3.322 32.656 9.984 1 93.81 197 LYS B O 1
ATOM 4429 N N . GLU B 1 198 ? -4.008 31.547 11.805 1 92.12 198 GLU B N 1
ATOM 4430 C CA . GLU B 1 198 ? -2.902 31.984 12.641 1 92.12 198 GLU B CA 1
ATOM 4431 C C . GLU B 1 198 ? -1.56 31.516 12.094 1 92.12 198 GLU B C 1
ATOM 4433 O O . GLU B 1 198 ? -0.515 32.094 12.422 1 92.12 198 GLU B O 1
ATOM 4438 N N . SER B 1 199 ? -1.598 30.516 11.281 1 93.19 199 SER B N 1
ATOM 4439 C CA . SER B 1 199 ? -0.365 29.938 10.758 1 93.19 199 SER B CA 1
ATOM 4440 C C . SER B 1 199 ? -0.17 30.297 9.289 1 93.19 199 SER B C 1
ATOM 4442 O O . SER B 1 199 ? 0.656 29.688 8.602 1 93.19 199 SER B O 1
ATOM 4444 N N . HIS B 1 200 ? -0.907 31.266 8.82 1 93.31 200 HIS B N 1
ATOM 4445 C CA . HIS B 1 200 ? -0.776 31.656 7.426 1 93.31 200 HIS B CA 1
ATOM 4446 C C . HIS B 1 200 ? 0.667 32.031 7.09 1 93.31 200 HIS B C 1
ATOM 4448 O O . HIS B 1 200 ? 1.253 32.906 7.719 1 93.31 200 HIS B O 1
ATOM 4454 N N . GLY B 1 201 ? 1.221 31.266 6.199 1 91.06 201 GLY B N 1
ATOM 4455 C CA . GLY B 1 201 ? 2.559 31.547 5.699 1 91.06 201 GLY B CA 1
ATOM 4456 C C . GLY B 1 201 ? 3.652 31.125 6.66 1 91.06 201 GLY B C 1
ATOM 4457 O O . GLY B 1 201 ? 4.809 31.531 6.516 1 91.06 201 GLY B O 1
ATOM 4458 N N . LYS B 1 202 ? 3.271 30.422 7.645 1 92 202 LYS B N 1
ATOM 4459 C CA . LYS B 1 202 ? 4.266 30 8.633 1 92 202 LYS B CA 1
ATOM 4460 C C . LYS B 1 202 ? 3.99 28.578 9.117 1 92 202 LYS B C 1
ATOM 4462 O O . LYS B 1 202 ? 2.834 28.203 9.32 1 92 202 LYS B O 1
ATOM 4467 N N . ASP B 1 203 ? 5.023 27.797 9.234 1 92.94 203 ASP B N 1
ATOM 4468 C CA . ASP B 1 203 ? 4.969 26.5 9.891 1 92.94 203 ASP B CA 1
ATOM 4469 C C . ASP B 1 203 ? 6.312 26.141 10.523 1 92.94 203 ASP B C 1
ATOM 4471 O O . ASP B 1 203 ? 7.309 26.828 10.297 1 92.94 203 ASP B O 1
ATOM 4475 N N . VAL B 1 204 ? 6.309 25.266 11.422 1 92.69 204 VAL B N 1
ATOM 4476 C CA . VAL B 1 204 ? 7.527 24.797 12.07 1 92.69 204 VAL B CA 1
ATOM 4477 C C . VAL B 1 204 ? 7.82 23.359 11.648 1 92.69 204 VAL B C 1
ATOM 4479 O O . VAL B 1 204 ? 6.973 22.469 11.805 1 92.69 204 VAL B O 1
ATOM 4482 N N . ARG B 1 205 ? 8.984 23.188 11.125 1 90.31 205 ARG B N 1
ATOM 4483 C CA . ARG B 1 205 ? 9.453 21.828 10.844 1 90.31 205 ARG B CA 1
ATOM 4484 C C . ARG B 1 205 ? 10.305 21.297 11.992 1 90.31 205 ARG B C 1
ATOM 4486 O O . ARG B 1 205 ? 11.273 21.938 12.406 1 90.31 205 ARG B O 1
ATOM 4493 N N . VAL B 1 206 ? 9.898 20.141 12.461 1 91.88 206 VAL B N 1
ATOM 4494 C CA . VAL B 1 206 ? 10.609 19.469 13.539 1 91.88 206 VAL B CA 1
ATOM 4495 C C . VAL B 1 206 ? 11.25 18.188 13.016 1 91.88 206 VAL B C 1
ATOM 4497 O O . VAL B 1 206 ? 10.562 17.312 12.477 1 91.88 206 VAL B O 1
ATOM 4500 N N . ILE B 1 207 ? 12.539 18.047 13.188 1 88 207 ILE B N 1
ATOM 4501 C CA . ILE B 1 207 ? 13.25 16.844 12.766 1 88 207 ILE B CA 1
ATOM 4502 C C . ILE B 1 207 ? 13.375 15.875 13.938 1 88 207 ILE B C 1
ATOM 4504 O O . ILE B 1 207 ? 13.906 16.234 14.992 1 88 207 ILE B O 1
ATOM 4508 N N . VAL B 1 208 ? 12.852 14.703 13.727 1 89.56 208 VAL B N 1
ATOM 4509 C CA . VAL B 1 208 ? 12.875 13.672 14.758 1 89.56 208 VAL B CA 1
ATOM 4510 C C . VAL B 1 208 ? 13.703 12.477 14.281 1 89.56 208 VAL B C 1
ATOM 4512 O O . VAL B 1 208 ? 13.492 11.961 13.18 1 89.56 208 VAL B O 1
ATOM 4515 N N . VAL B 1 209 ? 14.688 12.055 15.07 1 85.5 209 VAL B N 1
ATOM 4516 C CA . VAL B 1 209 ? 15.508 10.883 14.812 1 85.5 209 VAL B CA 1
ATOM 4517 C C . VAL B 1 209 ? 15.508 9.969 16.031 1 85.5 209 VAL B C 1
ATOM 4519 O O . VAL B 1 209 ? 15.883 10.391 17.141 1 85.5 209 VAL B O 1
ATOM 4522 N N . GLY B 1 210 ? 15.102 8.789 15.859 1 83.19 210 GLY B N 1
ATOM 4523 C CA . GLY B 1 210 ? 15.094 7.836 16.953 1 83.19 210 GLY B CA 1
ATOM 4524 C C . GLY B 1 210 ? 14.25 8.289 18.141 1 83.19 210 GLY B C 1
ATOM 4525 O O . GLY B 1 210 ? 14.664 8.148 19.297 1 83.19 210 GLY B O 1
ATOM 4526 N N . GLY B 1 211 ? 13.242 9.023 17.844 1 86.38 211 GLY B N 1
ATOM 4527 C CA . GLY B 1 211 ? 12.344 9.461 18.891 1 86.38 211 GLY B CA 1
ATOM 4528 C C . GLY B 1 211 ? 12.836 10.695 19.625 1 86.38 211 GLY B C 1
ATOM 4529 O O . GLY B 1 211 ? 12.352 11.016 20.719 1 86.38 211 GLY B O 1
ATOM 4530 N N . ARG B 1 212 ? 13.781 11.383 19.047 1 85.69 212 ARG B N 1
ATOM 4531 C CA . ARG B 1 212 ? 14.305 12.609 19.656 1 85.69 212 ARG B CA 1
ATOM 4532 C C . ARG B 1 212 ? 14.281 13.758 18.641 1 85.69 212 ARG B C 1
ATOM 4534 O O . ARG B 1 212 ? 14.594 13.562 17.469 1 85.69 212 ARG B O 1
ATOM 4541 N N . VAL B 1 213 ? 13.938 14.891 19.203 1 88.19 213 VAL B N 1
ATOM 4542 C CA . VAL B 1 213 ? 14 16.094 18.375 1 88.19 213 VAL B CA 1
ATOM 4543 C C . VAL B 1 213 ? 15.453 16.531 18.203 1 88.19 213 VAL B C 1
ATOM 4545 O O . VAL B 1 213 ? 16.156 16.75 19.188 1 88.19 213 VAL B O 1
ATOM 4548 N N . VAL B 1 214 ? 15.867 16.641 16.984 1 80.88 214 VAL B N 1
ATOM 4549 C CA . VAL B 1 214 ? 17.266 16.984 16.766 1 80.88 214 VAL B CA 1
ATOM 4550 C C . VAL B 1 214 ? 17.375 18.359 16.109 1 80.88 214 VAL B C 1
ATOM 4552 O O . VAL B 1 214 ? 18.469 18.938 16.047 1 80.88 214 VAL B O 1
ATOM 4555 N N . GLY B 1 215 ? 16.25 18.828 15.664 1 81 215 GLY B N 1
ATOM 4556 C CA . GLY B 1 215 ? 16.234 20.141 15.039 1 81 215 GLY B CA 1
ATOM 4557 C C . GLY B 1 215 ? 14.844 20.672 14.789 1 81 215 GLY B C 1
ATOM 4558 O O . GLY B 1 215 ? 13.898 19.906 14.625 1 81 215 GLY B O 1
ATOM 4559 N N . THR B 1 216 ? 14.789 22.047 14.844 1 86.38 216 THR B N 1
ATOM 4560 C CA . THR B 1 216 ? 13.539 22.734 14.562 1 86.38 216 THR B CA 1
ATOM 4561 C C . THR B 1 216 ? 13.781 23.938 13.648 1 86.38 216 THR B C 1
ATOM 4563 O O . THR B 1 216 ? 14.789 24.641 13.789 1 86.38 216 THR B O 1
ATOM 4566 N N . MET B 1 217 ? 12.836 24.047 12.734 1 82.75 217 MET B N 1
ATOM 4567 C CA . MET B 1 217 ? 12.961 25.156 11.789 1 82.75 217 MET B CA 1
ATOM 4568 C C . MET B 1 217 ? 11.617 25.859 11.586 1 82.75 217 MET B C 1
ATOM 4570 O O . MET B 1 217 ? 10.625 25.203 11.266 1 82.75 217 MET B O 1
ATOM 4574 N N . LEU B 1 218 ? 11.695 27.156 11.812 1 87.88 218 LEU B N 1
ATOM 4575 C CA . LEU B 1 218 ? 10.539 27.969 11.445 1 87.88 218 LEU B CA 1
ATOM 4576 C C . LEU B 1 218 ? 10.617 28.391 9.977 1 87.88 218 LEU B C 1
ATOM 4578 O O . LEU B 1 218 ? 11.617 28.953 9.539 1 87.88 218 LEU B O 1
ATOM 4582 N N . ARG B 1 219 ? 9.594 28.016 9.219 1 87.25 219 ARG B N 1
ATOM 4583 C CA . ARG B 1 219 ? 9.539 28.406 7.812 1 87.25 219 ARG B CA 1
ATOM 4584 C C . ARG B 1 219 ? 8.484 29.484 7.586 1 87.25 219 ARG B C 1
ATOM 4586 O O . ARG B 1 219 ? 7.363 29.391 8.086 1 87.25 219 ARG B O 1
ATOM 4593 N N . CYS B 1 220 ? 8.891 30.516 6.828 1 87.88 220 CYS B N 1
ATOM 4594 C CA . CYS B 1 220 ? 8.008 31.641 6.582 1 87.88 220 CYS B CA 1
ATOM 4595 C C . CYS B 1 220 ? 7.965 32 5.102 1 87.88 220 CYS B C 1
ATOM 4597 O O . CYS B 1 220 ? 8.992 31.984 4.426 1 87.88 220 CYS B O 1
ATOM 4599 N N . SER B 1 221 ? 6.703 32.281 4.762 1 86.94 221 SER B N 1
ATOM 4600 C CA . SER B 1 221 ? 6.555 32.812 3.404 1 86.94 221 SER B CA 1
ATOM 4601 C C . SER B 1 221 ? 7.043 34.25 3.309 1 86.94 221 SER B C 1
ATOM 4603 O O . SER B 1 221 ? 6.953 35 4.277 1 86.94 221 SER B O 1
ATOM 4605 N N . THR B 1 222 ? 7.598 34.594 2.154 1 79.44 222 THR B N 1
ATOM 4606 C CA . THR B 1 222 ? 8.109 35.938 1.979 1 79.44 222 THR B CA 1
ATOM 4607 C C . THR B 1 222 ? 7.184 36.75 1.088 1 79.44 222 THR B C 1
ATOM 4609 O O . THR B 1 222 ? 7.32 38 0.998 1 79.44 222 THR B O 1
ATOM 4612 N N . ASP B 1 223 ? 6.297 36.156 0.431 1 82.31 223 ASP B N 1
ATOM 4613 C CA . ASP B 1 223 ? 5.457 36.875 -0.522 1 82.31 223 ASP B CA 1
ATOM 4614 C C . ASP B 1 223 ? 3.988 36.781 -0.118 1 82.31 223 ASP B C 1
ATOM 4616 O O . ASP B 1 223 ? 3.1 36.969 -0.959 1 82.31 223 ASP B O 1
ATOM 4620 N N . GLY B 1 224 ? 3.713 36.469 1.105 1 80.94 224 GLY B N 1
ATOM 4621 C CA . GLY B 1 224 ? 2.354 36.531 1.618 1 80.94 224 GLY B CA 1
ATOM 4622 C C . GLY B 1 224 ? 1.558 35.281 1.298 1 80.94 224 GLY B C 1
ATOM 4623 O O . GLY B 1 224 ? 0.413 35.125 1.733 1 80.94 224 GLY B O 1
ATOM 4624 N N . ARG B 1 225 ? 2.07 34.375 0.653 1 82.31 225 ARG B N 1
ATOM 4625 C CA . ARG B 1 225 ? 1.386 33.156 0.329 1 82.31 225 ARG B CA 1
ATOM 4626 C C . ARG B 1 225 ? 1.192 32.281 1.575 1 82.31 225 ARG B C 1
ATOM 4628 O O . ARG B 1 225 ? 1.914 32.438 2.562 1 82.31 225 ARG B O 1
ATOM 4635 N N . MET B 1 226 ? 0.203 31.391 1.452 1 80.81 226 MET B N 1
ATOM 4636 C CA . MET B 1 226 ? -0.079 30.484 2.559 1 80.81 226 MET B CA 1
ATOM 4637 C C . MET B 1 226 ? 1.017 29.438 2.689 1 80.81 226 MET B C 1
ATOM 4639 O O . MET B 1 226 ? 1.375 29.031 3.801 1 80.81 226 MET B O 1
ATOM 4643 N N . GLN B 1 227 ? 1.596 29.078 1.569 1 81.5 227 GLN B N 1
ATOM 4644 C CA . GLN B 1 227 ? 2.652 28.078 1.575 1 81.5 227 GLN B CA 1
ATOM 4645 C C . GLN B 1 227 ? 3.973 28.656 2.064 1 81.5 227 GLN B C 1
ATOM 4647 O O . GLN B 1 227 ? 4.402 29.719 1.587 1 81.5 227 GLN B O 1
ATOM 4652 N N . SER B 1 228 ? 4.625 27.938 2.947 1 80.06 228 SER B N 1
ATOM 4653 C CA . SER B 1 228 ? 5.859 28.438 3.545 1 80.06 228 SER B CA 1
ATOM 4654 C C . SER B 1 228 ? 7.074 27.688 3.016 1 80.06 228 SER B C 1
ATOM 4656 O O . SER B 1 228 ? 8.203 27.922 3.455 1 80.06 228 SER B O 1
ATOM 4658 N N . ASN B 1 229 ? 6.859 26.891 2.059 1 73.12 229 ASN B N 1
ATOM 4659 C CA . ASN B 1 229 ? 7.902 26 1.561 1 73.12 229 ASN B CA 1
ATOM 4660 C C . ASN B 1 229 ? 9.109 26.781 1.042 1 73.12 229 ASN B C 1
ATOM 4662 O O . ASN B 1 229 ? 8.945 27.734 0.276 1 73.12 229 ASN B O 1
ATOM 4666 N N . CYS B 1 230 ? 10.242 26.281 1.452 1 66 230 CYS B N 1
ATOM 4667 C CA . CYS B 1 230 ? 11.469 26.906 0.972 1 66 230 CYS B CA 1
ATOM 4668 C C . CYS B 1 230 ? 11.602 26.75 -0.538 1 66 230 CYS B C 1
ATOM 4670 O O . CYS B 1 230 ? 12.156 27.625 -1.209 1 66 230 CYS B O 1
ATOM 4672 N N . SER B 1 231 ? 11.094 25.688 -1.036 1 68.56 231 SER B N 1
ATOM 4673 C CA . SER B 1 231 ? 11.125 25.422 -2.471 1 68.56 231 SER B CA 1
ATOM 4674 C C . SER B 1 231 ? 10.367 26.5 -3.246 1 68.56 231 SER B C 1
ATOM 4676 O O . SER B 1 231 ? 10.586 26.672 -4.445 1 68.56 231 SER B O 1
ATOM 4678 N N . LEU B 1 232 ? 9.523 27.234 -2.529 1 74.25 232 LEU B N 1
ATOM 4679 C CA . LEU B 1 232 ? 8.727 28.281 -3.166 1 74.25 232 LEU B CA 1
ATOM 4680 C C . LEU B 1 232 ? 9.227 29.672 -2.758 1 74.25 232 LEU B C 1
ATOM 4682 O O . LEU B 1 232 ? 8.508 30.656 -2.904 1 74.25 232 LEU B O 1
ATOM 4686 N N . GLY B 1 233 ? 10.367 29.688 -2.15 1 70.19 233 GLY B N 1
ATOM 4687 C CA . GLY B 1 233 ? 10.969 30.969 -1.802 1 70.19 233 GLY B CA 1
ATOM 4688 C C . GLY B 1 233 ? 10.836 31.297 -0.329 1 70.19 233 GLY B C 1
ATOM 4689 O O . GLY B 1 233 ? 11.266 32.375 0.108 1 70.19 233 GLY B O 1
ATOM 4690 N N . GLY B 1 234 ? 10.266 30.406 0.393 1 74.56 234 GLY B N 1
ATOM 4691 C CA . GLY B 1 234 ? 10.211 30.625 1.831 1 74.56 234 GLY B CA 1
ATOM 4692 C C . GLY B 1 234 ? 11.57 30.578 2.492 1 74.56 234 GLY B C 1
ATOM 4693 O O . GLY B 1 234 ? 12.547 30.109 1.899 1 74.56 234 GLY B O 1
ATOM 4694 N N . VAL B 1 235 ? 11.547 31.203 3.711 1 76.19 235 VAL B N 1
ATOM 4695 C CA . VAL B 1 235 ? 12.797 31.234 4.469 1 76.19 235 VAL B CA 1
ATOM 4696 C C . VAL B 1 235 ? 12.648 30.406 5.738 1 76.19 235 VAL B C 1
ATOM 4698 O O . VAL B 1 235 ? 11.594 30.391 6.371 1 76.19 235 VAL B O 1
ATOM 4701 N N . GLY B 1 236 ? 13.688 29.734 5.996 1 79.88 236 GLY B N 1
ATOM 4702 C CA . GLY B 1 236 ? 13.742 28.922 7.207 1 79.88 236 GLY B CA 1
ATOM 4703 C C . GLY B 1 236 ? 14.703 29.469 8.242 1 79.88 236 GLY B C 1
ATOM 4704 O O . GLY B 1 236 ? 15.789 29.953 7.898 1 79.88 236 GLY B O 1
ATOM 4705 N N . MET B 1 237 ? 14.203 29.484 9.578 1 75.44 237 MET B N 1
ATOM 4706 C CA . MET B 1 237 ? 15.031 29.922 10.695 1 75.44 237 MET B CA 1
ATOM 4707 C C . MET B 1 237 ? 14.984 28.906 11.836 1 75.44 237 MET B C 1
ATOM 4709 O O . MET B 1 237 ? 13.93 28.344 12.133 1 75.44 237 MET B O 1
ATOM 4713 N N . MET B 1 238 ? 16.172 28.703 12.32 1 77.81 238 MET B N 1
ATOM 4714 C CA . MET B 1 238 ? 16.172 27.891 13.539 1 77.81 238 MET B CA 1
ATOM 4715 C C . MET B 1 238 ? 15.328 28.547 14.633 1 77.81 238 MET B C 1
ATOM 4717 O O . MET B 1 238 ? 15.328 29.766 14.773 1 77.81 238 MET B O 1
ATOM 4721 N N . CYS B 1 239 ? 14.664 27.672 15.281 1 80.56 239 CYS B N 1
ATOM 4722 C CA . CYS B 1 239 ? 13.805 28.203 16.328 1 80.56 239 CYS B CA 1
ATOM 4723 C C . CYS B 1 239 ? 13.703 27.234 17.5 1 80.56 239 CYS B C 1
ATOM 4725 O O . CYS B 1 239 ? 14.164 26.094 17.406 1 80.56 239 CYS B O 1
ATOM 4727 N N . SER B 1 240 ? 13.289 27.844 18.609 1 84.31 240 SER B N 1
ATOM 4728 C CA . SER B 1 240 ? 12.969 26.984 19.734 1 84.31 240 SER B CA 1
ATOM 4729 C C . SER B 1 240 ? 11.5 26.562 19.719 1 84.31 240 SER B C 1
ATOM 4731 O O . SER B 1 240 ? 10.641 27.328 19.281 1 84.31 240 SER B O 1
ATOM 4733 N N . LEU B 1 241 ? 11.336 25.375 20.078 1 90.19 241 LEU B N 1
ATOM 4734 C CA . LEU B 1 241 ? 9.984 24.828 20.156 1 90.19 241 LEU B CA 1
ATOM 4735 C C . LEU B 1 241 ? 9.594 24.547 21.594 1 90.19 241 LEU B C 1
ATOM 4737 O O . LEU B 1 241 ? 10.43 24.109 22.391 1 90.19 241 LEU B O 1
ATOM 4741 N N . SER B 1 242 ? 8.406 24.844 21.969 1 92.88 242 SER B N 1
ATOM 4742 C CA . SER B 1 242 ? 7.91 24.5 23.297 1 92.88 242 SER B CA 1
ATOM 4743 C C . SER B 1 242 ? 8.023 23 23.562 1 92.88 242 SER B C 1
ATOM 4745 O O . SER B 1 242 ? 8.078 22.203 22.625 1 92.88 242 SER B O 1
ATOM 4747 N N . GLU B 1 243 ? 8.07 22.703 24.797 1 94.44 243 GLU B N 1
ATOM 4748 C CA . GLU B 1 243 ? 8.117 21.297 25.172 1 94.44 243 GLU B CA 1
ATOM 4749 C C . GLU B 1 243 ? 6.898 20.547 24.641 1 94.44 243 GLU B C 1
ATOM 4751 O O . GLU B 1 243 ? 7.012 19.391 24.203 1 94.44 243 GLU B O 1
ATOM 4756 N N . GLN B 1 244 ? 5.832 21.219 24.641 1 94.5 244 GLN B N 1
ATOM 4757 C CA . GLN B 1 244 ? 4.613 20.641 24.094 1 94.5 244 GLN B CA 1
ATOM 4758 C C . GLN B 1 244 ? 4.77 20.312 22.609 1 94.5 244 GLN B C 1
ATOM 4760 O O . GLN B 1 244 ? 4.348 19.25 22.141 1 94.5 244 GLN B O 1
ATOM 4765 N N . GLY B 1 245 ? 5.375 21.188 21.953 1 96.56 245 GLY B N 1
ATOM 4766 C CA . GLY B 1 245 ? 5.625 20.969 20.531 1 96.56 245 GLY B CA 1
ATOM 4767 C C . GLY B 1 245 ? 6.574 19.812 20.281 1 96.56 245 GLY B C 1
ATOM 4768 O O . GLY B 1 245 ? 6.352 19.016 19.359 1 96.56 245 GLY B O 1
ATOM 4769 N N . LYS B 1 246 ? 7.547 19.75 21.062 1 96 246 LYS B N 1
ATOM 4770 C CA . LYS B 1 246 ? 8.516 18.672 20.938 1 96 246 LYS B CA 1
ATOM 4771 C C . LYS B 1 246 ? 7.871 17.312 21.219 1 96 246 LYS B C 1
ATOM 4773 O O . LYS B 1 246 ? 8.062 16.359 20.453 1 96 246 LYS B O 1
ATOM 4778 N N . GLN B 1 247 ? 7.141 17.281 22.266 1 97.25 247 GLN B N 1
ATOM 4779 C CA . GLN B 1 247 ? 6.469 16.047 22.641 1 97.25 247 GLN B CA 1
ATOM 4780 C C . GLN B 1 247 ? 5.473 15.617 21.562 1 97.25 247 GLN B C 1
ATOM 4782 O O . GLN B 1 247 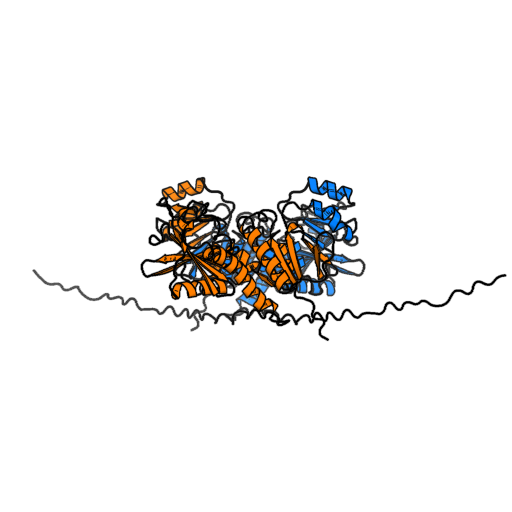? 5.352 14.422 21.266 1 97.25 247 GLN B O 1
ATOM 4787 N N . LEU B 1 248 ? 4.824 16.578 21.016 1 98.19 248 LEU B N 1
ATOM 4788 C CA . LEU B 1 248 ? 3.871 16.281 19.953 1 98.19 248 LEU B CA 1
ATOM 4789 C C . LEU B 1 248 ? 4.574 15.68 18.75 1 98.19 248 LEU B C 1
ATOM 4791 O O . LEU B 1 248 ? 4.117 14.68 18.188 1 98.19 248 LEU B O 1
ATOM 4795 N N . ALA B 1 249 ? 5.691 16.234 18.375 1 97.5 249 ALA B N 1
ATOM 4796 C CA . ALA B 1 249 ? 6.453 15.734 17.234 1 97.5 249 ALA B CA 1
ATOM 4797 C C . ALA B 1 249 ? 6.926 14.305 17.469 1 97.5 249 ALA B C 1
ATOM 4799 O O . ALA B 1 249 ? 6.848 13.461 16.578 1 97.5 249 ALA B O 1
ATOM 4800 N N . VAL B 1 250 ? 7.336 14.07 18.625 1 97.19 250 VAL B N 1
ATOM 4801 C CA . VAL B 1 250 ? 7.805 12.734 18.984 1 97.19 250 VAL B CA 1
ATOM 4802 C C . VAL B 1 250 ? 6.633 11.758 18.969 1 97.19 250 VAL B C 1
ATOM 4804 O O . VAL B 1 250 ? 6.762 10.633 18.469 1 97.19 250 VAL B O 1
ATOM 4807 N N . GLN B 1 251 ? 5.543 12.18 19.531 1 98.25 251 GLN B N 1
ATOM 4808 C CA . GLN B 1 251 ? 4.348 11.344 19.531 1 98.25 251 GLN B CA 1
ATOM 4809 C C . GLN B 1 251 ? 3.934 10.977 18.109 1 98.25 251 GLN B C 1
ATOM 4811 O O . GLN B 1 251 ? 3.635 9.812 17.828 1 98.25 251 GLN B O 1
ATOM 4816 N N . VAL B 1 252 ? 3.945 11.945 17.234 1 98.31 252 VAL B N 1
ATOM 4817 C CA . VAL B 1 252 ? 3.58 11.734 15.836 1 98.31 252 VAL B CA 1
ATOM 4818 C C . VAL B 1 252 ? 4.543 10.742 15.195 1 98.31 252 VAL B C 1
ATOM 4820 O O . VAL B 1 252 ? 4.117 9.789 14.531 1 98.31 252 VAL B O 1
ATOM 4823 N N . SER B 1 253 ? 5.793 10.906 15.406 1 96.38 253 SER B N 1
ATOM 4824 C CA . SER B 1 253 ? 6.812 10.008 14.867 1 96.38 253 SER B CA 1
ATOM 4825 C C . SER B 1 253 ? 6.59 8.578 15.344 1 96.38 253 SER B C 1
ATOM 4827 O O . SER B 1 253 ? 6.676 7.637 14.555 1 96.38 253 SER B O 1
ATOM 4829 N N . ASN B 1 254 ? 6.215 8.438 16.594 1 96.75 254 ASN B N 1
ATOM 4830 C CA . ASN B 1 254 ? 5.992 7.121 17.188 1 96.75 254 ASN B CA 1
ATOM 4831 C C . ASN B 1 254 ? 4.754 6.445 16.594 1 96.75 254 ASN B C 1
ATOM 4833 O O . ASN B 1 254 ? 4.793 5.262 16.25 1 96.75 254 ASN B O 1
ATOM 4837 N N . ILE B 1 255 ? 3.736 7.191 16.484 1 97.69 255 ILE B N 1
ATOM 4838 C CA . ILE B 1 255 ? 2.496 6.637 15.961 1 97.69 255 ILE B CA 1
ATOM 4839 C C . ILE B 1 255 ? 2.711 6.168 14.523 1 97.69 255 ILE B C 1
ATOM 4841 O O . ILE B 1 255 ? 2.238 5.098 14.133 1 97.69 255 ILE B O 1
ATOM 4845 N N . LEU B 1 256 ? 3.469 6.922 13.758 1 97.44 256 LEU B N 1
ATOM 4846 C CA . LEU B 1 256 ? 3.695 6.609 12.352 1 97.44 256 LEU B CA 1
ATOM 4847 C C . LEU B 1 256 ? 4.793 5.562 12.203 1 97.44 256 LEU B C 1
ATOM 4849 O O . LEU B 1 256 ? 5 5.027 11.109 1 97.44 256 LEU B O 1
ATOM 4853 N N . GLY B 1 257 ? 5.508 5.281 13.227 1 94.44 257 GLY B N 1
ATOM 4854 C CA . GLY B 1 257 ? 6.574 4.297 13.195 1 94.44 257 GLY B CA 1
ATOM 4855 C C . GLY B 1 257 ? 7.801 4.77 12.438 1 94.44 257 GLY B C 1
ATOM 4856 O O . GLY B 1 257 ? 8.461 3.984 11.75 1 94.44 257 GLY B O 1
ATOM 4857 N N . MET B 1 258 ? 8.117 6.027 12.539 1 92.88 258 MET B N 1
ATOM 4858 C CA . MET B 1 258 ? 9.234 6.598 11.805 1 92.88 258 MET B CA 1
ATOM 4859 C C . MET B 1 258 ? 10.484 6.668 12.672 1 92.88 258 MET B C 1
ATOM 4861 O O . MET B 1 258 ? 10.414 7.078 13.836 1 92.88 258 MET B O 1
ATOM 4865 N N . ASP B 1 259 ? 11.578 6.262 12.094 1 88.69 259 ASP B N 1
ATOM 4866 C CA . ASP B 1 259 ? 12.875 6.426 12.75 1 88.69 259 ASP B CA 1
ATOM 4867 C C . ASP B 1 259 ? 13.461 7.809 12.469 1 88.69 259 ASP B C 1
ATOM 4869 O O . ASP B 1 259 ? 14.109 8.398 13.336 1 88.69 259 ASP B O 1
ATOM 4873 N N . VAL B 1 260 ? 13.258 8.227 11.297 1 88.5 260 VAL B N 1
ATOM 4874 C CA . VAL B 1 260 ? 13.711 9.539 10.844 1 88.5 260 VAL B CA 1
ATOM 4875 C C . VAL B 1 260 ? 12.586 10.242 10.086 1 88.5 260 VAL B C 1
ATOM 4877 O O . VAL B 1 260 ? 12.047 9.703 9.117 1 88.5 260 VAL B O 1
ATOM 4880 N N . CYS B 1 261 ? 12.25 11.422 10.578 1 91.75 261 CYS B N 1
ATOM 4881 C CA . CYS B 1 261 ? 11.172 12.117 9.883 1 91.75 261 CYS B CA 1
ATOM 4882 C C . CYS B 1 261 ? 11.188 13.609 10.195 1 91.75 261 CYS B C 1
ATOM 4884 O O . CYS B 1 261 ? 11.914 14.055 11.086 1 91.75 261 CYS B O 1
ATOM 4886 N N . GLY B 1 262 ? 10.555 14.32 9.383 1 92 262 GLY B N 1
ATOM 4887 C CA . GLY B 1 262 ? 10.211 15.719 9.602 1 92 262 GLY B CA 1
ATOM 4888 C C . GLY B 1 262 ? 8.727 15.945 9.805 1 92 262 GLY B C 1
ATOM 4889 O O . GLY B 1 262 ? 7.914 15.562 8.961 1 92 262 GLY B O 1
ATOM 4890 N N . ILE B 1 263 ? 8.43 16.594 10.953 1 95.88 263 ILE B N 1
ATOM 4891 C CA . ILE B 1 263 ? 7.035 16.875 11.266 1 95.88 263 ILE B CA 1
ATOM 4892 C C . ILE B 1 263 ? 6.762 18.359 11.117 1 95.88 263 ILE B C 1
ATOM 4894 O O . ILE B 1 263 ? 7.449 19.188 11.719 1 95.88 263 ILE B O 1
ATOM 4898 N N . ASP B 1 264 ? 5.793 18.734 10.305 1 94.81 264 ASP B N 1
ATOM 4899 C CA . ASP B 1 264 ? 5.391 20.125 10.133 1 94.81 264 ASP B CA 1
ATOM 4900 C C . ASP B 1 264 ? 4.219 20.484 11.047 1 94.81 264 ASP B C 1
ATOM 4902 O O . ASP B 1 264 ? 3.17 19.828 11 1 94.81 264 ASP B O 1
ATOM 4906 N N . LEU B 1 265 ? 4.426 21.516 11.812 1 97 265 LEU B N 1
ATOM 4907 C CA . LEU B 1 265 ? 3.422 21.938 12.781 1 97 265 LEU B CA 1
ATOM 4908 C C . LEU B 1 265 ? 2.896 23.328 12.438 1 97 265 LEU B C 1
ATOM 4910 O O . LEU B 1 265 ? 3.662 24.203 12.023 1 97 265 LEU B O 1
ATOM 4914 N N . LEU B 1 266 ? 1.566 23.484 12.594 1 96.88 266 LEU B N 1
ATOM 4915 C CA . LEU B 1 266 ? 0.926 24.797 12.5 1 96.88 266 LEU B CA 1
ATOM 4916 C C . LEU B 1 266 ? 0.688 25.375 13.891 1 96.88 266 LEU B C 1
ATOM 4918 O O . LEU B 1 266 ? 0.01 24.766 14.719 1 96.88 266 LEU B O 1
ATOM 4922 N N . MET B 1 267 ? 1.205 26.484 14.062 1 94 267 MET B N 1
ATOM 4923 C CA . MET B 1 267 ? 1.072 27.109 15.367 1 94 267 MET B CA 1
ATOM 4924 C C . MET B 1 267 ? -0.267 27.828 15.492 1 94 267 MET B C 1
ATOM 4926 O O . MET B 1 267 ? -0.664 28.578 14.594 1 94 267 MET B O 1
ATOM 4930 N N . LYS B 1 268 ? -0.908 27.625 16.594 1 94.5 268 LYS B N 1
ATOM 4931 C CA . LYS B 1 268 ? -2.158 28.312 16.906 1 94.5 268 LYS B CA 1
ATOM 4932 C C . LYS B 1 268 ? -1.903 29.547 17.75 1 94.5 268 LYS B C 1
ATOM 4934 O O . LYS B 1 268 ? -0.781 29.781 18.203 1 94.5 268 LYS B O 1
ATOM 4939 N N . ASP B 1 269 ? -2.998 30.266 18 1 92.31 269 ASP B N 1
ATOM 4940 C CA . ASP B 1 269 ? -2.896 31.516 18.75 1 92.31 269 ASP B CA 1
ATOM 4941 C C . ASP B 1 269 ? -2.543 31.25 20.203 1 92.31 269 ASP B C 1
ATOM 4943 O O . ASP B 1 269 ? -1.839 32.062 20.828 1 92.31 269 ASP B O 1
ATOM 4947 N N . ASP B 1 270 ? -2.973 30.172 20.734 1 93.31 270 ASP B N 1
ATOM 4948 C CA . ASP B 1 270 ? -2.75 29.875 22.141 1 93.31 270 ASP B CA 1
ATOM 4949 C C . ASP B 1 270 ? -1.401 29.203 22.359 1 93.31 270 ASP B C 1
ATOM 4951 O O . ASP B 1 270 ? -1.083 28.781 23.469 1 93.31 270 ASP B O 1
ATOM 4955 N N . GLY B 1 271 ? -0.672 29.031 21.328 1 91.44 271 GLY B N 1
ATOM 4956 C CA . GLY B 1 271 ? 0.655 28.453 21.422 1 91.44 271 GLY B CA 1
ATOM 4957 C C . GLY B 1 271 ? 0.669 26.953 21.172 1 91.44 271 GLY B C 1
ATOM 4958 O O . GLY B 1 271 ? 1.736 26.344 21.062 1 91.44 271 GLY B O 1
ATOM 4959 N N . SER B 1 272 ? -0.5 26.438 21.078 1 95.25 272 SER B N 1
ATOM 4960 C CA . SER B 1 272 ? -0.576 25.016 20.766 1 95.25 272 SER B CA 1
ATOM 4961 C C . SER B 1 272 ? -0.417 24.781 19.266 1 95.25 272 SER B C 1
ATOM 4963 O O . SER B 1 272 ? -0.169 25.719 18.5 1 95.25 272 SER B O 1
ATOM 4965 N N . PHE B 1 273 ? -0.456 23.453 18.906 1 97.31 273 PHE B N 1
ATOM 4966 C CA . PHE B 1 273 ? -0.117 23.156 17.516 1 97.31 273 PHE B CA 1
ATOM 4967 C C . PHE B 1 273 ? -1.154 22.234 16.891 1 97.31 273 PHE B C 1
ATOM 4969 O O . PHE B 1 273 ? -1.813 21.469 17.594 1 97.31 273 PHE B O 1
ATOM 4976 N N . TYR B 1 274 ? -1.312 22.359 15.586 1 97.94 274 TYR B N 1
ATOM 4977 C CA . TYR B 1 274 ? -1.837 21.297 14.734 1 97.94 274 TYR B CA 1
ATOM 4978 C C . TYR B 1 274 ? -0.714 20.594 13.984 1 97.94 274 TYR B C 1
ATOM 4980 O O . TYR B 1 274 ? 0.275 21.234 13.602 1 97.94 274 TYR B O 1
ATOM 4988 N N . VAL B 1 275 ? -0.871 19.297 13.828 1 98.25 275 VAL B N 1
ATOM 4989 C CA . VAL B 1 275 ? 0.018 18.594 12.906 1 98.25 275 VAL B CA 1
ATOM 4990 C C . VAL B 1 275 ? -0.436 18.828 11.469 1 98.25 275 VAL B C 1
ATOM 4992 O O . VAL B 1 275 ? -1.604 18.625 11.141 1 98.25 275 VAL B O 1
ATOM 4995 N N . CYS B 1 276 ? 0.479 19.266 10.641 1 96.38 276 CYS B N 1
ATOM 4996 C CA . CYS B 1 276 ? 0.166 19.625 9.266 1 96.38 276 CYS B CA 1
ATOM 4997 C C . CYS B 1 276 ? 0.558 18.516 8.297 1 96.38 276 CYS B C 1
ATOM 4999 O O . CYS B 1 276 ? -0.204 18.172 7.391 1 96.38 276 CYS B O 1
ATOM 5001 N N . GLU B 1 277 ? 1.728 17.984 8.469 1 94.81 277 GLU B N 1
ATOM 5002 C CA . GLU B 1 277 ? 2.289 16.984 7.562 1 94.81 277 GLU B CA 1
ATOM 5003 C C . GLU B 1 277 ? 3.438 16.219 8.227 1 94.81 277 GLU B C 1
ATOM 5005 O O . GLU B 1 277 ? 4.043 16.719 9.18 1 94.81 277 GLU B O 1
ATOM 5010 N N . ALA B 1 278 ? 3.604 15.023 7.84 1 95.69 278 ALA B N 1
ATOM 5011 C CA . ALA B 1 278 ? 4.773 14.234 8.211 1 95.69 278 ALA B CA 1
ATOM 5012 C C . ALA B 1 278 ? 5.551 13.789 6.977 1 95.69 278 ALA B C 1
ATOM 5014 O O . ALA B 1 278 ? 4.961 13.312 6 1 95.69 278 ALA B O 1
ATOM 5015 N N . ASN B 1 279 ? 6.844 13.938 7.016 1 91.56 279 ASN B N 1
ATOM 5016 C CA . ASN B 1 279 ? 7.715 13.602 5.898 1 91.56 279 ASN B CA 1
ATOM 5017 C C . ASN B 1 279 ? 8.703 12.5 6.266 1 91.56 279 ASN B C 1
ATOM 5019 O O . ASN B 1 279 ? 9.438 12.617 7.25 1 91.56 279 ASN B O 1
ATOM 5023 N N . ALA B 1 280 ? 8.75 11.531 5.371 1 90.38 280 ALA B N 1
ATOM 5024 C CA . ALA B 1 280 ? 9.578 10.367 5.656 1 90.38 280 ALA B CA 1
ATOM 5025 C C . ALA B 1 280 ? 11.016 10.578 5.184 1 90.38 280 ALA B C 1
ATOM 5027 O O . ALA B 1 280 ? 11.914 9.836 5.574 1 90.38 280 ALA B O 1
ATOM 5028 N N . ASN B 1 281 ? 11.289 11.43 4.145 1 77.12 281 ASN B N 1
ATOM 5029 C CA . ASN B 1 281 ? 12.633 11.688 3.637 1 77.12 281 ASN B CA 1
ATOM 5030 C C . ASN B 1 281 ? 13.297 12.859 4.363 1 77.12 281 ASN B C 1
ATOM 5032 O O . ASN B 1 281 ? 14.164 13.523 3.809 1 77.12 281 ASN B O 1
ATOM 5036 N N . GLU B 1 282 ? 12.969 13.016 5.52 1 61.25 282 GLU B N 1
ATOM 5037 C CA . GLU B 1 282 ? 13.453 14.25 6.133 1 61.25 282 GLU B CA 1
ATOM 5038 C C . GLU B 1 282 ? 14.961 14.188 6.383 1 61.25 282 GLU B C 1
ATOM 5040 O O . GLU B 1 282 ? 15.453 13.227 6.969 1 61.25 282 GLU B O 1
ATOM 5045 N N . CYS B 1 283 ? 15.844 14.883 5.277 1 50.97 283 CYS B N 1
ATOM 5046 C CA . CYS B 1 283 ? 17.172 15.438 5.508 1 50.97 283 CYS B CA 1
ATOM 5047 C C . CYS B 1 283 ? 17.422 16.641 4.605 1 50.97 283 CYS B C 1
ATOM 5049 O O . CYS B 1 283 ? 18.5 17.219 4.637 1 50.97 283 CYS B O 1
ATOM 5051 N N . ASN B 1 284 ? 16.312 16.969 3.754 1 43.16 284 ASN B N 1
ATOM 5052 C CA . ASN B 1 284 ? 16.609 18 2.766 1 43.16 284 ASN B CA 1
ATOM 5053 C C . ASN B 1 284 ? 16.766 19.375 3.418 1 43.16 284 ASN B C 1
ATOM 5055 O O . ASN B 1 284 ? 17.375 20.281 2.838 1 43.16 284 ASN B O 1
ATOM 5059 N N . ALA B 1 285 ? 15.75 19.672 4.145 1 38.56 285 ALA B N 1
ATOM 5060 C CA . ALA B 1 285 ? 15.57 21.094 4.422 1 38.56 285 ALA B CA 1
ATOM 5061 C C . ALA B 1 285 ? 16.891 21.75 4.777 1 38.56 285 ALA B C 1
ATOM 5063 O O . ALA B 1 285 ? 16.938 22.938 5.109 1 38.56 285 ALA B O 1
ATOM 5064 N N . CYS B 1 286 ? 17.781 21 5.184 1 34.62 286 CYS B N 1
ATOM 5065 C CA . CYS B 1 286 ? 18.938 21.859 5.363 1 34.62 286 CYS B CA 1
ATOM 5066 C C . CYS B 1 286 ? 19.5 22.297 4.02 1 34.62 286 CYS B C 1
ATOM 5068 O O . CYS B 1 286 ? 20.531 21.781 3.586 1 34.62 286 CYS B O 1
ATOM 5070 N N . GLU B 1 287 ? 18.625 22.312 2.955 1 34.25 287 GLU B N 1
ATOM 5071 C CA . GLU B 1 287 ? 19.047 22.516 1.575 1 34.25 287 GLU B CA 1
ATOM 5072 C C . GLU B 1 287 ? 20.172 23.547 1.494 1 34.25 287 GLU B C 1
ATOM 5074 O O . GLU B 1 287 ? 21.234 23.266 0.927 1 34.25 287 GLU B O 1
ATOM 5079 N N . LYS B 1 288 ? 19.562 24.953 0.8 1 33.84 288 LYS B N 1
ATOM 5080 C CA . LYS B 1 288 ? 20.5 25.938 0.261 1 33.84 288 LYS B CA 1
ATOM 5081 C C . LYS B 1 288 ? 21.375 26.531 1.361 1 33.84 288 LYS B C 1
ATOM 5083 O O . LYS B 1 288 ? 20.906 26.781 2.471 1 33.84 288 LYS B O 1
ATOM 5088 N N . PRO B 1 289 ? 22.656 26.5 1.187 1 30.5 289 PRO B N 1
ATOM 5089 C CA . PRO B 1 289 ? 23.359 27.516 1.983 1 30.5 289 PRO B CA 1
ATOM 5090 C C . PRO B 1 289 ? 22.578 28.828 2.082 1 30.5 289 PRO B C 1
ATOM 5092 O O . PRO B 1 289 ? 22.031 29.297 1.083 1 30.5 289 PRO B O 1
ATOM 5095 N N . MET B 1 290 ? 21.75 29.188 3.08 1 28.02 290 MET B N 1
ATOM 5096 C CA . MET B 1 290 ? 21.5 30.609 3.24 1 28.02 290 MET B CA 1
ATOM 5097 C C . MET B 1 290 ? 22.516 31.438 2.455 1 28.02 290 MET B C 1
ATOM 5099 O O . MET B 1 290 ? 23.719 31.234 2.584 1 28.02 290 MET B O 1
ATOM 5103 N N . ASP B 1 291 ? 22.266 32 1.346 1 28 291 ASP B N 1
ATOM 5104 C CA . ASP B 1 291 ? 23.172 33 0.751 1 28 291 ASP B CA 1
ATOM 5105 C C . ASP B 1 291 ? 24.172 33.531 1.778 1 28 291 ASP B C 1
ATOM 5107 O O . ASP B 1 291 ? 24.031 33.25 2.975 1 28 291 ASP B O 1
ATOM 5111 N N . GLN B 1 292 ? 24.734 34.938 1.516 1 28.05 292 GLN B N 1
ATOM 5112 C CA . GLN B 1 292 ? 25.688 35.906 2.012 1 28.05 292 GLN B CA 1
ATOM 5113 C C . GLN B 1 292 ? 25.5 36.156 3.506 1 28.05 292 GLN B C 1
ATOM 5115 O O . GLN B 1 292 ? 26.469 36.312 4.246 1 28.05 292 GLN B O 1
ATOM 5120 N N . GLN B 1 293 ? 24.328 36.812 3.879 1 25.72 293 GLN B N 1
ATOM 5121 C CA . GLN B 1 293 ? 24.312 37.438 5.191 1 25.72 293 GLN B CA 1
ATOM 5122 C C . GLN B 1 293 ? 24.406 36.406 6.309 1 25.72 293 GLN B C 1
ATOM 5124 O O . GLN B 1 293 ? 24.891 36.719 7.398 1 25.72 293 GLN B O 1
ATOM 5129 N N . LEU B 1 294 ? 23.75 35.312 6.254 1 27.3 294 LEU B N 1
ATOM 5130 C CA . LEU B 1 294 ? 24.094 34.438 7.383 1 27.3 294 LEU B CA 1
ATOM 5131 C C . LEU B 1 294 ? 25.484 33.844 7.203 1 27.3 294 LEU B C 1
ATOM 5133 O O . LEU B 1 294 ? 25.859 32.938 7.938 1 27.3 294 LEU B O 1
ATOM 5137 N N . GLN B 1 295 ? 26.391 34.062 6.242 1 27.11 295 GLN B N 1
ATOM 5138 C CA . GLN B 1 295 ? 27.844 33.969 6.273 1 27.11 295 GLN B CA 1
ATOM 5139 C C . GLN B 1 295 ? 28.391 34.406 7.629 1 27.11 295 GLN B C 1
ATOM 5141 O O . GLN B 1 295 ? 29.5 34.031 8.008 1 27.11 295 GLN B O 1
ATOM 5146 N N . ARG B 1 296 ? 27.984 35.531 8.172 1 26.88 296 ARG B N 1
ATOM 5147 C CA . ARG B 1 296 ? 28.625 35.969 9.414 1 26.88 296 ARG B CA 1
ATOM 5148 C C . ARG B 1 296 ? 28.312 35 10.547 1 26.88 296 ARG B C 1
ATOM 5150 O O . ARG B 1 296 ? 28.828 35.125 11.656 1 26.88 296 ARG B O 1
ATOM 5157 N N . LEU B 1 297 ? 27.078 34.5 10.648 1 26.03 297 LEU B N 1
ATOM 5158 C CA . LEU B 1 297 ? 27.094 33.625 11.805 1 26.03 297 LEU B CA 1
ATOM 5159 C C . LEU B 1 297 ? 27.875 32.344 11.5 1 26.03 297 LEU B C 1
ATOM 5161 O O . LEU B 1 297 ? 27.891 31.875 10.359 1 26.03 297 LEU B O 1
ATOM 5165 N N . ASN B 1 298 ? 28.891 31.766 12.328 1 25.05 298 ASN B N 1
ATOM 5166 C CA . ASN B 1 298 ? 29.938 30.766 12.188 1 25.05 298 ASN B CA 1
ATOM 5167 C C . ASN B 1 298 ? 29.406 29.516 11.484 1 25.05 298 ASN B C 1
ATOM 5169 O O . ASN B 1 298 ? 28.281 29.078 11.742 1 25.05 298 ASN B O 1
ATOM 5173 N N . SER B 1 299 ? 29.797 29.188 10.203 1 28.73 299 SER B N 1
ATOM 5174 C CA . SER B 1 299 ? 29.844 28.062 9.266 1 28.73 299 SER B CA 1
ATOM 5175 C C . SER B 1 299 ? 29.656 26.734 9.984 1 28.73 299 SER B C 1
ATOM 5177 O O . SER B 1 299 ? 29.406 25.719 9.344 1 28.73 299 SER B O 1
ATOM 5179 N N . SER B 1 300 ? 30.078 26.609 11.227 1 27.88 300 SER B N 1
ATOM 5180 C CA . SER B 1 300 ? 30.188 25.375 12.008 1 27.88 300 SER B CA 1
ATOM 5181 C C . SER B 1 300 ? 28.812 24.812 12.344 1 27.88 300 SER B C 1
ATOM 5183 O O . SER B 1 300 ? 28.672 23.609 12.547 1 27.88 300 SER B O 1
ATOM 5185 N N . THR B 1 301 ? 27.859 25.688 12.516 1 25.66 301 THR B N 1
ATOM 5186 C CA . THR B 1 301 ? 26.641 25.172 13.125 1 25.66 301 THR B CA 1
ATOM 5187 C C . THR B 1 301 ? 25.734 24.531 12.078 1 25.66 301 THR B C 1
ATOM 5189 O O . THR B 1 301 ? 25.078 23.516 12.352 1 25.66 301 THR B O 1
ATOM 5192 N N . CYS B 1 302 ? 25.516 25.203 10.977 1 28.67 302 CYS B N 1
ATOM 5193 C CA . CYS B 1 302 ? 24.578 24.609 10.047 1 28.67 302 CYS B CA 1
ATOM 5194 C C . CYS B 1 302 ? 25.172 23.359 9.398 1 28.67 302 CYS B C 1
ATOM 5196 O O . CYS B 1 302 ? 24.438 22.484 8.945 1 28.67 302 CYS B O 1
ATOM 5198 N N . ARG B 1 303 ? 26.359 23.359 8.922 1 34.06 303 ARG B N 1
ATOM 5199 C CA . ARG B 1 303 ? 27.047 22.109 8.633 1 34.06 303 ARG B CA 1
ATOM 5200 C C . ARG B 1 303 ? 26.859 21.109 9.766 1 34.06 303 ARG B C 1
ATOM 5202 O O . ARG B 1 303 ? 27.094 19.906 9.586 1 34.06 303 ARG B O 1
ATOM 5209 N N . LYS B 1 304 ? 26.672 21.578 10.953 1 32.94 304 LYS B N 1
ATOM 5210 C CA . LYS B 1 304 ? 26.438 20.75 12.141 1 32.94 304 LYS B CA 1
ATOM 5211 C C . LYS B 1 304 ? 25.047 20.156 12.117 1 32.94 304 LYS B C 1
ATOM 5213 O O . LYS B 1 304 ? 24.797 19.125 12.758 1 32.94 304 LYS B O 1
ATOM 5218 N N . GLY B 1 305 ? 24.109 20.75 11.461 1 34.16 305 GLY B N 1
ATOM 5219 C CA . GLY B 1 305 ? 22.75 20.234 11.531 1 34.16 305 GLY B CA 1
ATOM 5220 C C . GLY B 1 305 ? 22.562 18.969 10.719 1 34.16 305 GLY B C 1
ATOM 5221 O O . GLY B 1 305 ? 22 17.984 11.211 1 34.16 305 GLY B O 1
ATOM 5222 N N . PHE B 1 306 ? 22.797 19.094 9.336 1 37.69 306 PHE B N 1
ATOM 5223 C CA . PHE B 1 306 ? 22.719 17.859 8.547 1 37.69 306 PHE B CA 1
ATOM 5224 C C . PHE B 1 306 ? 23.641 16.781 9.117 1 37.69 306 PHE B C 1
ATOM 5226 O O . PHE B 1 306 ? 23.266 15.617 9.172 1 37.69 306 PHE B O 1
ATOM 5233 N N . SER B 1 307 ? 24.875 17.344 9.195 1 39.69 307 SER B N 1
ATOM 5234 C CA . SER B 1 307 ? 25.828 16.422 9.805 1 39.69 307 SER B CA 1
ATOM 5235 C C . SER B 1 307 ? 25.312 15.875 11.133 1 39.69 307 SER B C 1
ATOM 5237 O O . SER B 1 307 ? 25.594 14.734 11.5 1 39.69 307 SER B O 1
ATOM 5239 N N . ALA B 1 308 ? 24.438 16.719 11.594 1 41.09 308 ALA B N 1
ATOM 5240 C CA . ALA B 1 308 ? 23.844 16.266 12.852 1 41.09 308 ALA B CA 1
ATOM 5241 C C . ALA B 1 308 ? 22.797 15.18 12.617 1 41.09 308 ALA B C 1
ATOM 5243 O O . ALA B 1 308 ? 22.75 14.188 13.352 1 41.09 308 ALA B O 1
ATOM 5244 N N . SER B 1 309 ? 21.969 15.469 11.453 1 47.31 309 SER B N 1
ATOM 5245 C CA . SER B 1 309 ? 20.969 14.43 11.227 1 47.31 309 SER B CA 1
ATOM 5246 C C . SER B 1 309 ? 21.625 13.109 10.844 1 47.31 309 SER B C 1
ATOM 5248 O O . SER B 1 309 ? 21.266 12.055 11.375 1 47.31 309 SER B O 1
ATOM 5250 N N . ALA B 1 310 ? 22.547 13.352 9.781 1 49.91 310 ALA B N 1
ATOM 5251 C CA . ALA B 1 310 ? 23.266 12.125 9.43 1 49.91 310 ALA B CA 1
ATOM 5252 C C . ALA B 1 310 ? 23.984 11.555 10.648 1 49.91 310 ALA B C 1
ATOM 5254 O O . ALA B 1 310 ? 23.984 10.344 10.867 1 49.91 310 ALA B O 1
ATOM 5255 N N . GLY B 1 311 ? 24.547 12.609 11.273 1 50.66 311 GLY B N 1
ATOM 5256 C CA . GLY B 1 311 ? 25.219 12.18 12.492 1 50.66 311 GLY B CA 1
ATOM 5257 C C . GLY B 1 311 ? 24.281 11.539 13.492 1 50.66 311 GLY B C 1
ATOM 5258 O O . GLY B 1 311 ? 24.625 10.523 14.109 1 50.66 311 GLY B O 1
ATOM 5259 N N . CYS B 1 312 ? 23.125 12.141 13.492 1 54.41 312 CYS B N 1
ATOM 5260 C CA . CYS B 1 312 ? 22.141 11.602 14.422 1 54.41 312 CYS B CA 1
ATOM 5261 C C . CYS B 1 312 ? 21.641 10.234 13.969 1 54.41 312 CYS B C 1
ATOM 5263 O O . CYS B 1 312 ? 21.469 9.328 14.789 1 54.41 312 CYS B O 1
ATOM 5265 N N . VAL B 1 313 ? 21.453 10.25 12.648 1 60.81 313 VAL B N 1
ATOM 5266 C CA . VAL B 1 313 ? 21.062 8.938 12.141 1 60.81 313 VAL B CA 1
ATOM 5267 C C . VAL B 1 313 ? 22.156 7.922 12.469 1 60.81 313 VAL B C 1
ATOM 5269 O O . VAL B 1 313 ? 21.859 6.816 12.93 1 60.81 313 VAL B O 1
ATOM 5272 N N . LEU B 1 314 ? 23.297 8.5 12.328 1 58.75 314 LEU B N 1
ATOM 5273 C CA . LEU B 1 314 ? 24.422 7.602 12.547 1 58.75 314 LEU B CA 1
ATOM 5274 C C . LEU B 1 314 ? 24.562 7.262 14.023 1 58.75 314 LEU B C 1
ATOM 5276 O O . LEU B 1 314 ? 24.875 6.117 14.375 1 58.75 314 LEU B O 1
ATOM 5280 N N . SER B 1 315 ? 24.406 8.359 14.727 1 57.69 315 SER B N 1
ATOM 5281 C CA . SER B 1 315 ? 24.453 8.086 16.156 1 57.69 315 SER B CA 1
ATOM 5282 C C . SER B 1 315 ? 23.359 7.121 16.578 1 57.69 315 SER B C 1
ATOM 5284 O O . SER B 1 315 ? 23.578 6.234 17.391 1 57.69 315 SER B O 1
ATOM 5286 N N . PHE B 1 316 ? 22.328 7.387 15.93 1 57.38 316 PHE B N 1
ATOM 5287 C CA . PHE B 1 316 ? 21.203 6.496 16.172 1 57.38 316 PHE B CA 1
ATOM 5288 C C . PHE B 1 316 ? 21.516 5.082 15.703 1 57.38 316 PHE B C 1
ATOM 5290 O O . PHE B 1 316 ? 21.25 4.109 16.406 1 57.38 316 PHE B O 1
ATOM 5297 N N . LEU B 1 317 ? 22.047 5.07 14.57 1 60.75 317 LEU B N 1
ATOM 5298 C CA . LEU B 1 317 ? 22.391 3.771 14.016 1 60.75 317 LEU B CA 1
ATOM 5299 C C . LEU B 1 317 ? 23.469 3.092 14.852 1 60.75 317 LEU B C 1
ATOM 5301 O O . LEU B 1 317 ? 23.453 1.869 15.016 1 60.75 317 LEU B O 1
ATOM 5305 N N . SER B 1 318 ? 24.406 3.918 15.273 1 52.56 318 SER B N 1
ATOM 5306 C CA . SER B 1 318 ? 25.484 3.365 16.078 1 52.56 318 SER B CA 1
ATOM 5307 C C . SER B 1 318 ? 24.938 2.672 17.328 1 52.56 318 SER B C 1
ATOM 5309 O O . SER B 1 318 ? 25.469 1.64 17.75 1 52.56 318 SER B O 1
ATOM 5311 N N . GLY B 1 319 ? 23.938 3.32 17.875 1 49.38 319 GLY B N 1
ATOM 5312 C CA . GLY B 1 319 ? 23.312 2.654 19 1 49.38 319 GLY B CA 1
ATOM 5313 C C . GLY B 1 319 ? 22.641 1.35 18.641 1 49.38 319 GLY B C 1
ATOM 5314 O O . GLY B 1 319 ? 22.656 0.39 19.422 1 49.38 319 GLY B O 1
ATOM 5315 N N . HIS B 1 320 ? 22.078 1.346 17.562 1 49.28 320 HIS B N 1
ATOM 5316 C CA . HIS B 1 320 ? 21.359 0.158 17.125 1 49.28 320 HIS B CA 1
ATOM 5317 C C . HIS B 1 320 ? 22.312 -0.898 16.578 1 49.28 320 HIS B C 1
ATOM 5319 O O . HIS B 1 320 ? 22.047 -2.098 16.688 1 49.28 320 HIS B O 1
ATOM 5325 N N . LEU B 1 321 ? 23.234 -0.425 15.891 1 47.56 321 LEU B N 1
ATOM 5326 C CA . LEU B 1 321 ? 24.188 -1.375 15.352 1 47.56 321 LEU B CA 1
ATOM 5327 C C . LEU B 1 321 ? 25.031 -1.985 16.453 1 47.56 321 LEU B C 1
ATOM 5329 O O . LEU B 1 321 ? 25.5 -3.123 16.344 1 47.56 321 LEU B O 1
ATOM 5333 N N . SER B 1 322 ? 25.422 -1.177 17.484 1 42.38 322 SER B N 1
ATOM 5334 C CA . SER B 1 322 ? 26.172 -1.758 18.594 1 42.38 322 SER B CA 1
ATOM 5335 C C . SER B 1 322 ? 25.312 -2.777 19.359 1 42.38 322 SER B C 1
ATOM 5337 O O . SER B 1 322 ? 25.828 -3.514 20.203 1 42.38 322 SER B O 1
ATOM 5339 N N . LEU B 1 323 ? 23.984 -2.486 19.484 1 37.09 323 LEU B N 1
ATOM 5340 C CA . LEU B 1 323 ? 23.172 -3.463 20.188 1 37.09 323 LEU B CA 1
ATOM 5341 C C . LEU B 1 323 ? 23.078 -4.77 19.406 1 37.09 323 LEU B C 1
ATOM 5343 O O . LEU B 1 323 ? 22.844 -4.766 18.203 1 37.09 323 LEU B O 1
ATOM 5347 N N . GLY B 1 324 ? 23.953 -5.77 19.641 1 33.38 324 GLY B N 1
ATOM 5348 C CA . GLY B 1 324 ? 23.938 -7.125 19.109 1 33.38 324 GLY B CA 1
ATOM 5349 C C . GLY B 1 324 ? 22.594 -7.52 18.531 1 33.38 324 GLY B C 1
ATOM 5350 O O . GLY B 1 324 ? 21.672 -6.707 18.484 1 33.38 324 GLY B O 1
ATOM 5351 N N . ASN B 1 325 ? 22.375 -9.023 18.438 1 34.31 325 ASN B N 1
ATOM 5352 C CA . ASN B 1 325 ? 21.328 -9.898 17.906 1 34.31 325 ASN B CA 1
ATOM 5353 C C . ASN B 1 325 ? 19.969 -9.586 18.516 1 34.31 325 ASN B C 1
ATOM 5355 O O . ASN B 1 325 ? 19.141 -10.484 18.703 1 34.31 325 ASN B O 1
ATOM 5359 N N . ALA B 1 326 ? 19.828 -8.695 19.422 1 30.02 326 ALA B N 1
ATOM 5360 C CA . ALA B 1 326 ? 18.484 -8.758 19.984 1 30.02 326 ALA B CA 1
ATOM 5361 C C . ALA B 1 326 ? 17.438 -8.398 18.953 1 30.02 326 ALA B C 1
ATOM 5363 O O . ALA B 1 326 ? 17.609 -7.445 18.188 1 30.02 326 ALA B O 1
ATOM 5364 N N . PRO B 1 327 ? 16.719 -9.359 18.625 1 31.36 327 PRO B N 1
ATOM 5365 C CA . PRO B 1 327 ? 15.602 -9.078 17.719 1 31.36 327 PRO B CA 1
ATOM 5366 C C . PRO B 1 327 ? 14.922 -7.742 18.016 1 31.36 327 PRO B C 1
ATOM 5368 O O . PRO B 1 327 ? 14.773 -7.367 19.188 1 31.36 327 PRO B O 1
ATOM 5371 N N . PHE B 1 328 ? 15.305 -6.809 17.344 1 31.3 328 PHE B N 1
ATOM 5372 C CA . PHE B 1 328 ? 14.539 -5.578 17.453 1 31.3 328 PHE B CA 1
ATOM 5373 C C . PHE B 1 328 ? 13.086 -5.875 17.812 1 31.3 328 PHE B C 1
ATOM 5375 O O . PHE B 1 328 ? 12.352 -6.477 17.031 1 31.3 328 PHE B O 1
ATOM 5382 N N . THR B 1 329 ? 12.852 -6.246 19.016 1 27.89 329 THR B N 1
ATOM 5383 C CA . THR B 1 329 ? 11.453 -6.363 19.438 1 27.89 329 THR B CA 1
ATOM 5384 C C . THR B 1 329 ? 10.719 -5.047 19.234 1 27.89 329 THR B C 1
ATOM 5386 O O . THR B 1 329 ? 11.062 -4.035 19.844 1 27.89 329 THR B O 1
ATOM 5389 N N . VAL B 1 330 ? 10.508 -4.773 18.094 1 26.5 330 VAL B N 1
ATOM 5390 C CA . VAL B 1 330 ? 9.547 -3.688 17.984 1 26.5 330 VAL B CA 1
ATOM 5391 C C . VAL B 1 330 ? 8.477 -3.832 19.078 1 26.5 330 VAL B C 1
ATOM 5393 O O . VAL B 1 330 ? 7.789 -4.852 19.141 1 26.5 330 VAL B O 1
ATOM 5396 N N . LYS B 1 331 ? 8.742 -3.354 20.25 1 26.86 331 LYS B N 1
ATOM 5397 C CA . LYS B 1 331 ? 7.629 -3.32 21.188 1 26.86 331 LYS B CA 1
ATOM 5398 C C . LYS B 1 331 ? 6.32 -2.967 20.484 1 26.86 331 LYS B C 1
ATOM 5400 O O . LYS B 1 331 ? 6.172 -1.86 19.953 1 26.86 331 LYS B O 1
ATOM 5405 N N . GLY B 1 332 ? 5.816 -3.855 19.75 1 26.62 332 GLY B N 1
ATOM 5406 C CA . GLY B 1 332 ? 4.445 -3.697 19.281 1 26.62 332 GLY B CA 1
ATOM 5407 C C . GLY B 1 332 ? 3.539 -3.07 20.328 1 26.62 332 GLY B C 1
ATOM 5408 O O . GLY B 1 332 ? 3.688 -3.33 21.531 1 26.62 332 GLY B O 1
ATOM 5409 N N . ARG B 1 333 ? 3.146 -1.836 20.062 1 26.3 333 ARG B N 1
ATOM 5410 C CA . ARG B 1 333 ? 2.15 -1.205 20.938 1 26.3 333 ARG B CA 1
ATOM 5411 C C . ARG B 1 333 ? 1.257 -2.25 21.594 1 26.3 333 ARG B C 1
ATOM 5413 O O . ARG B 1 333 ? 0.926 -3.268 20.984 1 26.3 333 ARG B O 1
ATOM 5420 N N . ARG B 1 334 ? 1.312 -2.357 22.953 1 26.62 334 ARG B N 1
ATOM 5421 C CA . ARG B 1 334 ? 0.237 -2.883 23.781 1 26.62 334 ARG B CA 1
ATOM 5422 C C . ARG B 1 334 ? -1.113 -2.75 23.094 1 26.62 334 ARG B C 1
ATOM 5424 O O . ARG B 1 334 ? -1.284 -1.901 22.203 1 26.62 334 ARG B O 1
ATOM 5431 N N . ASP B 1 335 ? -1.975 -3.76 23.266 1 26.16 335 ASP B N 1
ATOM 5432 C CA . ASP B 1 335 ? -3.389 -3.82 22.906 1 26.16 335 ASP B CA 1
ATOM 5433 C C . ASP B 1 335 ? -4.051 -2.451 23.031 1 26.16 335 ASP B C 1
ATOM 5435 O O . ASP B 1 335 ? -3.832 -1.749 24.031 1 26.16 335 ASP B O 1
ATOM 5439 N N . ARG B 1 336 ? -4.234 -1.768 22 1 27.05 336 ARG B N 1
ATOM 5440 C CA . ARG B 1 336 ? -5.117 -0.616 22.141 1 27.05 336 ARG B CA 1
ATOM 5441 C C . ARG B 1 336 ? -6.172 -0.863 23.219 1 27.05 336 ARG B C 1
ATOM 5443 O O . ARG B 1 336 ? -6.766 -1.941 23.281 1 27.05 336 ARG B O 1
ATOM 5450 N N . PRO B 1 337 ? -5.977 -0.29 24.375 1 25.16 337 PRO B N 1
ATOM 5451 C CA . PRO B 1 337 ? -7.137 -0.519 25.234 1 25.16 337 PRO B CA 1
ATOM 5452 C C . PRO B 1 337 ? -8.453 -0.557 24.469 1 25.16 337 PRO B C 1
ATOM 5454 O O . PRO B 1 337 ? -8.57 0.089 23.422 1 25.16 337 PRO B O 1
ATOM 5457 N N . LYS B 1 338 ? -9.164 -1.59 24.578 1 27.83 338 LYS B N 1
ATOM 5458 C CA . LYS B 1 338 ? -10.562 -1.63 24.156 1 27.83 338 LYS B CA 1
ATOM 5459 C C . LYS B 1 338 ? -11.25 -0.296 24.422 1 27.83 338 LYS B C 1
ATOM 5461 O O . LYS B 1 338 ? -11.336 0.153 25.562 1 27.83 338 LYS B O 1
ATOM 5466 N N . VAL B 1 339 ? -10.977 0.643 23.562 1 23.61 339 VAL B N 1
ATOM 5467 C CA . VAL B 1 339 ? -11.852 1.803 23.703 1 23.61 339 VAL B CA 1
ATOM 5468 C C . VAL B 1 339 ? -13.273 1.343 24.031 1 23.61 339 VAL B C 1
ATOM 5470 O O . VAL B 1 339 ? -13.883 0.598 23.266 1 23.61 339 VAL B O 1
ATOM 5473 N N . LYS B 1 340 ? -13.484 1.075 25.281 1 25.56 340 LYS B N 1
ATOM 5474 C CA . LYS B 1 340 ? -14.875 0.959 25.703 1 25.56 340 LYS B CA 1
ATOM 5475 C C . LYS B 1 340 ? -15.719 2.09 25.125 1 25.56 340 LYS B C 1
ATOM 5477 O O . LYS B 1 340 ? -15.508 3.26 25.453 1 25.56 340 LYS B O 1
ATOM 5482 N N . TRP B 1 341 ? -16.031 2.012 23.844 1 22.64 341 TRP B N 1
ATOM 5483 C CA . TRP B 1 341 ? -17.125 2.877 23.422 1 22.64 341 TRP B CA 1
ATOM 5484 C C . TRP B 1 341 ? -18.297 2.793 24.391 1 22.64 341 TRP B C 1
ATOM 5486 O O . TRP B 1 341 ? -18.953 1.752 24.484 1 22.64 341 TRP B O 1
ATOM 5496 N N . ASN B 1 342 ? -18.031 3.102 25.641 1 23.09 342 ASN B N 1
ATOM 5497 C CA . ASN B 1 342 ? -19.234 3.344 26.438 1 23.09 342 ASN B CA 1
ATOM 5498 C C . ASN B 1 342 ? -20.188 4.305 25.734 1 23.09 342 ASN B C 1
ATOM 5500 O O . ASN B 1 342 ? -19.875 5.477 25.531 1 23.09 342 ASN B O 1
ATOM 5504 N N . GLY B 1 343 ? -20.812 3.863 24.656 1 23.27 343 GLY B N 1
ATOM 5505 C CA . GLY B 1 343 ? -22.016 4.5 24.141 1 23.27 343 GLY B CA 1
ATOM 5506 C C . GLY B 1 343 ? -22.938 5.012 25.234 1 23.27 343 GLY B C 1
ATOM 5507 O O . GLY B 1 343 ? -24.125 5.234 25 1 23.27 343 GLY B O 1
ATOM 5508 N N . GLU B 1 344 ? -22.5 5.062 26.516 1 23.09 344 GLU B N 1
ATOM 5509 C CA . GLU B 1 344 ? -23.609 5.66 27.25 1 23.09 344 GLU B CA 1
ATOM 5510 C C . GLU B 1 344 ? -23.859 7.098 26.797 1 23.09 344 GLU B C 1
ATOM 5512 O O . GLU B 1 344 ? -23 7.961 26.953 1 23.09 344 GLU B O 1
ATOM 5517 N N . MET B 1 345 ? -24.438 7.266 25.609 1 23.19 345 MET B N 1
ATOM 5518 C CA . MET B 1 345 ? -25.109 8.539 25.359 1 23.19 345 MET B CA 1
ATOM 5519 C C . MET B 1 345 ? -25.828 9.031 26.609 1 23.19 345 MET B C 1
ATOM 5521 O O . MET B 1 345 ? -26.688 8.336 27.156 1 23.19 345 MET B O 1
ATOM 5525 N N . SER B 1 346 ? -25.125 9.547 27.547 1 19.7 346 SER B N 1
ATOM 5526 C CA . SER B 1 346 ? -25.828 10.242 28.625 1 19.7 346 SER B CA 1
ATOM 5527 C C . SER B 1 346 ? -26.953 11.125 28.078 1 19.7 346 SER B C 1
ATOM 5529 O O . SER B 1 346 ? -26.734 11.898 27.14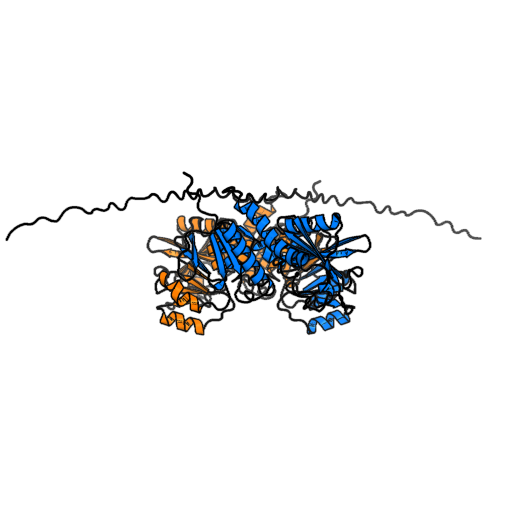1 1 19.7 346 SER B O 1
ATOM 5531 N N . ARG B 1 347 ? -28.234 10.664 28.109 1 21.95 347 ARG B N 1
ATOM 5532 C CA . ARG B 1 347 ? -29.547 11.289 28.016 1 21.95 347 ARG B CA 1
ATOM 5533 C C . ARG B 1 347 ? -29.578 12.617 28.766 1 21.95 347 ARG B C 1
ATOM 5535 O O . ARG B 1 347 ? -29.797 12.641 29.969 1 21.95 347 ARG B O 1
ATOM 5542 N N . ARG B 1 348 ? -28.547 13.461 28.75 1 21.59 348 ARG B N 1
ATOM 5543 C CA . ARG B 1 348 ? -28.953 14.711 29.391 1 21.59 348 ARG B CA 1
ATOM 5544 C C . ARG B 1 348 ? -30.266 15.219 28.812 1 21.59 348 ARG B C 1
ATOM 5546 O O . ARG B 1 348 ? -30.438 15.273 27.594 1 21.59 348 ARG B O 1
ATOM 5553 N N . GLY B 1 349 ? -31.422 14.984 29.562 1 19.67 349 GLY B N 1
ATOM 5554 C CA . GLY B 1 349 ? -32.812 15.391 29.562 1 19.67 349 GLY B CA 1
ATOM 5555 C C . GLY B 1 349 ? -33.031 16.844 29.203 1 19.67 349 GLY B C 1
ATOM 5556 O O . GLY B 1 349 ? -32.438 17.734 29.828 1 19.67 349 GLY B O 1
ATOM 5557 N N . VAL B 1 350 ? -32.875 17.25 27.953 1 20.2 350 VAL B N 1
ATOM 5558 C CA . VAL B 1 350 ? -33.438 18.547 27.656 1 20.2 350 VAL B CA 1
ATOM 5559 C C . VAL B 1 350 ? -34.781 18.688 28.328 1 20.2 350 VAL B C 1
ATOM 5561 O O . VAL B 1 350 ? -35.688 17.875 28.109 1 20.2 350 VAL B O 1
ATOM 5564 N N . SER B 1 351 ? -34.781 19.094 29.594 1 19.53 351 SER B N 1
ATOM 5565 C CA . SER B 1 351 ? -35.969 19.531 30.359 1 19.53 351 SER B CA 1
ATOM 5566 C C . SER B 1 351 ? -36.875 20.406 29.516 1 19.53 351 SER B C 1
ATOM 5568 O O . SER B 1 351 ? -36.375 21.266 28.766 1 19.53 351 SER B O 1
ATOM 5570 N N . SER B 1 352 ? -38.031 19.875 29.094 1 20.78 352 SER B N 1
ATOM 5571 C CA . SER B 1 352 ? -39.281 20.453 28.578 1 20.78 352 SER B CA 1
ATOM 5572 C C . SER B 1 352 ? -39.719 21.656 29.406 1 20.78 352 SER B C 1
ATOM 5574 O O . SER B 1 352 ? -40.375 21.5 30.438 1 20.78 352 SER B O 1
ATOM 5576 N N . HIS B 1 353 ? -38.844 22.703 29.703 1 18.38 353 HIS B N 1
ATOM 5577 C CA . HIS B 1 353 ? -39.469 23.797 30.422 1 18.38 353 HIS B CA 1
ATOM 5578 C C . HIS B 1 353 ? -40.719 24.281 29.688 1 18.38 353 HIS B C 1
ATOM 5580 O O . HIS B 1 353 ? -40.625 24.938 28.641 1 18.38 353 HIS B O 1
ATOM 5586 N N . ASN B 1 354 ? -41.812 23.531 29.578 1 19.22 354 ASN B N 1
ATOM 5587 C CA . ASN B 1 354 ? -43.156 23.938 29.188 1 19.22 354 ASN B CA 1
ATOM 5588 C C . ASN B 1 354 ? -43.656 25.141 30 1 19.22 354 ASN B C 1
ATOM 5590 O O . ASN B 1 354 ? -44.812 25.562 29.859 1 19.22 354 ASN B O 1
ATOM 5594 N N . ASP B 1 355 ? -43.094 25.516 31.219 1 19.31 355 ASP B N 1
ATOM 5595 C CA . ASP B 1 355 ? -44.094 26.047 32.125 1 19.31 355 ASP B CA 1
ATOM 5596 C C . ASP B 1 355 ? -44.875 27.188 31.438 1 19.31 355 ASP B C 1
ATOM 5598 O O . ASP B 1 355 ? -44.438 27.719 30.422 1 19.31 355 ASP B O 1
ATOM 5602 N N . HIS B 1 356 ? -45.375 28.203 32.281 1 19.31 356 HIS B N 1
ATOM 5603 C CA . HIS B 1 356 ? -46.562 28.859 32.844 1 19.31 356 HIS B CA 1
ATOM 5604 C C . HIS B 1 356 ? -46.781 30.203 32.156 1 19.31 356 HIS B C 1
ATOM 5606 O O . HIS B 1 356 ? -47.781 30.891 32.438 1 19.31 356 HIS B O 1
ATOM 5612 N N . CYS B 1 357 ? -45.875 30.953 31.375 1 20.75 357 CYS B N 1
ATOM 5613 C CA . CYS B 1 357 ? -46.188 32.344 31.672 1 20.75 357 CYS B CA 1
ATOM 5614 C C . CYS B 1 357 ? -47.531 32.719 31.062 1 20.75 357 CYS B C 1
ATOM 5616 O O . CYS B 1 357 ? -47.625 33.031 29.875 1 20.75 357 CYS B O 1
ATOM 5618 N N . LEU B 1 358 ? -48.625 32 31.266 1 19.06 358 LEU B N 1
ATOM 5619 C CA . LEU B 1 358 ? -50 32.406 30.906 1 19.06 358 LEU B CA 1
ATOM 5620 C C . LEU B 1 358 ? -50.375 33.719 31.594 1 19.06 358 LEU B C 1
ATOM 5622 O O . LEU B 1 358 ? -51.5 34.188 31.453 1 19.06 358 LEU B O 1
ATOM 5626 N N . THR B 1 359 ? -49.719 34.375 32.656 1 21.39 359 THR B N 1
ATOM 5627 C CA . THR B 1 359 ? -50.656 35.188 33.375 1 21.39 359 THR B CA 1
ATOM 5628 C C . THR B 1 359 ? -51.344 36.188 32.469 1 21.39 359 THR B C 1
ATOM 5630 O O . THR B 1 359 ? -50.719 36.719 31.547 1 21.39 359 THR B O 1
ATOM 5633 N N . ASN B 1 360 ? -52.781 36.312 32.562 1 21.66 360 ASN B N 1
ATOM 5634 C CA . ASN B 1 360 ? -54 37.031 32.312 1 21.66 360 ASN B CA 1
ATOM 5635 C C . ASN B 1 360 ? -53.906 38.5 32.719 1 21.66 360 ASN B C 1
ATOM 5637 O O . ASN B 1 360 ? -54.938 39.188 32.875 1 21.66 360 ASN B O 1
ATOM 5641 N N . THR B 1 361 ? -52.75 39.125 33.25 1 21.38 361 THR B N 1
ATOM 5642 C CA . THR B 1 361 ? -53.25 40.406 33.75 1 21.38 361 THR B CA 1
ATOM 5643 C C . THR B 1 361 ? -53.969 41.156 32.656 1 21.38 361 THR B C 1
ATOM 5645 O O . THR B 1 361 ? -53.719 40.969 31.469 1 21.38 361 THR B O 1
ATOM 5648 N N . GLU B 1 362 ? -54.844 42.219 33.062 1 24.58 362 GLU B N 1
ATOM 5649 C CA . GLU B 1 362 ? -55.906 43.219 32.938 1 24.58 362 GLU B CA 1
ATOM 5650 C C . GLU B 1 362 ? -55.562 44.219 31.828 1 24.58 362 GLU B C 1
ATOM 5652 O O . GLU B 1 362 ? -56.375 44.5 30.953 1 24.58 362 GLU B O 1
ATOM 5657 N N . ASN B 1 363 ? -54.75 45.312 32.25 1 22.45 363 ASN B N 1
ATOM 5658 C CA . ASN B 1 363 ? -55 46.656 31.719 1 22.45 363 ASN B CA 1
ATOM 5659 C C . ASN B 1 363 ? -54.5 46.812 30.281 1 22.45 363 ASN B C 1
ATOM 5661 O O . ASN B 1 363 ? -53.406 46.344 29.953 1 22.45 363 ASN B O 1
#

Secondary structure (DSSP, 8-state):
-------EEEEEE-TTTTTSHHHHHHHHHHHHHHHHHT-EEEEEEGGGEEEEEETTEEEEEETTEE--S--SEEEE---GGG--IIIIIHHHHHHHHTTPEEES-HHHHHHHHSHHHHHHHHTTTT-----EEEE-STT-TTHHHHHGGGG-SSEEEEETT--TTTTEEEE-SHHHHHHHHTTS--SS-EEEEE--GGGTTEEEEEEEETTEEEEEEEEE-SSS-S---GGGT-EEEE----HHHHHHHHHHHHHHT-SEEEEEEEE-TTS-EEEEEEESSTT-SS-S---GGGGGS-TTTHHHHHHHHHHHHHHHHHHHHHS-S-------------------------------TT-----/-------EEEEEE-TTTTTSHHHHHHHHHHHHHHHHHT-EEEEEEGGGEEEEEETTEEEEEETTEE--S--SEEEE---GGG--IIIIIHHHHHHHHTTPEEES-HHHHHHHHSHHHHHHHHTTTT-----EEEE-STT-TTHHHHHGGGG-SSEEEEETT--TTTTEEEE-SHHHHHHHHTTS--SS-EEEEE--GGGTTEEEEEEEETTEEEEEEEEE-SSS-S---GGGT-EEEE----HHHHHHHHHHHHHHT-SEEEEEEEE-TTS-EEEEEEETTTTTTS-S---GGGGGS-TTTHHHHHHHHHHHHHHHHHHHHHS-S-------------------------------TT-----

Solvent-accessible surface area (backbone atoms only — not comparable to full-atom values): 40047 Å² total; per-residue (Å²): 130,81,78,77,72,62,58,29,40,31,40,39,31,36,79,93,48,51,82,38,65,48,49,46,50,43,50,52,49,49,53,53,50,27,60,74,66,62,37,46,71,46,80,44,43,43,63,47,38,33,41,33,31,51,88,23,28,77,47,42,28,47,87,82,35,77,58,84,76,74,42,54,35,32,42,52,44,68,55,60,78,68,60,37,64,70,20,50,40,44,47,45,45,51,43,41,74,74,65,27,42,45,44,45,34,52,66,30,38,52,32,31,42,31,52,58,47,38,50,62,68,43,35,72,67,81,46,50,40,59,39,33,37,36,49,19,42,83,84,47,65,70,62,42,63,66,61,49,50,83,57,41,68,49,23,33,38,32,40,27,51,50,54,76,63,40,66,52,43,78,30,64,42,72,67,52,43,56,56,46,65,75,70,55,80,68,91,49,39,51,33,39,28,41,56,61,72,75,21,60,12,34,35,34,39,34,32,33,47,73,70,34,81,77,44,41,31,36,24,29,32,76,81,78,39,64,58,24,39,54,87,73,62,18,46,75,39,80,52,87,71,54,69,67,54,50,51,48,48,35,50,52,34,58,73,50,52,42,40,40,26,27,34,32,32,30,46,43,88,88,70,47,62,29,59,71,48,51,36,54,64,54,60,42,86,75,58,73,76,72,65,72,76,65,61,73,54,74,72,67,53,65,62,39,46,50,51,34,46,47,39,40,48,41,51,47,41,48,56,54,66,67,47,66,87,63,69,78,67,66,76,63,77,69,75,69,70,72,73,71,75,68,72,70,69,74,76,75,70,79,72,80,80,70,78,68,91,64,70,89,72,89,122,128,81,78,76,70,60,58,30,41,32,41,39,31,36,78,91,46,52,82,38,65,47,48,48,51,42,50,51,48,50,52,52,50,26,60,74,66,61,35,45,70,46,81,44,44,44,64,48,38,32,41,34,29,51,87,23,27,76,47,42,27,47,86,83,35,77,58,85,77,76,42,54,35,32,43,52,44,67,54,59,77,67,61,38,65,71,21,52,40,44,48,45,46,50,44,41,73,73,67,27,41,47,44,45,35,52,67,31,41,52,32,31,41,30,51,58,48,37,49,62,69,42,36,70,68,82,45,51,41,58,40,33,36,36,48,18,41,85,86,48,65,71,61,42,62,65,62,50,49,83,58,41,69,50,22,34,37,31,38,27,49,50,52,74,62,41,65,53,43,78,31,64,42,71,68,52,43,57,56,46,65,76,71,54,78,70,91,49,42,51,32,40,29,40,57,61,72,75,21,62,12,35,33,34,38,34,32,33,45,73,69,36,81,77,44,42,31,36,23,30,32,77,82,78,41,62,60,22,36,56,86,72,62,18,46,75,39,80,50,88,70,54,70,67,53,50,52,49,48,36,50,52,33,56,73,50,52,42,40,37,27,27,33,32,30,31,46,42,87,86,70,46,62,29,58,71,48,50,35,53,64,54,60,43,87,73,57,74,75,71,66,72,77,64,62,73,54,72,74,66,55,65,63,40,47,52,50,34,47,45,41,40,48,42,52,48,42,48,55,55,66,68,47,66,88,63,69,79,66,68,75,64,76,70,76,69,70,76,73,72,75,69,71,71,71,75,74,76,72,78,75,77,81,69,79,70,91,64,84,74,86,83,133

Sequence (726 aa):
MCSSVAPRLWFLTDRRIREDYPQQEILRALKAKCCEEELDFRALLMDEVVLTIEDGNLGLRVNGELITAYPQVVVVRVPTPWVQSDSDITVLRHLEKMGCRLMNRPQAILNCVNKFWTFQELAGHGVPLPDTFSYGGHENFAKMIDEAEVLEFPMVVKNTRGHRGKAVFLARDKHHLADLSHLIRHDAPYLFQKYVKESHGKDVRVIVVGGRVVGTMLRCSTDGRMQSNCSLGGVGMMCSLSEQGKQLAVQVSNILGMDVCGIDLLMKDDGSFYVCEANANECNACEKPMDQQLQRLNSSTCRKGFSASAGCVLSFLSGHLSLGNAPFTVKGRRDRPKVKWNGEMSRRGVSSHNDHCLTNTENMCSSVAPRLWFLTDRRIREDYPQQEILRALKAKCCEEELDFRALLMDEVVLTIEDGNLGLRVNGELITAYPQVVVVRVPTPWVQSDSDITVLRHLEKMGCRLMNRPQAILNCVNKFWTFQELAGHGVPLPDTFSYGGHENFAKMIDEAEVLEFPMVVKNTRGHRGKAVFLARDKHHLADLSHLIRHDAPYLFQKYVKESHGKDVRVIVVGGRVVGTMLRCSTDGRMQSNCSLGGVGMMCSLSEQGKQLAVQVSNILGMDVCGIDLLMKDDGSFYVCEANANECNACEKPMDQQLQRLNSSTCRKGFSASAGCVLSFLSGHLSLGNAPFTVKGRRDRPKVKWNGEMSRRGVSSHNDHCLTNTEN

pLDDT: mean 75.75, std 25.83, range [18.3, 98.5]